Protein AF-A0AAD5LS55-F1 (afdb_monomer)

Radius of gyration: 39.29 Å; Cα contacts (8 Å, |Δi|>4): 816; chains: 1; bounding box: 118×66×121 Å

Foldseek 3Di:
DPADDDDPVLVVVLLVLLVVVLVLLVVLLVLLVCCVPQAVVQQVVVVVVDDPDDDGLCVDPLVVLVNVLSVQLSVLSVVLSVQQVVQSDPVHHRLPSNLVSLLVSLVSNLVSLLVLVLSLVVQLCSLQCLCPDPPDPVSSNCSSVVSCVVVVHGSNVSSVVVNVSLVVSLVSSCVSNVDPVSVVSSVVSVVSSVVSNLVSVQVVVLVVQLVQEPPPQPVDDDDCPPKGFQFKAQFKFKFKLDLVPQDFGFFDPVSRVPGDTWIWTFIPQQKIWTWDQDPPNHTYTPDIDRLQAFLWDKAWDACVQPVFTWMWIFGAQMIMIIGGDDPRSVSVSVSNVVRNVNHPDDNLVVLVPADPVQEPDPVVVVVVDDPDPPWDKDQDDDPPRRQLQWWFKDFPPGTTFIWGWIDTNLQKIFTWGRRHSRHTYTFWIDGLLDPQWDWDKDFDDDPDDDPQGKIWIWIFQIQGPPPSDGTIMITIGSDVVSVVVVVVSSVVSNVVSVVVVVVVVVVVVVVVVVVVVVVVVVVVVVVVVVVVVVVVPD

Secondary structure (DSSP, 8-state):
-PPP---HHHHHHHHHHHHHHHHHHHHHHHHHHHIIIIIIHHHHHHHHHS-TTS--GGGSHHHHHHHHHHHHHHHHHHHHHHHHGGGG-TTS--HHHHHHHHHHHHHHHHHHHHHHHHTHHHHHHHHHHHHH--SS-HHHHHHHHHHHHHHT--HHHHHHHHHHHHHHHHHHHHHHH--HHHHHHHHHHHHHHHHHHHHHHHHHHHHHHHHHEETTTTS-PPP-TT--EEEEEEEEEEEE--TTS-PPPEE-HHHHHHSPEEEEEEETTSEEEEEEE-GGG-EEEEEEEETTSS--EEEEEPTTT-SS-EEEEE-SS-EEEEEE-STTHHHHHHHHHHHHHT-SS-HHHHHHT--GGGS---HHHHHHS-S-SSP-EEE--BTTBTTTTEEEEEETTSPEEEEEEEEETTTEEEEEEESSSS-EEEEEEEETT-SS-EEEEEE---SS-SS---EEEEEEEEEETTTS-EEEEEEEES-HHHHHHHHHHHHHHHHHHHHHHHHHHHHHHHHHHHHHHHHHHHHHHHHHHHHHHHHTT-

Mean predicted aligned error: 10.41 Å

Solvent-accessible surface area (backbone atoms only — not comparable to full-atom values): 29075 Å² total; per-residue (Å²): 132,84,83,86,84,76,58,75,81,55,48,62,58,36,52,55,49,50,53,52,49,54,54,49,50,53,54,51,43,55,50,36,48,42,46,46,64,65,40,52,45,50,51,51,54,47,54,72,67,51,71,94,82,71,90,46,68,79,74,38,65,47,55,47,51,49,54,50,43,44,51,51,50,40,50,50,54,50,56,32,47,68,61,36,57,75,36,62,39,90,90,67,63,40,69,68,62,36,51,50,45,49,51,52,38,49,68,69,43,36,62,52,52,25,52,49,60,66,40,39,66,58,35,15,47,53,43,39,53,41,36,66,46,84,75,87,54,58,65,61,15,47,49,48,34,49,47,30,58,76,72,70,41,55,32,54,55,55,52,44,56,59,56,50,49,52,54,54,47,47,54,49,50,40,69,61,64,70,41,70,72,53,45,50,51,45,49,53,40,51,53,51,29,54,51,47,38,54,48,53,52,40,48,50,52,39,52,51,46,63,72,26,44,46,53,80,75,62,83,59,76,80,80,56,78,95,58,46,73,64,26,60,43,76,47,26,33,60,49,65,14,50,79,90,68,84,45,51,42,65,47,44,71,67,56,65,70,70,41,60,69,25,33,40,39,35,35,74,79,16,39,37,41,35,26,34,88,41,80,95,75,27,29,38,56,78,47,73,48,44,35,23,83,42,72,53,47,78,45,79,48,48,62,94,64,33,95,48,62,28,36,36,42,30,26,57,61,33,24,36,37,47,30,33,76,51,94,40,39,65,54,38,51,50,45,52,51,52,25,44,71,65,27,78,61,61,58,67,62,57,59,72,66,61,61,79,85,57,51,66,69,58,68,72,57,62,70,72,47,77,94,58,85,77,77,54,72,45,77,43,63,48,101,92,31,81,60,42,26,57,29,38,34,29,52,80,87,50,63,38,30,46,24,36,40,33,39,37,73,71,42,33,40,36,34,23,28,40,25,12,79,62,35,44,41,70,48,35,39,34,50,32,67,49,88,66,51,46,79,49,78,45,83,42,85,59,95,77,73,93,79,66,57,36,35,30,42,36,36,35,48,26,35,31,73,90,73,69,44,75,37,55,37,38,35,35,33,64,52,62,68,41,48,56,50,51,51,51,54,52,50,50,27,34,51,51,38,50,52,50,49,54,51,50,53,53,50,50,54,50,49,50,53,49,52,50,52,50,53,53,49,52,50,53,51,53,51,55,52,51,55,55,56,62,64,76,73,114

Organism: Pythium insidiosum (NCBI:txid114742)

Sequence (538 aa):
MPPLRMKDSDALGAAARVQSLLLSERKFLSFLDAIEDSLARRLRFHAAASPSGERSVLTDVAFVCFFQHARVLAYLHRVALAKVEPLSTADHPDPSAMATAICELLVATRFTYAQLQCQRDSIALALDERGRSDDGNVVEAVIVRGFLRDQKMNGRELVARLLDHLQELLETVELIFGAPDVADVCKATREFIASVEATAANEQMLMDLQCRFDWKATGTRIDLCGKRLLAHSDQVVTLSSDSSNSKSVVVSQEAMETAHRHLVHCLDDGHIIISTPAPEGKLRIESMVNLRQSVVFFESVPLAVSECLAVVLISEGSSVIVAIKDDSRDAMTAAIAQNVEQSVINREEALQGRSTSEFEIPPELIKSLPVSPPPSVAFASLHDDLLAGLFWLRDGVNPWTLVELVSVDDCYVLALAVTGWQKHRLVCCIDTTSEAVEISEQPRPETHGDDGGAWSLVVRGATTTSEGAIATIELLSSRRTRIDYWYDQVSKSLEAARVARQKRRRQEEQAARRAERERAKNKAAEDTQKEARTLDGS

Structure (mmCIF, N/CA/C/O backbone):
data_AF-A0AAD5LS55-F1
#
_entry.id   AF-A0AAD5LS55-F1
#
loop_
_atom_site.group_PDB
_atom_site.id
_atom_site.type_symbol
_atom_site.label_atom_id
_atom_site.label_alt_id
_atom_site.label_comp_id
_atom_site.label_asym_id
_atom_site.label_entity_id
_atom_site.label_seq_id
_atom_site.pdbx_PDB_ins_code
_atom_site.Cartn_x
_atom_site.Cartn_y
_atom_site.Cartn_z
_atom_site.occupancy
_atom_site.B_iso_or_equiv
_atom_site.auth_seq_id
_atom_site.auth_comp_id
_atom_site.auth_asym_id
_atom_site.auth_atom_id
_atom_site.pdbx_PDB_model_num
ATOM 1 N N . MET A 1 1 ? -4.769 22.701 -31.324 1.00 36.97 1 MET A N 1
ATOM 2 C CA . MET A 1 1 ? -3.979 23.530 -30.393 1.00 36.97 1 MET A CA 1
ATOM 3 C C . MET A 1 1 ? -3.578 24.814 -31.105 1.00 36.97 1 MET A C 1
ATOM 5 O O . MET A 1 1 ? -3.280 24.727 -32.294 1.00 36.97 1 MET A O 1
ATOM 9 N N . PRO A 1 2 ? -3.627 25.989 -30.461 1.00 31.91 2 PRO A N 1
ATOM 10 C CA . PRO A 1 2 ? -3.064 27.206 -31.041 1.00 31.91 2 PRO A CA 1
ATOM 11 C C . PRO A 1 2 ? -1.524 27.104 -31.107 1.00 31.91 2 PRO A C 1
ATOM 13 O O . PRO A 1 2 ? -0.932 26.467 -30.237 1.00 31.91 2 PRO A O 1
ATOM 16 N N . PRO A 1 3 ? -0.868 27.693 -32.124 1.00 42.00 3 PRO A N 1
ATOM 17 C CA . PRO A 1 3 ? 0.579 27.590 -32.303 1.00 42.00 3 PRO A CA 1
ATOM 18 C C . PRO A 1 3 ? 1.339 28.312 -31.181 1.00 42.00 3 PRO A C 1
ATOM 20 O O . PRO A 1 3 ? 1.051 29.469 -30.859 1.00 42.00 3 PRO A O 1
ATOM 23 N N . LEU A 1 4 ? 2.321 27.618 -30.603 1.00 49.16 4 LEU A N 1
ATOM 24 C CA . LEU A 1 4 ? 3.221 28.122 -29.565 1.00 49.16 4 LEU A CA 1
ATOM 25 C C . LEU A 1 4 ? 4.079 29.271 -30.131 1.00 49.16 4 LEU A C 1
ATOM 27 O O . LEU A 1 4 ? 4.831 29.080 -31.084 1.00 49.16 4 LEU A O 1
ATOM 31 N N . ARG A 1 5 ? 3.972 30.482 -29.564 1.00 44.59 5 ARG A N 1
ATOM 32 C CA . ARG A 1 5 ? 4.798 31.641 -29.953 1.00 44.59 5 ARG A CA 1
ATOM 33 C C . ARG A 1 5 ? 6.036 31.743 -29.057 1.00 44.59 5 ARG A C 1
ATOM 35 O O . ARG A 1 5 ? 5.937 32.239 -27.937 1.00 44.59 5 ARG A O 1
ATOM 42 N N . MET A 1 6 ? 7.195 31.318 -29.559 1.00 50.78 6 MET A N 1
ATOM 43 C CA . MET A 1 6 ? 8.508 31.645 -28.977 1.00 50.78 6 MET A CA 1
ATOM 44 C C . MET A 1 6 ? 9.001 33.014 -29.476 1.00 50.78 6 MET A C 1
ATOM 46 O O . MET A 1 6 ? 8.649 33.434 -30.576 1.00 50.78 6 MET A O 1
ATOM 50 N N . LYS A 1 7 ? 9.805 33.725 -28.672 1.00 52.62 7 LYS A N 1
ATOM 51 C CA . LYS A 1 7 ? 10.474 34.975 -29.080 1.00 52.62 7 LYS A CA 1
ATOM 52 C C . LYS A 1 7 ? 11.663 34.664 -30.002 1.00 52.62 7 LYS A C 1
ATOM 54 O O . LYS A 1 7 ? 12.425 33.742 -29.730 1.00 52.62 7 LYS A O 1
ATOM 59 N N . ASP A 1 8 ? 11.876 35.477 -31.036 1.00 49.28 8 ASP A N 1
ATOM 60 C CA . ASP A 1 8 ? 12.874 35.223 -32.093 1.00 49.28 8 ASP A CA 1
ATOM 61 C C . ASP A 1 8 ? 14.339 35.122 -31.602 1.00 49.28 8 ASP A C 1
ATOM 63 O O . ASP A 1 8 ? 15.142 34.425 -32.222 1.00 49.28 8 ASP A O 1
ATOM 67 N N . SER A 1 9 ? 14.713 35.739 -30.466 1.00 48.72 9 SER A N 1
ATOM 68 C CA . SER A 1 9 ? 16.067 35.580 -29.891 1.00 48.72 9 SER A CA 1
ATOM 69 C C . SER A 1 9 ? 16.296 34.217 -29.229 1.00 48.72 9 SER A C 1
ATOM 71 O O . SER A 1 9 ? 17.438 33.773 -29.130 1.00 48.72 9 SER A O 1
ATOM 73 N N . ASP A 1 10 ? 15.228 33.534 -28.810 1.00 62.16 10 ASP A N 1
ATOM 74 C CA . ASP A 1 10 ? 15.291 32.186 -28.234 1.00 62.16 10 ASP A CA 1
ATOM 75 C C . ASP A 1 10 ? 15.312 31.106 -29.328 1.00 62.16 10 ASP A C 1
ATOM 77 O O . ASP A 1 10 ? 15.770 29.988 -29.087 1.00 62.16 10 ASP A O 1
ATOM 81 N N . ALA A 1 11 ? 14.883 31.444 -30.552 1.00 61.03 11 ALA A N 1
ATOM 82 C CA . ALA A 1 11 ? 14.775 30.521 -31.681 1.00 61.03 11 ALA A CA 1
ATOM 83 C C . ALA A 1 11 ? 16.142 30.069 -32.230 1.00 61.03 11 ALA A C 1
ATOM 85 O O . ALA A 1 11 ? 16.335 28.884 -32.496 1.00 61.03 11 ALA A O 1
ATOM 86 N N . LEU A 1 12 ? 17.123 30.976 -32.336 1.00 63.59 12 LEU A N 1
ATOM 87 C CA . LEU A 1 12 ? 18.498 30.637 -32.749 1.00 63.59 12 LEU A CA 1
ATOM 88 C C . LEU A 1 12 ? 19.210 29.750 -31.713 1.00 63.59 12 LEU A C 1
ATOM 90 O O . LEU A 1 12 ? 19.896 28.793 -32.076 1.00 63.59 12 LEU A O 1
ATOM 94 N N . GLY A 1 13 ? 19.005 30.028 -30.421 1.00 74.75 13 GLY A N 1
ATOM 95 C CA . GLY A 1 13 ? 19.500 29.180 -29.335 1.00 74.75 13 GLY A CA 1
ATOM 96 C C . GLY A 1 13 ? 18.826 27.806 -29.318 1.00 74.75 13 GLY A C 1
ATOM 97 O O . GLY A 1 13 ? 19.497 26.793 -29.127 1.00 74.75 13 GLY A O 1
ATOM 98 N N . ALA A 1 14 ? 17.518 27.750 -29.575 1.00 72.06 14 ALA A N 1
ATOM 99 C CA . ALA A 1 14 ? 16.774 26.500 -29.688 1.00 72.06 14 ALA A CA 1
ATOM 100 C C . ALA A 1 14 ? 17.231 25.665 -30.892 1.00 72.06 14 ALA A C 1
ATOM 102 O O . ALA A 1 14 ? 17.483 24.476 -30.727 1.00 72.06 14 ALA A O 1
ATOM 103 N N . ALA A 1 15 ? 17.438 26.273 -32.063 1.00 73.94 15 ALA A N 1
ATOM 104 C CA . ALA A 1 15 ? 17.917 25.576 -33.257 1.00 73.94 15 ALA A CA 1
ATOM 105 C C . ALA A 1 15 ? 19.296 24.925 -33.039 1.00 73.94 15 ALA A C 1
ATOM 107 O O . ALA A 1 15 ? 19.491 23.761 -33.384 1.00 73.94 15 ALA A O 1
ATOM 108 N N . ALA A 1 16 ? 20.236 25.632 -32.400 1.00 82.25 16 ALA A N 1
ATOM 109 C CA . ALA A 1 16 ? 21.543 25.070 -32.056 1.00 82.25 16 ALA A CA 1
ATOM 110 C C . ALA A 1 16 ? 21.433 23.889 -31.073 1.00 82.25 16 ALA A C 1
ATOM 112 O O . ALA A 1 16 ? 22.101 22.868 -31.249 1.00 82.25 16 ALA A O 1
ATOM 113 N N . ARG A 1 17 ? 20.557 23.994 -30.063 1.00 86.94 17 ARG A N 1
ATOM 114 C CA . ARG A 1 17 ? 20.313 22.898 -29.115 1.00 86.94 17 ARG A CA 1
ATOM 115 C C . ARG A 1 17 ? 19.637 21.694 -29.777 1.00 86.94 17 ARG A C 1
ATOM 117 O O . ARG A 1 17 ? 20.036 20.566 -29.507 1.00 86.94 17 ARG A O 1
ATOM 124 N N . VAL A 1 18 ? 18.693 21.914 -30.693 1.00 86.00 18 VAL A N 1
ATOM 125 C CA . VAL A 1 18 ? 18.068 20.848 -31.495 1.00 86.00 18 VAL A CA 1
ATOM 126 C C . VAL A 1 18 ? 19.108 20.141 -32.361 1.00 86.00 18 VAL A C 1
ATOM 128 O O . VAL A 1 18 ? 19.138 18.916 -32.389 1.00 86.00 18 VAL A O 1
ATOM 131 N N . GLN A 1 19 ? 20.010 20.873 -33.020 1.00 87.88 19 GLN A N 1
ATOM 132 C CA . GLN A 1 19 ? 21.090 20.244 -33.789 1.00 87.88 19 GLN A CA 1
ATOM 133 C C . GLN A 1 19 ? 22.021 19.410 -32.895 1.00 87.88 19 GLN A C 1
ATOM 135 O O . GLN A 1 19 ? 22.422 18.311 -33.277 1.00 87.88 19 GLN A O 1
ATOM 140 N N . SER A 1 20 ? 22.316 19.880 -31.679 1.00 90.75 20 SER A N 1
ATOM 141 C CA . SER A 1 20 ? 23.061 19.093 -30.689 1.00 90.75 20 SER A CA 1
ATOM 142 C C . SER A 1 20 ? 22.319 17.812 -30.287 1.00 90.75 20 SER A C 1
ATOM 144 O O . SER A 1 20 ? 22.939 16.750 -30.229 1.00 90.75 20 SER A O 1
ATOM 146 N N . LEU A 1 21 ? 21.002 17.891 -30.065 1.00 92.06 21 LEU A N 1
ATOM 147 C CA . LEU A 1 21 ? 20.155 16.731 -29.781 1.00 92.06 21 LEU A CA 1
ATOM 148 C C . LEU A 1 21 ? 20.203 15.718 -30.935 1.00 92.06 21 LEU A C 1
ATOM 150 O O . LEU A 1 21 ? 20.506 14.553 -30.708 1.00 92.06 21 LEU A O 1
ATOM 154 N N . LEU A 1 22 ? 20.011 16.161 -32.182 1.00 93.06 22 LEU A N 1
ATOM 155 C CA . LEU A 1 22 ? 20.066 15.295 -33.369 1.00 93.06 22 LEU A CA 1
ATOM 156 C C . LEU A 1 22 ? 21.427 14.606 -33.533 1.00 93.06 22 LEU A C 1
ATOM 158 O O . LEU A 1 22 ? 21.502 13.432 -33.899 1.00 93.06 22 LEU A O 1
ATOM 162 N N . LEU A 1 23 ? 22.523 15.314 -33.247 1.00 94.62 23 LEU A N 1
ATOM 163 C CA . LEU A 1 23 ? 23.861 14.723 -33.251 1.00 94.62 23 LEU A CA 1
ATOM 164 C C . LEU A 1 23 ? 24.034 13.676 -32.145 1.00 94.62 23 LEU A C 1
ATOM 166 O O . LEU A 1 23 ? 24.690 12.660 -32.389 1.00 94.62 23 LEU A O 1
ATOM 170 N N . SER A 1 24 ? 23.467 13.908 -30.958 1.00 95.44 24 SER A N 1
ATOM 171 C CA . SER A 1 24 ? 23.455 12.921 -29.873 1.00 95.44 24 SER A CA 1
ATOM 172 C C . SER A 1 24 ? 22.679 11.666 -30.280 1.00 95.44 24 SER A C 1
ATOM 174 O O . SER A 1 24 ? 23.216 10.560 -30.229 1.00 95.44 24 SER A O 1
ATOM 176 N N . GLU A 1 25 ? 21.477 11.840 -30.833 1.00 96.00 25 GLU A N 1
ATOM 177 C CA . GLU A 1 25 ? 20.619 10.748 -31.308 1.00 96.00 25 GLU A CA 1
ATOM 178 C C . GLU A 1 25 ? 21.291 9.897 -32.394 1.00 96.00 25 GLU A C 1
ATOM 180 O O . GLU A 1 25 ? 21.246 8.668 -32.346 1.00 96.00 25 GLU A O 1
ATOM 185 N N . ARG A 1 26 ? 22.001 10.512 -33.349 1.00 97.31 26 ARG A N 1
ATOM 186 C CA . ARG A 1 26 ? 22.769 9.766 -34.366 1.00 97.31 26 ARG A CA 1
ATOM 187 C C . ARG A 1 26 ? 23.893 8.930 -33.754 1.00 97.31 26 ARG A C 1
ATOM 189 O O . ARG A 1 26 ? 24.130 7.805 -34.196 1.00 97.31 26 ARG A O 1
ATOM 196 N N . LYS A 1 27 ? 24.596 9.461 -32.748 1.00 97.44 27 LYS A N 1
ATOM 197 C CA . LYS A 1 27 ? 25.638 8.710 -32.028 1.00 97.44 27 LYS A CA 1
ATOM 198 C C . LYS A 1 27 ? 25.033 7.539 -31.259 1.00 97.44 27 LYS A C 1
ATOM 200 O O . LYS A 1 27 ? 25.606 6.451 -31.282 1.00 97.44 27 LYS A O 1
ATOM 205 N N . PHE A 1 28 ? 23.885 7.749 -30.620 1.00 97.75 28 PHE A N 1
ATOM 206 C CA . PHE A 1 28 ? 23.162 6.695 -29.919 1.00 97.75 28 PHE A CA 1
ATOM 207 C C . PHE A 1 28 ? 22.683 5.596 -30.876 1.00 97.75 28 PHE A C 1
ATOM 209 O O . PHE A 1 28 ? 22.943 4.420 -30.632 1.00 97.75 28 PHE A O 1
ATOM 216 N N . LEU A 1 29 ? 22.104 5.960 -32.024 1.00 97.88 29 LEU A N 1
ATOM 217 C CA . LEU A 1 29 ? 21.722 5.005 -33.069 1.00 97.88 29 LEU A CA 1
ATOM 218 C C . LEU A 1 29 ? 22.915 4.201 -33.589 1.00 97.88 29 LEU A C 1
ATOM 220 O O . LEU A 1 29 ? 22.823 2.983 -33.687 1.00 97.88 29 LEU A O 1
ATOM 224 N N . SER A 1 30 ? 24.054 4.850 -33.853 1.00 97.75 30 SER A N 1
ATOM 225 C CA . SER A 1 30 ? 25.276 4.144 -34.257 1.00 97.75 30 SER A CA 1
ATOM 226 C C . SER A 1 30 ? 25.742 3.138 -33.203 1.00 97.75 30 SER A C 1
ATOM 228 O O . SER A 1 30 ? 26.316 2.107 -33.550 1.00 97.75 30 SER A O 1
ATOM 230 N N . PHE A 1 31 ? 25.531 3.440 -31.924 1.00 97.94 31 PHE A N 1
ATOM 231 C CA . PHE A 1 31 ? 25.853 2.536 -30.830 1.00 97.94 31 PHE A CA 1
ATOM 232 C C . PHE A 1 31 ? 24.869 1.355 -30.758 1.00 97.94 31 PHE A C 1
ATOM 234 O O . PHE A 1 31 ? 25.313 0.213 -30.642 1.00 97.94 31 PHE A O 1
ATOM 241 N N . LEU A 1 32 ? 23.563 1.588 -30.917 1.00 98.06 32 LEU A N 1
ATOM 242 C CA . LEU A 1 32 ? 22.570 0.510 -31.000 1.00 98.06 32 LEU A CA 1
ATOM 243 C C . LEU A 1 32 ? 22.790 -0.395 -32.223 1.00 98.06 32 LEU A C 1
ATOM 245 O O . LEU A 1 32 ? 22.712 -1.619 -32.109 1.00 98.06 32 LEU A O 1
ATOM 249 N N . ASP A 1 33 ? 23.136 0.186 -33.373 1.00 96.69 33 ASP A N 1
ATOM 250 C CA . ASP A 1 33 ? 23.479 -0.565 -34.581 1.00 96.69 33 ASP A CA 1
ATOM 251 C C . ASP A 1 33 ? 24.740 -1.414 -34.353 1.00 96.69 33 ASP A C 1
ATOM 253 O O . ASP A 1 33 ? 24.798 -2.558 -34.797 1.00 96.69 33 ASP A O 1
ATOM 257 N N . ALA A 1 34 ? 25.725 -0.927 -33.587 1.00 97.44 34 ALA A N 1
ATOM 258 C CA . ALA A 1 34 ? 26.884 -1.734 -33.208 1.00 97.44 34 ALA A CA 1
ATOM 259 C C . ALA A 1 34 ? 26.496 -2.945 -32.338 1.00 97.44 34 ALA A C 1
ATOM 261 O O . ALA A 1 34 ? 27.049 -4.027 -32.545 1.00 97.44 34 ALA A O 1
ATOM 262 N N . ILE A 1 35 ? 25.539 -2.802 -31.412 1.00 97.19 35 ILE A N 1
ATOM 263 C CA . ILE A 1 35 ? 25.015 -3.930 -30.620 1.00 97.19 35 ILE A CA 1
ATOM 264 C C . ILE A 1 35 ? 24.380 -4.981 -31.543 1.00 97.19 35 ILE A C 1
ATOM 266 O O . ILE A 1 35 ? 24.687 -6.169 -31.433 1.00 97.19 35 ILE A O 1
ATOM 270 N N . GLU A 1 36 ? 23.533 -4.571 -32.486 1.00 95.31 36 GLU A N 1
ATOM 271 C CA . GLU A 1 36 ? 22.861 -5.510 -33.393 1.00 95.31 36 GLU A CA 1
ATOM 272 C C . GLU A 1 36 ? 23.847 -6.172 -34.373 1.00 95.31 36 GLU A C 1
ATOM 274 O O . GLU A 1 36 ? 23.871 -7.400 -34.526 1.00 95.31 36 GLU A O 1
ATOM 279 N N . ASP A 1 37 ? 24.701 -5.377 -35.013 1.00 94.38 37 ASP A N 1
ATOM 280 C CA . ASP A 1 37 ? 25.561 -5.822 -36.108 1.00 94.38 37 ASP A CA 1
ATOM 281 C C . ASP A 1 37 ? 26.821 -6.537 -35.626 1.00 94.38 37 ASP A C 1
ATOM 283 O O . ASP A 1 37 ? 27.230 -7.543 -36.215 1.00 94.38 37 ASP A O 1
ATOM 287 N N . SER A 1 38 ? 27.444 -6.021 -34.566 1.00 94.31 38 SER A N 1
ATOM 288 C CA . SER A 1 38 ? 28.742 -6.507 -34.087 1.00 94.31 38 SER A CA 1
ATOM 289 C C . SER A 1 38 ? 28.625 -7.507 -32.947 1.00 94.31 38 SER A C 1
ATOM 291 O O . SER A 1 38 ? 29.566 -8.269 -32.745 1.00 94.31 38 SER A O 1
ATOM 293 N N . LEU A 1 39 ? 27.503 -7.549 -32.223 1.00 94.88 39 LEU A N 1
ATOM 294 C CA . LEU A 1 39 ? 27.296 -8.500 -31.131 1.00 94.88 39 LEU A CA 1
ATOM 295 C C . LEU A 1 39 ? 26.183 -9.505 -31.459 1.00 94.88 39 LEU A C 1
ATOM 297 O O . LEU A 1 39 ? 26.468 -10.691 -31.653 1.00 94.88 39 LEU A O 1
ATOM 301 N N . ALA A 1 40 ? 24.935 -9.052 -31.597 1.00 94.38 40 ALA A N 1
ATOM 302 C CA . ALA A 1 40 ? 23.770 -9.932 -31.735 1.00 94.38 40 ALA A CA 1
ATOM 303 C C . ALA A 1 40 ? 23.819 -10.805 -33.001 1.00 94.38 40 ALA A C 1
ATOM 305 O O . ALA A 1 40 ? 23.512 -12.000 -32.969 1.00 94.38 40 ALA A O 1
ATOM 306 N N . ARG A 1 41 ? 24.212 -10.231 -34.146 1.00 94.44 41 ARG A N 1
ATOM 307 C CA . ARG A 1 41 ? 24.359 -10.962 -35.416 1.00 94.44 41 ARG A CA 1
ATOM 308 C C . ARG A 1 41 ? 25.431 -12.049 -35.331 1.00 94.44 41 ARG A C 1
ATOM 310 O O . ARG A 1 41 ? 25.195 -13.160 -35.800 1.00 94.44 41 ARG A O 1
ATOM 317 N N . ARG A 1 42 ? 26.582 -11.758 -34.715 1.00 94.62 42 ARG A N 1
ATOM 318 C CA . ARG A 1 42 ? 27.684 -12.728 -34.568 1.00 94.62 42 ARG A CA 1
ATOM 319 C C . ARG A 1 42 ? 27.297 -13.887 -33.658 1.00 94.62 42 ARG A C 1
ATOM 321 O O . ARG A 1 42 ? 27.567 -15.031 -34.011 1.00 94.62 42 ARG A O 1
ATOM 328 N N . LEU A 1 43 ? 26.623 -13.601 -32.542 1.00 91.50 43 LEU A N 1
ATOM 329 C CA . LEU A 1 43 ? 26.109 -14.636 -31.642 1.00 91.50 43 LEU A CA 1
ATOM 330 C C . LEU A 1 43 ? 25.073 -15.530 -32.338 1.00 91.50 43 LEU A C 1
ATOM 332 O O . LEU A 1 43 ? 25.184 -16.747 -32.261 1.00 91.50 43 LEU A O 1
ATOM 336 N N . ARG A 1 44 ? 24.127 -14.955 -33.096 1.00 91.62 44 ARG A N 1
ATOM 337 C CA . ARG A 1 44 ? 23.149 -15.732 -33.888 1.00 91.62 44 ARG A CA 1
ATOM 338 C C . ARG A 1 44 ? 23.798 -16.608 -34.948 1.00 91.62 44 ARG A C 1
ATOM 340 O O . ARG A 1 44 ? 23.407 -17.760 -35.102 1.00 91.62 44 ARG A O 1
ATOM 347 N N . PHE A 1 45 ? 24.780 -16.074 -35.669 1.00 90.56 45 PHE A N 1
ATOM 348 C CA . PHE A 1 45 ? 25.491 -16.841 -36.686 1.00 90.56 45 PHE A CA 1
ATOM 349 C C . PHE A 1 45 ? 26.260 -18.013 -36.066 1.00 90.56 45 PHE A C 1
ATOM 351 O O . PHE A 1 45 ? 26.188 -19.125 -36.578 1.00 90.56 45 PHE A O 1
ATOM 358 N N . HIS A 1 46 ? 26.938 -17.783 -34.937 1.00 88.44 46 HIS A N 1
ATOM 359 C CA . HIS A 1 46 ? 27.617 -18.846 -34.201 1.00 88.44 46 HIS A CA 1
ATOM 360 C C . HIS A 1 46 ? 26.634 -19.908 -33.693 1.00 88.44 46 HIS A C 1
ATOM 362 O O . HIS A 1 46 ? 26.833 -21.091 -33.943 1.00 88.44 46 HIS A O 1
ATOM 368 N N . ALA A 1 47 ? 25.536 -19.492 -33.057 1.00 86.56 47 ALA A N 1
ATOM 369 C CA . ALA A 1 47 ? 24.514 -20.401 -32.543 1.00 86.56 47 ALA A CA 1
ATOM 370 C C . ALA A 1 47 ? 23.905 -21.292 -33.639 1.00 86.56 47 ALA A C 1
ATOM 372 O O . ALA A 1 47 ? 23.654 -22.468 -33.403 1.00 86.56 47 ALA A O 1
ATOM 373 N N . ALA A 1 48 ? 23.698 -20.750 -34.845 1.00 85.81 48 ALA A N 1
ATOM 374 C CA . ALA A 1 48 ? 23.205 -21.510 -35.993 1.00 85.81 48 ALA A CA 1
ATOM 375 C C . ALA A 1 48 ? 24.252 -22.475 -36.583 1.00 85.81 48 ALA A C 1
ATOM 377 O O . ALA A 1 48 ? 23.881 -23.448 -37.237 1.00 85.81 48 ALA A O 1
ATOM 378 N N . ALA A 1 49 ? 25.543 -22.195 -36.384 1.00 85.50 49 ALA A N 1
ATOM 379 C CA . ALA A 1 49 ? 26.651 -23.003 -36.882 1.00 85.50 49 ALA A CA 1
ATOM 380 C C . ALA A 1 49 ? 27.129 -24.075 -35.882 1.00 85.50 49 ALA A C 1
ATOM 382 O O . ALA A 1 49 ? 27.778 -25.033 -36.305 1.00 85.50 49 ALA A O 1
ATOM 383 N N . SER A 1 50 ? 26.826 -23.936 -34.584 1.00 81.12 50 SER A N 1
ATOM 384 C CA . SER A 1 50 ? 27.207 -24.926 -33.569 1.00 81.12 50 SER A CA 1
ATOM 385 C C . SER A 1 50 ? 26.423 -26.236 -33.744 1.00 81.12 50 SER A C 1
ATOM 387 O O . SER A 1 50 ? 25.205 -26.212 -33.952 1.00 81.12 50 SER A O 1
ATOM 389 N N . PRO A 1 51 ? 27.085 -27.402 -33.633 1.00 74.56 51 PRO A N 1
ATOM 390 C CA . PRO A 1 51 ? 26.411 -28.693 -33.658 1.00 74.56 51 PRO A CA 1
ATOM 391 C C . PRO A 1 51 ? 25.409 -28.810 -32.497 1.00 74.56 51 PRO A C 1
ATOM 393 O O . PRO A 1 51 ? 25.655 -28.356 -31.380 1.00 74.56 51 PRO A O 1
ATOM 396 N N . SER A 1 52 ? 24.257 -29.425 -32.774 1.00 61.03 52 SER A N 1
ATOM 397 C CA . SER A 1 52 ? 23.128 -29.549 -31.847 1.00 61.03 52 SER A CA 1
ATOM 398 C C . SER A 1 52 ? 23.538 -30.249 -30.542 1.00 61.03 52 SER A C 1
ATOM 400 O O . SER A 1 52 ? 23.666 -31.473 -30.510 1.00 61.03 52 SER A O 1
ATOM 402 N N . GLY A 1 53 ? 23.747 -29.485 -29.470 1.00 64.94 53 GLY A N 1
ATOM 403 C CA . GLY A 1 53 ? 24.110 -30.021 -28.153 1.00 64.94 53 GLY A CA 1
ATOM 404 C C . GLY A 1 53 ? 24.700 -28.992 -27.186 1.00 64.94 53 GLY A C 1
ATOM 405 O O . GLY A 1 53 ? 24.559 -29.148 -25.975 1.00 64.94 53 GLY A O 1
ATOM 406 N N . GLU A 1 54 ? 25.304 -27.915 -27.692 1.00 68.12 54 GLU A N 1
ATOM 407 C CA . GLU A 1 54 ? 25.857 -26.844 -26.856 1.00 68.12 54 GLU A CA 1
ATOM 408 C C . GLU A 1 54 ? 24.780 -25.818 -26.469 1.00 68.12 54 GLU A C 1
ATOM 410 O O . GLU A 1 54 ? 24.040 -25.312 -27.315 1.00 68.12 54 GLU A O 1
ATOM 415 N N . ARG A 1 55 ? 24.688 -25.482 -25.173 1.00 70.31 55 ARG A N 1
ATOM 416 C CA . ARG A 1 55 ? 23.830 -24.386 -24.696 1.00 70.31 55 ARG A CA 1
ATOM 417 C C . ARG A 1 55 ? 24.395 -23.053 -25.196 1.00 70.31 55 ARG A C 1
ATOM 419 O O . ARG A 1 55 ? 25.382 -22.548 -24.654 1.00 70.31 55 ARG A O 1
ATOM 426 N N . SER A 1 56 ? 23.772 -22.507 -26.238 1.00 79.12 56 SER A N 1
ATOM 427 C CA . SER A 1 56 ? 24.067 -21.166 -26.750 1.00 79.12 56 SER A CA 1
ATOM 428 C C . SER A 1 56 ? 23.587 -20.091 -25.777 1.00 79.12 56 SER A C 1
ATOM 430 O O . SER A 1 56 ? 22.546 -20.242 -25.137 1.00 79.12 56 SER A O 1
ATOM 432 N N . VAL A 1 57 ? 24.294 -18.962 -25.730 1.00 74.25 57 VAL A N 1
ATOM 433 C CA . VAL A 1 57 ? 23.873 -17.725 -25.042 1.00 74.25 57 VAL A CA 1
ATOM 434 C C . VAL A 1 57 ? 22.472 -17.269 -25.433 1.00 74.25 57 VAL A C 1
ATOM 436 O O . VAL A 1 57 ? 21.771 -16.679 -24.625 1.00 74.25 57 VAL A O 1
ATOM 439 N N . LEU A 1 58 ? 22.017 -17.582 -26.646 1.00 79.50 58 LEU A N 1
ATOM 440 C CA . LEU A 1 58 ? 20.666 -17.235 -27.090 1.00 79.50 58 LEU A CA 1
ATOM 441 C C . LEU A 1 58 ? 19.562 -18.089 -26.444 1.00 79.50 58 LEU A C 1
ATOM 443 O O . LEU A 1 58 ? 18.388 -17.870 -26.725 1.00 79.50 58 LEU A O 1
ATOM 447 N N . THR A 1 59 ? 19.923 -19.057 -25.597 1.00 80.88 59 THR A N 1
ATOM 448 C CA . THR A 1 59 ? 18.975 -19.750 -24.708 1.00 80.88 59 THR A CA 1
ATOM 449 C C . THR A 1 59 ? 18.766 -19.015 -23.384 1.00 80.88 59 THR A C 1
ATOM 451 O O . THR A 1 59 ? 17.793 -19.296 -22.688 1.00 80.88 59 THR A O 1
ATOM 454 N N . ASP A 1 60 ? 19.640 -18.060 -23.050 1.00 85.69 60 ASP A N 1
ATOM 455 C CA . ASP A 1 60 ? 19.467 -17.185 -21.900 1.00 85.69 60 ASP A CA 1
ATOM 456 C C . ASP A 1 60 ? 18.452 -16.084 -22.235 1.00 85.69 60 ASP A C 1
ATOM 458 O O . ASP A 1 60 ? 18.630 -15.283 -23.161 1.00 85.69 60 ASP A O 1
ATOM 462 N N . VAL A 1 61 ? 17.371 -16.052 -21.458 1.00 88.44 61 VAL A N 1
ATOM 463 C CA . VAL A 1 61 ? 16.277 -15.089 -21.604 1.00 88.44 61 VAL A CA 1
ATOM 464 C C . VAL A 1 61 ? 16.786 -13.652 -21.471 1.00 88.44 61 VAL A C 1
ATOM 466 O O . VAL A 1 61 ? 16.331 -12.787 -22.218 1.00 88.44 61 VAL A O 1
ATOM 469 N N . ALA A 1 62 ? 17.764 -13.388 -20.597 1.00 89.00 62 ALA A N 1
ATOM 470 C CA . ALA A 1 62 ? 18.293 -12.042 -20.387 1.00 89.00 62 ALA A CA 1
ATOM 471 C C . ALA A 1 62 ? 18.959 -11.489 -21.659 1.00 89.00 62 ALA A C 1
ATOM 473 O O . ALA A 1 62 ? 18.709 -10.349 -22.056 1.00 89.00 62 ALA A O 1
ATOM 474 N N . PHE A 1 63 ? 19.740 -12.315 -22.363 1.00 86.56 63 PHE A N 1
ATOM 475 C CA . PHE A 1 63 ? 20.383 -11.929 -23.623 1.00 86.56 63 PHE A CA 1
ATOM 476 C C . PHE A 1 63 ? 19.378 -11.680 -24.746 1.00 86.56 63 PHE A C 1
ATOM 478 O O . PHE A 1 63 ? 19.493 -10.695 -25.480 1.00 86.56 63 PHE A O 1
ATOM 485 N N . VAL A 1 64 ? 18.387 -12.563 -24.889 1.00 90.00 64 VAL A N 1
ATOM 486 C CA . VAL A 1 64 ? 17.346 -12.417 -25.915 1.00 90.00 64 VAL A CA 1
ATOM 487 C C . VAL A 1 64 ? 16.559 -11.126 -25.694 1.00 90.00 64 VAL A C 1
ATOM 489 O O . VAL A 1 64 ? 16.388 -10.350 -26.637 1.00 90.00 64 VAL A O 1
ATOM 492 N N . CYS A 1 65 ? 16.152 -10.860 -24.450 1.00 91.94 65 CYS A N 1
ATOM 493 C CA . CYS A 1 65 ? 15.472 -9.625 -24.073 1.00 91.94 65 CYS A CA 1
ATOM 494 C C . CYS A 1 65 ? 16.337 -8.393 -24.361 1.00 91.94 65 CYS A C 1
ATOM 496 O O . CYS A 1 65 ? 15.859 -7.457 -24.998 1.00 91.94 65 CYS A O 1
ATOM 498 N N . PHE A 1 66 ? 17.622 -8.404 -23.989 1.00 95.38 66 PHE A N 1
ATOM 499 C CA . PHE A 1 66 ? 18.532 -7.284 -24.249 1.00 95.38 66 PHE A CA 1
ATOM 500 C C . PHE A 1 66 ? 18.614 -6.917 -25.738 1.00 95.38 66 PHE A C 1
ATOM 502 O O . PHE A 1 66 ? 18.434 -5.752 -26.099 1.00 95.38 66 PHE A O 1
ATOM 509 N N . PHE A 1 67 ? 18.826 -7.899 -26.622 1.00 94.94 67 PHE A N 1
ATOM 510 C CA . PHE A 1 67 ? 18.885 -7.640 -28.065 1.00 94.94 67 PHE A CA 1
ATOM 511 C C . PHE A 1 67 ? 17.538 -7.198 -28.635 1.00 94.94 67 PHE A C 1
ATOM 513 O O . PHE A 1 67 ? 17.488 -6.334 -29.513 1.00 94.94 67 PHE A O 1
ATOM 520 N N . GLN A 1 68 ? 16.435 -7.753 -28.128 1.00 95.56 68 GLN A N 1
ATOM 521 C CA . GLN A 1 68 ? 15.100 -7.314 -28.511 1.00 95.56 68 GLN A CA 1
ATOM 522 C C . GLN A 1 68 ? 14.874 -5.842 -28.148 1.00 95.56 68 GLN A C 1
ATOM 524 O O . GLN A 1 68 ? 14.435 -5.081 -29.013 1.00 95.56 68 GLN A O 1
ATOM 529 N N . HIS A 1 69 ? 15.225 -5.433 -26.927 1.00 96.38 69 HIS A N 1
ATOM 530 C CA . HIS A 1 69 ? 15.110 -4.047 -26.469 1.00 96.38 69 HIS A CA 1
ATOM 531 C C . HIS A 1 69 ? 15.983 -3.111 -27.304 1.00 96.38 69 HIS A C 1
ATOM 533 O O . HIS A 1 69 ? 15.472 -2.137 -27.851 1.00 96.38 69 HIS A O 1
ATOM 539 N N . ALA A 1 70 ? 17.267 -3.439 -27.497 1.00 97.19 70 ALA A N 1
ATOM 540 C CA . ALA A 1 70 ? 18.192 -2.629 -28.295 1.00 97.19 70 ALA A CA 1
ATOM 541 C C . ALA A 1 70 ? 17.688 -2.418 -29.734 1.00 97.19 70 ALA A C 1
ATOM 543 O O . ALA A 1 70 ? 17.712 -1.301 -30.253 1.00 97.19 70 ALA A O 1
ATOM 544 N N . ARG A 1 71 ? 17.156 -3.472 -30.367 1.00 97.00 71 ARG A N 1
ATOM 545 C CA . ARG A 1 71 ? 16.594 -3.403 -31.721 1.00 97.00 71 ARG A CA 1
ATOM 546 C C . ARG A 1 71 ? 15.322 -2.556 -31.791 1.00 97.00 71 ARG A C 1
ATOM 548 O O . ARG A 1 71 ? 15.160 -1.786 -32.738 1.00 97.00 71 ARG A O 1
ATOM 555 N N . VAL A 1 72 ? 14.413 -2.701 -30.823 1.00 97.62 72 VAL A N 1
ATOM 556 C CA . VAL A 1 72 ? 13.180 -1.897 -30.758 1.00 97.62 72 VAL A CA 1
ATOM 557 C C . VAL A 1 72 ? 13.519 -0.423 -30.549 1.00 97.62 72 VAL A C 1
ATOM 559 O O . VAL A 1 72 ? 12.993 0.421 -31.274 1.00 97.62 72 VAL A O 1
ATOM 562 N N . LEU A 1 73 ? 14.450 -0.113 -29.643 1.00 98.06 73 LEU A N 1
ATOM 563 C CA . LEU A 1 73 ? 14.946 1.250 -29.448 1.00 98.06 73 LEU A CA 1
ATOM 564 C C . LEU A 1 73 ? 15.561 1.802 -30.741 1.00 98.06 73 LEU A C 1
ATOM 566 O O . LEU A 1 73 ? 15.182 2.886 -31.175 1.00 98.06 73 LEU A O 1
ATOM 570 N N . ALA A 1 74 ? 16.415 1.038 -31.430 1.00 97.75 74 ALA A N 1
ATOM 571 C CA . ALA A 1 74 ? 17.036 1.485 -32.680 1.00 97.75 74 ALA A CA 1
ATOM 572 C C . ALA A 1 74 ? 15.991 1.829 -33.749 1.00 97.75 74 ALA A C 1
ATOM 574 O O . ALA A 1 74 ? 16.115 2.822 -34.466 1.00 97.75 74 ALA A O 1
ATOM 575 N N . TYR A 1 75 ? 14.938 1.016 -33.855 1.00 97.81 75 TYR A N 1
ATOM 576 C CA . TYR A 1 75 ? 13.828 1.276 -34.763 1.00 97.81 75 TYR A CA 1
ATOM 577 C C . TYR A 1 75 ? 13.068 2.557 -34.391 1.00 97.81 75 TYR A C 1
ATOM 579 O O . TYR A 1 75 ? 12.912 3.433 -35.242 1.00 97.81 75 TYR A O 1
ATOM 587 N N . LEU A 1 76 ? 12.634 2.691 -33.134 1.00 97.44 76 LEU A N 1
ATOM 588 C CA . LEU A 1 76 ? 11.826 3.827 -32.682 1.00 97.44 76 LEU A CA 1
ATOM 589 C C . LEU A 1 76 ? 12.591 5.152 -32.777 1.00 97.44 76 LEU A C 1
ATOM 591 O O . LEU A 1 76 ? 12.062 6.120 -33.324 1.00 97.44 76 LEU A O 1
ATOM 595 N N . HIS A 1 77 ? 13.853 5.180 -32.341 1.00 97.06 77 HIS A N 1
ATOM 596 C CA . HIS A 1 77 ? 14.706 6.365 -32.451 1.00 97.06 77 HIS A CA 1
ATOM 597 C C . HIS A 1 77 ? 14.953 6.752 -33.914 1.00 97.06 77 HIS A C 1
ATOM 599 O O . HIS A 1 77 ? 14.908 7.931 -34.253 1.00 97.06 77 HIS A O 1
ATOM 605 N N . ARG A 1 78 ? 15.129 5.782 -34.822 1.00 97.19 78 ARG A N 1
ATOM 606 C CA . ARG A 1 78 ? 15.293 6.058 -36.259 1.00 97.19 78 ARG A CA 1
ATOM 607 C C . ARG A 1 78 ? 14.026 6.647 -36.882 1.00 97.19 78 ARG A C 1
ATOM 609 O O . ARG A 1 78 ? 14.120 7.585 -37.671 1.00 97.19 78 ARG A O 1
ATOM 616 N N . VAL A 1 79 ? 12.852 6.125 -36.522 1.00 96.25 79 VAL A N 1
ATOM 617 C CA . VAL A 1 79 ? 11.559 6.667 -36.976 1.00 96.25 79 VAL A CA 1
ATOM 618 C C . VAL A 1 79 ? 11.370 8.100 -36.483 1.00 96.25 79 VAL A C 1
ATOM 620 O O . VAL A 1 79 ? 10.973 8.964 -37.262 1.00 96.25 79 VAL A O 1
ATOM 623 N N . ALA A 1 80 ? 11.680 8.372 -35.215 1.00 93.38 80 ALA A N 1
ATOM 624 C CA . ALA A 1 80 ? 11.594 9.717 -34.662 1.00 93.38 80 ALA A CA 1
ATOM 625 C C . ALA A 1 80 ? 12.595 10.673 -35.319 1.00 93.38 80 ALA A C 1
ATOM 627 O O . ALA A 1 80 ? 12.213 11.762 -35.738 1.00 93.38 80 ALA A O 1
ATOM 628 N N . LEU A 1 81 ? 13.848 10.250 -35.503 1.00 94.19 81 LEU A N 1
ATOM 629 C CA . LEU A 1 81 ? 14.872 11.058 -36.159 1.00 94.19 81 LEU A CA 1
ATOM 630 C C . LEU A 1 81 ? 14.458 11.441 -37.588 1.00 94.19 81 LEU A C 1
ATOM 632 O O . LEU A 1 81 ? 14.548 12.608 -37.957 1.00 94.19 81 LEU A O 1
ATOM 636 N N . ALA A 1 82 ? 13.902 10.496 -38.354 1.00 94.81 82 ALA A N 1
ATOM 637 C CA . ALA A 1 82 ? 13.388 10.754 -39.701 1.00 94.81 82 ALA A CA 1
ATOM 638 C C . ALA A 1 82 ? 12.219 11.761 -39.733 1.00 94.81 82 ALA A C 1
ATOM 640 O O . ALA A 1 82 ? 12.017 12.424 -40.749 1.00 94.81 82 ALA A O 1
ATOM 641 N N . LYS A 1 83 ? 11.457 11.894 -38.636 1.00 93.38 83 LYS A N 1
ATOM 642 C CA . LYS A 1 83 ? 10.415 12.922 -38.480 1.00 93.38 83 LYS A CA 1
ATOM 643 C C . LYS A 1 83 ? 10.988 14.279 -38.064 1.00 93.38 83 LYS A C 1
ATOM 645 O O . LYS A 1 83 ? 10.517 15.299 -38.552 1.00 93.38 83 LYS A O 1
ATOM 650 N N . VAL A 1 84 ? 11.972 14.304 -37.163 1.00 91.12 84 VAL A N 1
ATOM 651 C CA . VAL A 1 84 ? 12.507 15.547 -36.575 1.00 91.12 84 VAL A CA 1
ATOM 652 C C . VAL A 1 84 ? 13.512 16.235 -37.505 1.00 91.12 84 VAL A C 1
ATOM 654 O O . VAL A 1 84 ? 13.508 17.461 -37.602 1.00 91.12 84 VAL A O 1
ATOM 657 N N . GLU A 1 85 ? 14.351 15.482 -38.223 1.00 91.25 85 GLU A N 1
ATOM 658 C CA . GLU A 1 85 ? 15.395 16.048 -39.090 1.00 91.25 85 GLU A CA 1
ATOM 659 C C . GLU A 1 85 ? 14.853 17.037 -40.139 1.00 91.25 85 GLU A C 1
ATOM 661 O O . GLU A 1 85 ? 15.375 18.157 -40.188 1.00 91.25 85 GLU A O 1
ATOM 666 N N . PRO A 1 86 ? 13.794 16.721 -40.917 1.00 90.31 86 PRO A N 1
ATOM 667 C CA . PRO A 1 86 ? 13.237 17.655 -41.898 1.00 90.31 86 PRO A CA 1
ATOM 668 C C . PRO A 1 86 ? 12.671 18.931 -41.271 1.00 90.31 86 PRO A C 1
ATOM 670 O O . PRO A 1 86 ? 12.661 19.974 -41.914 1.00 90.31 86 PRO A O 1
ATOM 673 N N . LEU A 1 87 ? 12.218 18.865 -40.016 1.00 88.44 87 LEU A N 1
ATOM 674 C CA . LEU A 1 87 ? 11.673 20.017 -39.298 1.00 88.44 87 LEU A CA 1
ATOM 675 C C . LEU A 1 87 ? 12.779 20.961 -38.813 1.00 88.44 87 LEU A C 1
ATOM 677 O O . LEU A 1 87 ? 12.502 22.118 -38.512 1.00 88.44 87 LEU A O 1
ATOM 681 N N . SER A 1 88 ? 14.024 20.475 -38.713 1.00 85.06 88 SER A N 1
ATOM 682 C CA . SER A 1 88 ? 15.182 21.182 -38.136 1.00 85.06 88 SER A CA 1
ATOM 683 C C . SER A 1 88 ? 15.990 22.023 -39.122 1.00 85.06 88 SER A C 1
ATOM 685 O O . SER A 1 88 ? 17.046 22.554 -38.761 1.00 85.06 88 SER A O 1
ATOM 687 N N . THR A 1 89 ? 15.520 22.141 -40.365 1.00 82.50 89 THR A N 1
ATOM 688 C CA . THR A 1 89 ? 16.215 22.887 -41.419 1.00 82.50 89 THR A CA 1
ATOM 689 C C . THR A 1 89 ? 16.361 24.364 -41.064 1.00 82.50 89 THR A C 1
ATOM 691 O O . THR A 1 89 ? 15.421 24.980 -40.563 1.00 82.50 89 THR A O 1
ATOM 694 N N . ALA A 1 90 ? 17.532 24.933 -41.366 1.00 66.00 90 ALA A N 1
ATOM 695 C CA . ALA A 1 90 ? 17.910 26.296 -40.988 1.00 66.00 90 ALA A CA 1
ATOM 696 C C . ALA A 1 90 ? 16.977 27.383 -41.548 1.00 66.00 90 ALA A C 1
ATOM 698 O O . ALA A 1 90 ? 16.862 28.446 -40.943 1.00 66.00 90 ALA A O 1
ATOM 699 N N . ASP A 1 91 ? 16.308 27.109 -42.671 1.00 74.88 91 ASP A N 1
ATOM 700 C CA . ASP A 1 91 ? 15.477 28.096 -43.360 1.00 74.88 91 ASP A CA 1
ATOM 701 C C . ASP A 1 91 ? 14.154 28.352 -42.621 1.00 74.88 91 ASP A C 1
ATOM 703 O O . ASP A 1 91 ? 13.729 29.501 -42.516 1.00 74.88 91 ASP A O 1
ATOM 707 N N . HIS A 1 92 ? 13.531 27.310 -42.051 1.00 75.94 92 HIS A N 1
ATOM 708 C CA . HIS A 1 92 ? 12.243 27.396 -41.350 1.00 75.94 92 HIS A CA 1
ATOM 709 C C . HIS A 1 92 ? 12.102 26.302 -40.270 1.00 75.94 92 HIS A C 1
ATOM 711 O O . HIS A 1 92 ? 11.420 25.302 -40.505 1.00 75.94 92 HIS A O 1
ATOM 717 N N . PRO A 1 93 ? 12.728 26.449 -39.087 1.00 82.94 93 PRO A N 1
ATOM 718 C CA . PRO A 1 93 ? 12.531 25.496 -38.001 1.00 82.94 93 PRO A CA 1
ATOM 719 C C . PRO A 1 93 ? 11.084 25.541 -37.484 1.00 82.94 93 PRO A C 1
ATOM 721 O O . PRO A 1 93 ? 10.542 26.625 -37.264 1.00 82.94 93 PRO A O 1
ATOM 724 N N . ASP A 1 94 ? 10.488 24.373 -37.221 1.00 86.88 94 ASP A N 1
ATOM 725 C CA . ASP A 1 94 ? 9.199 24.241 -36.516 1.00 86.88 94 ASP A CA 1
ATOM 726 C C . ASP A 1 94 ? 9.387 23.553 -35.148 1.00 86.88 94 ASP A C 1
ATOM 728 O O . ASP A 1 94 ? 9.249 22.329 -35.032 1.00 86.88 94 ASP A O 1
ATOM 732 N N . PRO A 1 95 ? 9.707 24.319 -34.085 1.00 84.81 95 PRO A N 1
ATOM 733 C CA . PRO A 1 95 ? 9.917 23.771 -32.748 1.00 84.81 95 PRO A CA 1
ATOM 734 C C . PRO A 1 95 ? 8.692 23.039 -32.190 1.00 84.81 95 PRO A C 1
ATOM 736 O O . PRO A 1 95 ? 8.848 22.103 -31.410 1.00 84.81 95 PRO A O 1
ATOM 739 N N . SER A 1 96 ? 7.478 23.432 -32.588 1.00 86.25 96 SER A N 1
ATOM 740 C CA . SER A 1 96 ? 6.244 22.817 -32.092 1.00 86.25 96 SER A CA 1
ATOM 741 C C . SER A 1 96 ? 6.061 21.412 -32.665 1.00 86.25 96 SER A C 1
ATOM 743 O O . SER A 1 96 ? 5.741 20.472 -31.930 1.00 86.25 96 SER A O 1
ATOM 745 N N . ALA A 1 97 ? 6.280 21.251 -33.972 1.00 89.38 97 ALA A N 1
ATOM 746 C CA . ALA A 1 97 ? 6.218 19.947 -34.622 1.00 89.38 97 ALA A CA 1
ATOM 747 C C . ALA A 1 97 ? 7.354 19.021 -34.150 1.00 89.38 97 ALA 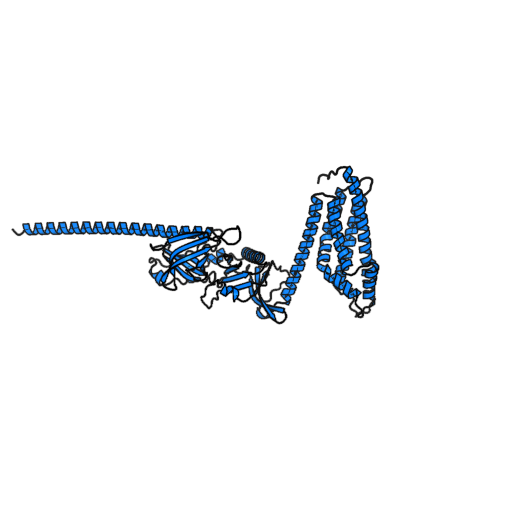A C 1
ATOM 749 O O . ALA A 1 97 ? 7.120 17.832 -33.927 1.00 89.38 97 ALA A O 1
ATOM 750 N N . MET A 1 98 ? 8.559 19.561 -33.915 1.00 90.12 98 MET A N 1
ATOM 751 C CA . MET A 1 98 ? 9.665 18.795 -33.321 1.00 90.12 98 MET A CA 1
ATOM 752 C C . MET A 1 98 ? 9.331 18.297 -31.917 1.00 90.12 98 MET A C 1
ATOM 754 O O . MET A 1 98 ? 9.520 17.115 -31.637 1.00 90.12 98 MET A O 1
ATOM 758 N N . ALA A 1 99 ? 8.823 19.184 -31.052 1.00 90.25 99 ALA A N 1
ATOM 759 C CA . ALA A 1 99 ? 8.430 18.836 -29.691 1.00 90.25 99 ALA A CA 1
ATOM 760 C C . ALA A 1 99 ? 7.420 17.685 -29.702 1.00 90.25 99 ALA A C 1
ATOM 762 O O . ALA A 1 99 ? 7.588 16.706 -28.983 1.00 90.25 99 ALA A O 1
ATOM 763 N N . THR A 1 100 ? 6.429 17.754 -30.595 1.00 92.75 100 THR A N 1
ATOM 764 C CA . THR A 1 100 ? 5.419 16.700 -30.753 1.00 92.75 100 THR A CA 1
ATOM 765 C C . THR A 1 100 ? 6.053 15.374 -31.177 1.00 92.75 100 THR A C 1
ATOM 767 O O . THR A 1 100 ? 5.814 14.355 -30.535 1.00 92.75 100 THR A O 1
ATOM 770 N N . ALA A 1 101 ? 6.907 15.371 -32.206 1.00 93.06 101 ALA A N 1
ATOM 771 C CA . ALA A 1 101 ? 7.570 14.154 -32.682 1.00 93.06 101 ALA A CA 1
ATOM 772 C C . ALA A 1 101 ? 8.481 13.508 -31.618 1.00 93.06 101 ALA A C 1
ATOM 774 O O . ALA A 1 101 ? 8.585 12.283 -31.544 1.00 93.06 101 ALA A O 1
ATOM 775 N N . ILE A 1 102 ? 9.121 14.317 -30.774 1.00 93.25 102 ILE A N 1
ATOM 776 C CA . ILE A 1 102 ? 9.952 13.839 -29.665 1.00 93.25 102 ILE A CA 1
ATOM 777 C C . ILE A 1 102 ? 9.091 13.317 -28.510 1.00 93.25 102 ILE A C 1
ATOM 779 O O . ILE A 1 102 ? 9.389 12.260 -27.959 1.00 93.25 102 ILE A O 1
ATOM 783 N N . CYS A 1 103 ? 7.996 13.991 -28.160 1.00 95.31 103 CYS A N 1
ATOM 784 C CA . CYS A 1 103 ? 7.043 13.471 -27.181 1.00 95.31 103 CYS A CA 1
ATOM 785 C C . CYS A 1 103 ? 6.454 12.124 -27.634 1.00 95.31 103 CYS A C 1
ATOM 787 O O . CYS A 1 103 ? 6.345 11.206 -26.823 1.00 95.31 103 CYS A O 1
ATOM 789 N N . GLU A 1 104 ? 6.143 11.963 -28.926 1.00 96.19 104 GLU A N 1
ATOM 790 C CA . GLU A 1 104 ? 5.734 10.673 -29.500 1.00 96.19 104 GLU A CA 1
ATOM 791 C C . GLU A 1 104 ? 6.810 9.593 -29.312 1.00 96.19 104 GLU A C 1
ATOM 793 O O . GLU A 1 104 ? 6.476 8.461 -28.957 1.00 96.19 104 GLU A O 1
ATOM 798 N N . LEU A 1 105 ? 8.092 9.930 -29.509 1.00 96.00 105 LEU A N 1
ATOM 799 C CA . LEU A 1 105 ? 9.209 9.017 -29.246 1.00 96.00 105 LEU A CA 1
ATOM 800 C C . LEU A 1 105 ? 9.239 8.588 -27.777 1.00 96.00 105 LEU A C 1
ATOM 802 O O . LEU A 1 105 ? 9.275 7.389 -27.517 1.00 96.00 105 LEU A O 1
ATOM 806 N N . LEU A 1 106 ? 9.194 9.537 -26.836 1.00 97.31 106 LEU A N 1
ATOM 807 C CA . LEU A 1 106 ? 9.230 9.251 -25.395 1.00 97.31 106 LEU A CA 1
ATOM 808 C C . LEU A 1 106 ? 8.086 8.318 -24.982 1.00 97.31 106 LEU A C 1
ATOM 810 O O . LEU A 1 106 ? 8.297 7.321 -24.291 1.00 97.31 106 LEU A O 1
ATOM 814 N N . VAL A 1 107 ? 6.874 8.586 -25.472 1.00 97.25 107 VAL A N 1
ATOM 815 C CA . VAL A 1 107 ? 5.707 7.731 -25.218 1.00 97.25 107 VAL A CA 1
ATOM 816 C C . VAL A 1 107 ? 5.885 6.339 -25.830 1.00 97.25 107 VAL A C 1
ATOM 818 O O . VAL A 1 107 ? 5.498 5.350 -25.205 1.00 97.25 107 VAL A O 1
ATOM 821 N N . ALA A 1 108 ? 6.478 6.236 -27.022 1.00 97.19 108 ALA A N 1
ATOM 822 C CA . ALA A 1 108 ? 6.707 4.961 -27.695 1.00 97.19 108 ALA A CA 1
ATOM 823 C C . ALA A 1 108 ? 7.835 4.131 -27.054 1.00 97.19 108 ALA A C 1
ATOM 825 O O . ALA A 1 108 ? 7.765 2.900 -27.053 1.00 97.19 108 ALA A O 1
ATOM 826 N N . THR A 1 109 ? 8.872 4.768 -26.501 1.00 97.50 109 THR A N 1
ATOM 827 C CA . THR A 1 109 ? 10.049 4.075 -25.951 1.00 97.50 109 THR A CA 1
ATOM 828 C C . THR A 1 109 ? 9.941 3.770 -24.461 1.00 97.50 109 THR A C 1
ATOM 830 O O . THR A 1 109 ? 10.581 2.816 -24.016 1.00 97.50 109 THR A O 1
ATOM 833 N N . ARG A 1 110 ? 9.110 4.492 -23.689 1.00 97.50 110 ARG A N 1
ATOM 834 C CA . ARG A 1 110 ? 9.033 4.355 -22.217 1.00 97.50 110 ARG A CA 1
ATOM 835 C C . ARG A 1 110 ? 8.828 2.926 -21.720 1.00 97.50 110 ARG A C 1
ATOM 837 O O . ARG A 1 110 ? 9.429 2.549 -20.724 1.00 97.50 110 ARG A O 1
ATOM 844 N N . PHE A 1 111 ? 8.029 2.111 -22.416 1.00 97.19 111 PHE A N 1
ATOM 845 C CA . PHE A 1 111 ? 7.831 0.708 -22.035 1.00 97.19 111 PHE A CA 1
ATOM 846 C C . PHE A 1 111 ? 9.104 -0.120 -22.211 1.00 97.19 111 PHE A C 1
ATOM 848 O O . PHE A 1 111 ? 9.468 -0.883 -21.324 1.00 97.19 111 PHE A O 1
ATOM 855 N N . THR A 1 112 ? 9.812 0.065 -23.325 1.00 97.69 112 THR A N 1
ATOM 856 C CA . THR A 1 112 ? 11.064 -0.653 -23.599 1.00 97.69 112 THR A CA 1
ATOM 857 C C . THR A 1 112 ? 12.146 -0.256 -22.597 1.00 97.69 112 THR A C 1
ATOM 859 O O . THR A 1 112 ? 12.838 -1.120 -22.064 1.00 97.69 112 THR A O 1
ATOM 862 N N . TYR A 1 113 ? 12.248 1.036 -22.277 1.00 98.38 113 TYR A N 1
ATOM 863 C CA . TYR A 1 113 ? 13.161 1.514 -21.242 1.00 98.38 113 TYR A CA 1
ATOM 864 C C . TYR A 1 113 ? 12.788 1.018 -19.845 1.00 98.38 113 TYR A C 1
ATOM 866 O O . TYR A 1 113 ? 13.676 0.600 -19.112 1.00 98.38 113 TYR A O 1
ATOM 874 N N . ALA A 1 114 ? 11.499 0.979 -19.500 1.00 97.75 114 ALA A N 1
ATOM 875 C CA . ALA A 1 114 ? 11.039 0.411 -18.236 1.00 97.75 114 ALA A CA 1
ATOM 876 C C . ALA A 1 114 ? 11.425 -1.072 -18.099 1.00 97.75 114 ALA A C 1
ATOM 878 O O . ALA A 1 114 ? 11.965 -1.481 -17.077 1.00 97.75 114 ALA A O 1
ATOM 879 N N . GLN A 1 115 ? 11.221 -1.873 -19.151 1.00 96.38 115 GLN A N 1
ATOM 880 C CA . GLN A 1 115 ? 11.621 -3.285 -19.164 1.00 96.38 115 GLN A CA 1
ATOM 881 C C . GLN A 1 115 ? 13.138 -3.457 -19.034 1.00 96.38 115 GLN A C 1
ATOM 883 O O . GLN A 1 115 ? 13.601 -4.283 -18.248 1.00 96.38 115 GLN A O 1
ATOM 888 N N . LEU A 1 116 ? 13.916 -2.656 -19.769 1.00 96.69 116 LEU A N 1
ATOM 889 C CA . LEU A 1 116 ? 15.375 -2.674 -19.683 1.00 96.69 116 LEU A CA 1
ATOM 890 C C . LEU A 1 116 ? 15.864 -2.307 -18.277 1.00 96.69 116 LEU A C 1
ATOM 892 O O . LEU A 1 116 ? 16.784 -2.938 -17.765 1.00 96.69 116 LEU A O 1
ATOM 896 N N . GLN A 1 117 ? 15.228 -1.318 -17.652 1.00 96.62 117 GLN A N 1
ATOM 897 C CA . GLN A 1 117 ? 15.523 -0.873 -16.299 1.00 96.62 117 GLN A CA 1
ATOM 898 C C . GLN A 1 117 ? 15.260 -1.992 -15.275 1.00 96.62 117 GLN A C 1
ATOM 900 O O . GLN A 1 117 ? 16.149 -2.313 -14.488 1.00 96.62 117 GLN A O 1
ATOM 905 N N . CYS A 1 118 ? 14.101 -2.659 -15.337 1.00 95.81 118 CYS A N 1
ATOM 906 C CA . CYS A 1 118 ? 13.782 -3.794 -14.460 1.00 95.81 118 CYS A CA 1
ATOM 907 C C . CYS A 1 118 ? 14.745 -4.978 -14.634 1.00 95.81 118 CYS A C 1
ATOM 909 O O . CYS A 1 118 ? 15.035 -5.695 -13.681 1.00 95.81 118 CYS A O 1
ATOM 911 N N . GLN A 1 119 ? 15.246 -5.193 -15.851 1.00 95.31 119 GLN A N 1
ATOM 912 C CA . GLN A 1 119 ? 16.127 -6.314 -16.188 1.00 95.31 119 GLN A CA 1
ATOM 913 C C . GLN A 1 119 ? 17.618 -5.958 -16.104 1.00 95.31 119 GLN A C 1
ATOM 915 O O . GLN A 1 119 ? 18.461 -6.808 -16.401 1.00 95.31 119 GLN A O 1
ATOM 920 N N . ARG A 1 120 ? 17.961 -4.725 -15.704 1.00 95.50 120 ARG A N 1
ATOM 921 C CA . ARG A 1 120 ? 19.316 -4.167 -15.808 1.00 95.50 120 ARG A CA 1
ATOM 922 C C . ARG A 1 120 ? 20.375 -5.081 -15.211 1.00 95.50 120 ARG A C 1
ATOM 924 O O . ARG A 1 120 ? 21.363 -5.389 -15.875 1.00 95.50 120 ARG A O 1
ATOM 931 N N . ASP A 1 121 ? 20.164 -5.512 -13.972 1.00 94.44 121 ASP A N 1
ATOM 932 C CA . ASP A 1 121 ? 21.171 -6.260 -13.222 1.00 94.44 121 ASP A CA 1
ATOM 933 C C . ASP A 1 121 ? 21.293 -7.705 -13.733 1.00 94.44 121 ASP A C 1
ATOM 935 O O . ASP A 1 121 ? 22.404 -8.216 -13.851 1.00 94.44 121 ASP A O 1
ATOM 939 N N . SER A 1 122 ? 20.180 -8.331 -14.138 1.00 93.50 122 SER A N 1
ATOM 940 C CA . SER A 1 122 ? 20.181 -9.665 -14.758 1.00 93.50 122 SER A CA 1
ATOM 941 C C . SER A 1 122 ? 20.911 -9.665 -16.105 1.00 93.50 122 SER A C 1
ATOM 943 O O . SER A 1 122 ? 21.767 -10.516 -16.339 1.00 93.50 122 SER A O 1
ATOM 945 N N . ILE A 1 123 ? 20.640 -8.676 -16.963 1.00 95.44 123 ILE A N 1
ATOM 946 C CA . ILE A 1 123 ? 21.315 -8.523 -18.259 1.00 95.44 123 ILE A CA 1
ATOM 947 C C . ILE A 1 123 ? 22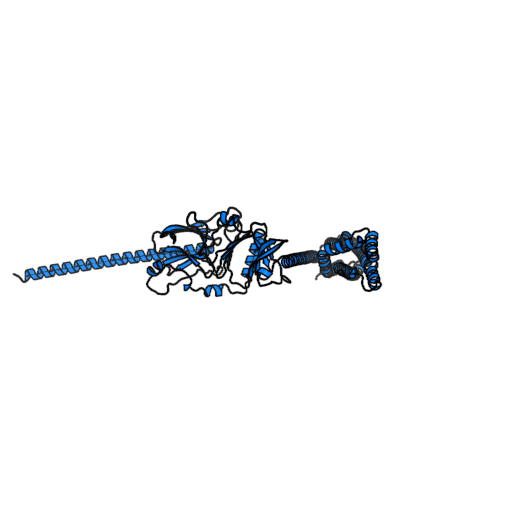.805 -8.229 -18.060 1.00 95.44 123 ILE A C 1
ATOM 949 O O . ILE A 1 123 ? 23.649 -8.846 -18.710 1.00 95.44 123 ILE A O 1
ATOM 953 N N . ALA A 1 124 ? 23.140 -7.298 -17.162 1.00 95.06 124 ALA A N 1
ATOM 954 C CA . ALA A 1 124 ? 24.522 -6.932 -16.876 1.00 95.06 124 ALA A CA 1
ATOM 955 C C . ALA A 1 124 ? 25.329 -8.127 -16.350 1.00 95.06 124 ALA A C 1
ATOM 957 O O . ALA A 1 124 ? 26.442 -8.360 -16.822 1.00 95.06 124 ALA A O 1
ATOM 958 N N . LEU A 1 125 ? 24.756 -8.896 -15.417 1.00 93.06 125 LEU A N 1
ATOM 959 C CA . LEU A 1 125 ? 25.374 -10.102 -14.877 1.00 93.06 125 LEU A CA 1
ATOM 960 C C . LEU A 1 125 ? 25.592 -11.146 -15.975 1.00 93.06 125 LEU A C 1
ATOM 962 O O . LEU A 1 125 ? 26.707 -11.639 -16.114 1.00 93.06 125 LEU A O 1
ATOM 966 N N . ALA A 1 126 ? 24.580 -11.416 -16.803 1.00 91.75 126 ALA A N 1
ATOM 967 C CA . ALA A 1 126 ? 24.683 -12.381 -17.895 1.00 91.75 126 ALA A CA 1
ATOM 968 C C . ALA A 1 126 ? 25.783 -11.996 -18.909 1.00 91.75 126 ALA A C 1
ATOM 970 O O . ALA A 1 126 ? 26.581 -12.840 -19.331 1.00 91.75 126 ALA A O 1
ATOM 971 N N . LEU A 1 127 ? 25.882 -10.709 -19.265 1.00 92.00 127 LEU A N 1
ATOM 972 C CA . LEU A 1 127 ? 26.944 -10.178 -20.129 1.00 92.00 127 LEU A CA 1
ATOM 973 C C . LEU A 1 127 ? 28.338 -10.350 -19.510 1.00 92.00 127 LEU A C 1
ATOM 975 O O . LEU A 1 127 ? 29.267 -10.784 -20.196 1.00 92.00 127 LEU A O 1
ATOM 979 N N . ASP A 1 128 ? 28.484 -10.025 -18.226 1.00 91.19 128 ASP A N 1
ATOM 980 C CA . ASP A 1 128 ? 29.751 -10.109 -17.502 1.00 91.19 128 ASP A CA 1
ATOM 981 C C . ASP A 1 128 ? 30.203 -11.558 -17.288 1.00 91.19 128 ASP A C 1
ATOM 983 O O . ASP A 1 128 ? 31.355 -11.893 -17.577 1.00 91.19 128 ASP A O 1
ATOM 987 N N . GLU A 1 129 ? 29.313 -12.427 -16.806 1.00 89.56 129 GLU A N 1
ATOM 988 C CA . GLU A 1 129 ? 29.585 -13.851 -16.608 1.00 89.56 129 GLU A CA 1
ATOM 989 C C . GLU A 1 129 ? 29.997 -14.498 -17.923 1.00 89.56 129 GLU A C 1
ATOM 991 O O . GLU A 1 129 ? 31.008 -15.203 -17.979 1.00 89.56 129 GLU A O 1
ATOM 996 N N . ARG A 1 130 ? 29.296 -14.191 -19.021 1.00 87.25 130 ARG A N 1
ATOM 997 C CA . ARG A 1 130 ? 29.659 -14.750 -20.321 1.00 87.25 130 ARG A CA 1
ATOM 998 C C . ARG A 1 130 ? 30.956 -14.178 -20.871 1.00 87.25 130 ARG A C 1
ATOM 1000 O O . ARG A 1 130 ? 31.734 -14.918 -21.464 1.00 87.25 130 ARG A O 1
ATOM 1007 N N . GLY A 1 131 ? 31.216 -12.890 -20.659 1.00 85.44 131 GLY A N 1
ATOM 1008 C CA . GLY A 1 131 ? 32.482 -12.262 -21.031 1.00 85.44 131 GLY A CA 1
ATOM 1009 C C . GLY A 1 131 ? 33.679 -12.840 -20.267 1.00 85.44 131 GLY A C 1
ATOM 1010 O O . GLY A 1 131 ? 34.783 -12.889 -20.817 1.00 85.44 131 GLY A O 1
ATOM 1011 N N . ARG A 1 132 ? 33.476 -13.305 -19.026 1.00 85.25 132 ARG A N 1
ATOM 1012 C CA . ARG A 1 132 ? 34.513 -13.896 -18.159 1.00 85.25 132 ARG A CA 1
ATOM 1013 C C . ARG A 1 132 ? 34.620 -15.417 -18.251 1.00 85.25 132 ARG A C 1
ATOM 1015 O O . ARG A 1 132 ? 35.653 -15.941 -17.861 1.00 85.25 132 ARG A O 1
ATOM 1022 N N . SER A 1 133 ? 33.594 -16.104 -18.746 1.00 78.00 133 SER A N 1
ATOM 1023 C CA . SER A 1 133 ? 33.547 -17.566 -18.777 1.00 78.00 133 SER A CA 1
ATOM 1024 C C . SER A 1 133 ? 34.698 -18.158 -19.595 1.00 78.00 133 SER A C 1
ATOM 1026 O O . SER A 1 133 ? 34.877 -17.823 -20.769 1.00 78.00 133 SER A O 1
ATOM 1028 N N . ASP A 1 134 ? 35.441 -19.065 -18.961 1.00 68.88 134 ASP A N 1
ATOM 1029 C CA . ASP A 1 134 ? 36.417 -19.952 -19.604 1.00 68.88 134 ASP A CA 1
ATOM 1030 C C . ASP A 1 134 ? 35.809 -21.355 -19.864 1.00 68.88 134 ASP A C 1
ATOM 1032 O O . ASP A 1 134 ? 36.475 -22.252 -20.386 1.00 68.88 134 ASP A O 1
ATOM 1036 N N . ASP A 1 135 ? 34.519 -21.540 -19.546 1.00 58.31 135 ASP A N 1
ATOM 1037 C CA . ASP A 1 135 ? 33.808 -22.819 -19.614 1.00 58.31 135 ASP A CA 1
ATOM 1038 C C . ASP A 1 135 ? 33.255 -23.085 -21.023 1.00 58.31 135 ASP A C 1
ATOM 1040 O O . ASP A 1 135 ? 32.157 -22.657 -21.387 1.00 58.31 135 ASP A O 1
ATOM 1044 N N . GLY A 1 136 ? 34.014 -23.841 -21.820 1.00 55.31 136 GLY A N 1
ATOM 1045 C CA . GLY A 1 136 ? 33.536 -24.675 -22.935 1.00 55.31 136 GLY A CA 1
ATOM 1046 C C . GLY A 1 136 ? 33.043 -23.976 -24.210 1.00 55.31 136 GLY A C 1
ATOM 1047 O O . GLY A 1 136 ? 33.354 -24.449 -25.297 1.00 55.31 136 GLY A O 1
ATOM 1048 N N . ASN A 1 137 ? 32.351 -22.837 -24.126 1.00 64.19 137 ASN A N 1
ATOM 1049 C CA . ASN A 1 137 ? 31.844 -22.081 -25.278 1.00 64.19 137 ASN A CA 1
ATOM 1050 C C . ASN A 1 137 ? 32.722 -20.852 -25.565 1.00 64.19 137 ASN A C 1
ATOM 1052 O O . ASN A 1 137 ? 32.273 -19.701 -25.584 1.00 64.19 137 ASN A O 1
ATOM 1056 N N . VAL A 1 138 ? 34.013 -21.128 -25.785 1.00 74.88 138 VAL A N 1
ATOM 1057 C CA . VAL A 1 138 ? 35.091 -20.137 -25.957 1.00 74.88 138 VAL A CA 1
ATOM 1058 C C . VAL A 1 138 ? 34.723 -19.067 -26.987 1.00 74.88 138 VAL A C 1
ATOM 1060 O O . VAL A 1 138 ? 35.040 -17.896 -26.803 1.00 74.88 138 VAL A O 1
ATOM 1063 N N . VAL A 1 139 ? 34.016 -19.427 -28.060 1.00 86.06 139 VAL A N 1
ATOM 1064 C CA . VAL A 1 139 ? 33.711 -18.494 -29.151 1.00 86.06 139 VAL A CA 1
ATOM 1065 C C . VAL A 1 139 ? 32.677 -17.441 -28.747 1.00 86.06 139 VAL A C 1
ATOM 1067 O O . VAL A 1 139 ? 32.890 -16.261 -29.018 1.00 86.06 139 VAL A O 1
ATOM 1070 N N . GLU A 1 140 ? 31.586 -17.817 -28.072 1.00 87.88 140 GLU A N 1
ATOM 1071 C CA . GLU A 1 140 ? 30.573 -16.850 -27.621 1.00 87.88 140 GLU A CA 1
ATOM 1072 C C . GLU A 1 140 ? 31.149 -15.906 -26.558 1.00 87.88 140 GLU A C 1
ATOM 1074 O O . GLU A 1 140 ? 30.950 -14.693 -26.643 1.00 87.88 140 GLU A O 1
ATOM 1079 N N . ALA A 1 141 ? 31.938 -16.439 -25.619 1.00 89.19 141 ALA A N 1
ATOM 1080 C CA . ALA A 1 141 ? 32.665 -15.637 -24.637 1.00 89.19 141 ALA A CA 1
ATOM 1081 C C . ALA A 1 141 ? 33.642 -14.657 -25.313 1.00 89.19 141 ALA A C 1
ATOM 1083 O O . ALA A 1 141 ? 33.685 -13.479 -24.959 1.00 89.19 141 ALA A O 1
ATOM 1084 N N . VAL A 1 142 ? 34.376 -15.099 -26.343 1.00 92.12 142 VAL A N 1
ATOM 1085 C CA . VAL A 1 142 ? 35.275 -14.244 -27.140 1.00 92.12 142 VAL A CA 1
ATOM 1086 C C . VAL A 1 142 ? 34.510 -13.171 -27.916 1.00 92.12 142 VAL A C 1
ATOM 1088 O O . VAL A 1 142 ? 34.994 -12.042 -28.003 1.00 92.12 142 VAL A O 1
ATOM 1091 N N . ILE A 1 143 ? 33.327 -13.476 -28.461 1.00 94.19 143 ILE A N 1
ATOM 1092 C CA . ILE A 1 143 ? 32.482 -12.486 -29.148 1.00 94.19 143 ILE A CA 1
ATOM 1093 C C . ILE A 1 143 ? 32.036 -11.400 -28.160 1.00 94.19 143 ILE A C 1
ATOM 1095 O O . ILE A 1 143 ? 32.249 -10.219 -28.437 1.00 94.19 143 ILE A O 1
ATOM 1099 N N . VAL A 1 144 ? 31.476 -11.788 -27.006 1.00 94.00 144 VAL A N 1
ATOM 1100 C CA . VAL A 1 144 ? 31.006 -10.847 -25.972 1.00 94.00 144 VAL A CA 1
ATOM 1101 C C . VAL A 1 144 ? 32.172 -10.020 -25.424 1.00 94.00 144 VAL A C 1
ATOM 1103 O O . VAL A 1 144 ? 32.128 -8.792 -25.462 1.00 94.00 144 VAL A O 1
ATOM 1106 N N . ARG A 1 145 ? 33.260 -10.671 -24.992 1.00 93.94 145 ARG A N 1
ATOM 1107 C CA . ARG A 1 145 ? 34.468 -10.013 -24.463 1.00 93.94 145 ARG A CA 1
ATOM 1108 C C . ARG A 1 145 ? 35.107 -9.082 -25.491 1.00 93.94 145 ARG A C 1
ATOM 1110 O O . ARG A 1 145 ? 35.545 -7.991 -25.138 1.00 93.94 145 ARG A O 1
ATOM 1117 N N . GLY A 1 146 ? 35.165 -9.509 -26.752 1.00 95.81 146 GLY A N 1
ATOM 1118 C CA . GLY A 1 146 ? 35.677 -8.709 -27.860 1.00 95.81 146 GLY A CA 1
ATOM 1119 C C . GLY A 1 146 ? 34.867 -7.432 -28.044 1.00 95.81 146 GLY A C 1
ATOM 1120 O O . GLY A 1 146 ? 35.444 -6.352 -28.023 1.00 95.81 146 GLY A O 1
ATOM 1121 N N . PHE A 1 147 ? 33.539 -7.550 -28.122 1.00 96.62 147 PHE A N 1
ATOM 1122 C CA . PHE A 1 147 ? 32.650 -6.396 -28.247 1.00 96.62 147 PHE A CA 1
ATOM 1123 C C . PHE A 1 147 ? 32.777 -5.430 -27.060 1.00 96.62 147 PHE A C 1
ATOM 1125 O O . PHE A 1 147 ? 32.987 -4.237 -27.266 1.00 96.62 147 PHE A O 1
ATOM 1132 N N . LEU A 1 148 ? 32.711 -5.939 -25.826 1.00 95.44 148 LEU A N 1
ATOM 1133 C CA . LEU A 1 148 ? 32.844 -5.138 -24.603 1.00 95.44 148 LEU A CA 1
ATOM 1134 C C . LEU A 1 148 ? 34.185 -4.386 -24.553 1.00 95.44 148 LEU A C 1
ATOM 1136 O O . LEU A 1 148 ? 34.231 -3.187 -24.279 1.00 95.44 148 LEU A O 1
ATOM 1140 N N . ARG A 1 149 ? 35.282 -5.061 -24.915 1.00 95.81 149 ARG A N 1
ATOM 1141 C CA . ARG A 1 149 ? 36.611 -4.447 -25.015 1.00 95.81 149 ARG A CA 1
ATOM 1142 C C . ARG A 1 149 ? 36.669 -3.362 -26.092 1.00 95.81 149 ARG A C 1
ATOM 1144 O O . ARG A 1 149 ? 37.235 -2.302 -25.834 1.00 95.81 149 ARG A O 1
ATOM 1151 N N . ASP A 1 150 ? 36.103 -3.610 -27.270 1.00 96.62 150 ASP A N 1
ATOM 1152 C CA . ASP A 1 150 ? 36.111 -2.656 -28.386 1.00 96.62 150 ASP A CA 1
ATOM 1153 C C . ASP A 1 150 ? 35.293 -1.398 -28.044 1.00 96.62 150 ASP A C 1
ATOM 1155 O O . ASP A 1 150 ? 35.688 -0.281 -28.377 1.00 96.62 150 ASP A O 1
ATOM 1159 N N . GLN A 1 151 ? 34.198 -1.573 -27.298 1.00 96.06 151 GLN A N 1
ATOM 1160 C CA . GLN A 1 151 ? 33.389 -0.483 -26.753 1.00 96.06 151 GLN A CA 1
ATOM 1161 C C . GLN A 1 151 ? 33.994 0.167 -25.493 1.00 96.06 151 GLN A C 1
ATOM 1163 O O . GLN A 1 151 ? 33.510 1.214 -25.068 1.00 96.06 151 GLN A O 1
ATOM 1168 N N . LYS A 1 152 ? 35.065 -0.405 -24.923 1.00 96.25 152 LYS A N 1
ATOM 1169 C CA . LYS A 1 152 ? 35.717 0.025 -23.671 1.00 96.25 152 LYS A CA 1
ATOM 1170 C C . LYS A 1 152 ? 34.753 0.093 -22.481 1.00 96.25 152 LYS A C 1
ATOM 1172 O O . LYS A 1 152 ? 34.788 1.055 -21.720 1.00 96.25 152 LYS A O 1
ATOM 1177 N N . MET A 1 153 ? 33.905 -0.921 -22.342 1.00 96.50 153 MET A N 1
ATOM 1178 C CA . MET A 1 153 ? 32.913 -1.003 -21.270 1.00 96.50 153 MET A CA 1
ATOM 1179 C C . MET A 1 153 ? 32.712 -2.440 -20.781 1.00 96.50 153 MET A C 1
ATOM 1181 O O . MET A 1 153 ? 32.991 -3.387 -21.513 1.00 96.50 153 MET A O 1
ATOM 1185 N N . ASN A 1 154 ? 32.222 -2.618 -19.558 1.00 95.81 154 ASN A N 1
ATOM 1186 C CA . ASN A 1 154 ? 31.719 -3.901 -19.048 1.00 95.81 154 ASN A CA 1
ATOM 1187 C C . ASN A 1 154 ? 30.206 -4.072 -19.309 1.00 95.81 154 ASN A C 1
ATOM 1189 O O . ASN A 1 154 ? 29.562 -3.186 -19.873 1.00 95.81 154 ASN A O 1
ATOM 1193 N N . GLY A 1 155 ? 29.625 -5.216 -18.928 1.00 94.88 155 GLY A N 1
ATOM 1194 C CA . GLY A 1 155 ? 28.202 -5.493 -19.136 1.00 94.88 155 GLY A CA 1
ATOM 1195 C C . GLY A 1 155 ? 27.287 -4.491 -18.427 1.00 94.88 155 GLY A C 1
ATOM 1196 O O . GLY A 1 155 ? 26.304 -4.035 -19.008 1.00 94.88 155 GLY A O 1
ATOM 1197 N N . ARG A 1 156 ? 27.642 -4.075 -17.206 1.00 96.38 156 ARG A N 1
ATOM 1198 C CA . ARG A 1 156 ? 26.888 -3.070 -16.441 1.00 96.38 156 ARG A CA 1
ATOM 1199 C C . ARG A 1 156 ? 26.913 -1.700 -17.111 1.00 96.38 156 ARG A C 1
ATOM 1201 O O . ARG A 1 156 ? 25.870 -1.069 -17.226 1.00 96.38 156 ARG A O 1
ATOM 1208 N N . GLU A 1 157 ? 28.078 -1.260 -17.571 1.00 97.62 157 GLU A N 1
ATOM 1209 C CA . GLU A 1 157 ? 28.258 0.003 -18.298 1.00 97.62 157 GLU A CA 1
ATOM 1210 C C . GLU A 1 157 ? 27.547 -0.012 -19.657 1.00 97.62 157 GLU A C 1
ATOM 1212 O O . GLU A 1 157 ? 26.977 1.002 -20.056 1.00 97.62 157 GLU A O 1
ATOM 1217 N N . LEU A 1 158 ? 27.522 -1.162 -20.346 1.00 97.25 158 LEU A N 1
ATOM 1218 C CA . LEU A 1 158 ? 26.784 -1.321 -21.598 1.00 97.25 158 LEU A CA 1
ATOM 1219 C C . LEU A 1 158 ? 25.289 -1.060 -21.392 1.00 97.25 158 LEU A C 1
ATOM 1221 O O . LEU A 1 158 ? 24.707 -0.284 -22.144 1.00 97.25 158 LEU A O 1
ATOM 1225 N N . VAL A 1 159 ? 24.676 -1.680 -20.379 1.00 97.19 159 VAL A N 1
ATOM 1226 C CA . VAL A 1 159 ? 23.248 -1.485 -20.083 1.00 97.19 159 VAL A CA 1
ATOM 1227 C C . VAL A 1 159 ? 22.982 -0.085 -19.530 1.00 97.19 159 VAL A C 1
ATOM 1229 O O . VAL A 1 159 ? 22.032 0.563 -19.967 1.00 97.19 159 VAL A O 1
ATOM 1232 N N . ALA A 1 160 ? 23.834 0.405 -18.620 1.00 97.06 160 ALA A N 1
ATOM 1233 C CA . ALA A 1 160 ? 23.722 1.749 -18.055 1.00 97.06 160 ALA A CA 1
ATOM 1234 C C . ALA A 1 160 ? 23.697 2.813 -19.154 1.00 97.06 160 ALA A C 1
ATOM 1236 O O . ALA A 1 160 ? 22.798 3.639 -19.165 1.00 97.06 160 ALA A O 1
ATOM 1237 N N . ARG A 1 161 ? 24.563 2.706 -20.169 1.00 97.75 161 ARG A N 1
ATOM 1238 C CA . ARG A 1 161 ? 24.601 3.656 -21.286 1.00 97.75 161 ARG A CA 1
ATOM 1239 C C . ARG A 1 161 ? 23.274 3.788 -22.044 1.00 97.75 161 ARG A C 1
ATOM 1241 O O . ARG A 1 161 ? 22.974 4.867 -22.546 1.00 97.75 161 ARG A O 1
ATOM 1248 N N . LEU A 1 162 ? 22.489 2.713 -22.169 1.00 97.38 162 LEU A N 1
ATOM 1249 C CA . LEU A 1 162 ? 21.163 2.796 -22.796 1.00 97.38 162 LEU A CA 1
ATOM 1250 C C . LEU A 1 162 ? 20.191 3.584 -21.909 1.00 97.38 162 LEU A C 1
ATOM 1252 O O . LEU A 1 162 ? 19.418 4.385 -22.424 1.00 97.38 162 LEU A O 1
ATOM 1256 N N . LEU A 1 163 ? 20.228 3.346 -20.599 1.00 97.75 163 LEU A N 1
ATOM 1257 C CA . LEU A 1 163 ? 19.350 3.984 -19.617 1.00 97.75 163 LEU A CA 1
ATOM 1258 C C . LEU A 1 163 ? 19.721 5.459 -19.403 1.00 97.75 163 LEU A C 1
ATOM 1260 O O . LEU A 1 163 ? 18.839 6.315 -19.394 1.00 97.75 163 LEU A O 1
ATOM 1264 N N . ASP A 1 164 ? 21.018 5.759 -19.335 1.00 97.50 164 ASP A N 1
ATOM 1265 C CA . ASP A 1 164 ? 21.560 7.114 -19.226 1.00 97.50 164 ASP A CA 1
ATOM 1266 C C . ASP A 1 164 ? 21.131 7.967 -20.429 1.00 97.50 164 ASP A C 1
ATOM 1268 O O . ASP A 1 164 ? 20.715 9.109 -20.250 1.00 97.50 164 ASP A O 1
ATOM 1272 N N . HIS A 1 165 ? 21.105 7.391 -21.641 1.00 97.81 165 HIS A N 1
ATOM 1273 C CA . HIS A 1 165 ? 20.606 8.084 -22.838 1.00 97.81 165 HIS A CA 1
ATOM 1274 C C . HIS A 1 165 ? 19.160 8.567 -22.682 1.00 97.81 165 HIS A C 1
ATOM 1276 O O . HIS A 1 165 ? 18.836 9.672 -23.109 1.00 97.81 165 HIS A O 1
ATOM 1282 N N . LEU A 1 166 ? 18.274 7.774 -22.064 1.00 97.50 166 LEU A N 1
ATOM 1283 C CA . LEU A 1 166 ? 16.899 8.220 -21.827 1.00 97.50 166 LEU A CA 1
ATOM 1284 C C . LEU A 1 166 ? 16.868 9.419 -20.876 1.00 97.50 166 LEU A C 1
ATOM 1286 O O . LEU A 1 166 ? 16.123 10.367 -21.121 1.00 97.50 166 LEU A O 1
ATOM 1290 N N . GLN A 1 167 ? 17.645 9.378 -19.794 1.00 97.38 167 GLN A N 1
ATOM 1291 C CA . GLN A 1 167 ? 17.671 10.470 -18.826 1.00 97.38 167 GLN A CA 1
ATOM 1292 C C . GLN A 1 167 ? 18.216 11.755 -19.463 1.00 97.38 167 GLN A C 1
ATOM 1294 O O . GLN A 1 167 ? 17.586 12.807 -19.348 1.00 97.38 167 GLN A O 1
ATOM 1299 N N . GLU A 1 168 ? 19.313 11.648 -20.218 1.00 96.19 168 GLU A N 1
ATOM 1300 C CA . GLU A 1 168 ? 19.873 12.754 -21.000 1.00 96.19 168 GLU A CA 1
ATOM 1301 C C . GLU A 1 168 ? 18.857 13.305 -22.009 1.00 96.19 168 GLU A C 1
ATOM 1303 O O . GLU A 1 168 ? 18.721 14.524 -22.155 1.00 96.19 168 GLU A O 1
ATOM 1308 N N . LEU A 1 169 ? 18.111 12.427 -22.688 1.00 96.00 169 LEU A N 1
ATOM 1309 C CA . LEU A 1 169 ? 17.067 12.815 -23.631 1.00 96.00 169 LEU A CA 1
ATOM 1310 C C . LEU A 1 169 ? 15.943 13.582 -22.924 1.00 96.00 169 LEU A C 1
ATOM 1312 O O . LEU A 1 169 ? 15.579 14.661 -23.382 1.00 96.00 169 LEU A O 1
ATOM 1316 N N . LEU A 1 170 ? 15.417 13.075 -21.805 1.00 96.81 170 LEU A N 1
ATOM 1317 C CA . LEU A 1 170 ? 14.349 13.733 -21.042 1.00 96.81 170 LEU A CA 1
ATOM 1318 C C . LEU A 1 170 ? 14.762 15.142 -20.586 1.00 96.81 170 LEU A C 1
ATOM 1320 O O . LEU A 1 170 ? 14.013 16.096 -20.801 1.00 96.81 170 LEU A O 1
ATOM 1324 N N . GLU A 1 171 ? 15.963 15.283 -20.019 1.00 94.81 171 GLU A N 1
ATOM 1325 C CA . GLU A 1 171 ? 16.507 16.569 -19.560 1.00 94.81 171 GLU A CA 1
ATOM 1326 C C . GLU A 1 171 ? 16.741 17.540 -20.723 1.00 94.81 171 GLU A C 1
ATOM 1328 O O . GLU A 1 171 ? 16.376 18.717 -20.658 1.00 94.81 171 GLU A O 1
ATOM 1333 N N . THR A 1 172 ? 17.309 17.044 -21.824 1.00 93.44 172 THR A N 1
ATOM 1334 C CA . THR A 1 172 ? 17.572 17.855 -23.017 1.00 93.44 172 THR A CA 1
ATOM 1335 C C . THR A 1 172 ? 16.272 18.347 -23.648 1.00 93.44 172 THR A C 1
ATOM 1337 O O . THR A 1 172 ? 16.183 19.497 -24.074 1.00 93.44 172 THR A O 1
ATOM 1340 N N . VAL A 1 173 ? 15.241 17.507 -23.692 1.00 93.38 173 VAL A N 1
ATOM 1341 C CA . VAL A 1 173 ? 13.936 17.835 -24.278 1.00 93.38 173 VAL A CA 1
ATOM 1342 C C . VAL A 1 173 ? 13.186 18.863 -23.434 1.00 93.38 173 VAL A C 1
ATOM 1344 O O . VAL A 1 173 ? 12.678 19.842 -23.987 1.00 93.38 173 VAL A O 1
ATOM 1347 N N . GLU A 1 174 ? 13.185 18.714 -22.108 1.00 93.06 174 GLU A N 1
ATOM 1348 C CA . GLU A 1 174 ? 12.638 19.725 -21.193 1.00 93.06 174 GLU A CA 1
ATOM 1349 C C . GLU A 1 174 ? 13.357 21.069 -21.355 1.00 93.06 174 GLU A C 1
ATOM 1351 O O . GLU A 1 174 ? 12.704 22.108 -21.468 1.00 93.06 174 GLU A O 1
ATOM 1356 N N . LEU A 1 175 ? 14.691 21.052 -21.449 1.00 90.88 175 LEU A N 1
ATOM 1357 C CA . LEU A 1 175 ? 15.506 22.256 -21.616 1.00 90.88 175 LEU A CA 1
ATOM 1358 C C . LEU A 1 175 ? 15.281 22.955 -22.966 1.00 90.88 175 LEU A C 1
ATOM 1360 O O . LEU A 1 175 ? 15.310 24.185 -23.042 1.00 90.88 175 LEU A O 1
ATOM 1364 N N . ILE A 1 176 ? 15.113 22.190 -24.047 1.00 89.06 176 ILE A N 1
ATOM 1365 C CA . ILE A 1 176 ? 14.961 22.740 -25.399 1.00 89.06 176 ILE A CA 1
ATOM 1366 C C . ILE A 1 176 ? 13.581 23.353 -25.594 1.00 89.06 176 ILE A C 1
ATOM 1368 O O . ILE A 1 176 ? 13.496 24.468 -26.115 1.00 89.06 176 ILE A O 1
ATOM 1372 N N . PHE A 1 177 ? 12.524 22.627 -25.222 1.00 88.94 177 PHE A N 1
ATOM 1373 C CA . PHE A 1 177 ? 11.161 23.013 -25.579 1.00 88.94 177 PHE A CA 1
ATOM 1374 C C . PHE A 1 177 ? 10.436 23.756 -24.461 1.00 88.94 177 PHE A C 1
ATOM 1376 O O . PHE A 1 177 ? 9.613 24.610 -24.778 1.00 88.94 177 PHE A O 1
ATOM 1383 N N . GLY A 1 178 ? 10.727 23.469 -23.184 1.00 81.56 178 GLY A N 1
ATOM 1384 C CA . GLY A 1 178 ? 10.232 24.212 -22.012 1.00 81.56 178 GLY A CA 1
ATOM 1385 C C . GLY A 1 178 ? 8.710 24.395 -21.902 1.00 81.56 178 GLY A C 1
ATOM 1386 O O . GLY A 1 178 ? 8.247 25.152 -21.051 1.00 81.56 178 GLY A O 1
ATOM 1387 N N . ALA A 1 179 ? 7.927 23.756 -22.774 1.00 87.00 179 ALA A N 1
ATOM 1388 C CA . ALA A 1 179 ? 6.482 23.887 -22.840 1.00 87.00 179 ALA A CA 1
ATOM 1389 C C . ALA A 1 179 ? 5.828 22.976 -21.787 1.00 87.00 179 ALA A C 1
ATOM 1391 O O . ALA A 1 179 ? 6.302 21.850 -21.610 1.00 87.00 179 ALA A O 1
ATOM 1392 N N . PRO A 1 180 ? 4.734 23.411 -21.128 1.00 90.19 180 PRO A N 1
ATOM 1393 C CA . PRO A 1 180 ? 4.047 22.609 -20.112 1.00 90.19 180 PRO A CA 1
ATOM 1394 C C . PRO A 1 180 ? 3.709 21.193 -20.592 1.00 90.19 180 PRO A C 1
ATOM 1396 O O . PRO A 1 180 ? 4.050 20.228 -19.918 1.00 90.19 180 PRO A O 1
ATOM 1399 N N . ASP A 1 181 ? 3.180 21.064 -21.812 1.00 91.69 181 ASP A N 1
ATOM 1400 C CA . ASP A 1 181 ? 2.808 19.768 -22.395 1.00 91.69 181 ASP A CA 1
ATOM 1401 C C . ASP A 1 181 ? 4.012 18.814 -22.546 1.00 91.69 181 ASP A C 1
ATOM 1403 O O . ASP A 1 181 ? 3.883 17.603 -22.379 1.00 91.69 181 ASP A O 1
ATOM 1407 N N . VAL A 1 182 ? 5.204 19.347 -22.842 1.00 93.44 182 VAL A N 1
ATOM 1408 C CA . VAL A 1 182 ? 6.436 18.549 -22.963 1.00 93.44 182 VAL A CA 1
ATOM 1409 C C . VAL A 1 182 ? 6.916 18.102 -21.585 1.00 93.44 182 VAL A C 1
ATOM 1411 O O . VAL A 1 182 ? 7.260 16.934 -21.407 1.00 93.44 182 VAL A O 1
ATOM 1414 N N . ALA A 1 183 ? 6.899 19.010 -20.605 1.00 94.06 183 ALA A N 1
ATOM 1415 C CA . ALA A 1 183 ? 7.255 18.695 -19.224 1.00 94.06 183 ALA A CA 1
ATOM 1416 C C . ALA A 1 183 ? 6.322 17.623 -18.634 1.00 94.06 183 ALA A C 1
ATOM 1418 O O . ALA A 1 183 ? 6.792 16.696 -17.974 1.00 94.06 183 ALA A O 1
ATOM 1419 N N . ASP A 1 184 ? 5.024 17.687 -18.940 1.00 95.94 184 ASP A N 1
ATOM 1420 C CA . ASP A 1 184 ? 4.044 16.681 -18.529 1.00 95.94 184 ASP A CA 1
ATOM 1421 C C . ASP A 1 184 ? 4.344 15.306 -19.142 1.00 95.94 184 ASP A C 1
ATOM 1423 O O . ASP A 1 184 ? 4.291 14.296 -18.439 1.00 95.94 184 ASP A O 1
ATOM 1427 N N . VAL A 1 185 ? 4.733 15.238 -20.423 1.00 97.38 185 VAL A N 1
ATOM 1428 C CA . VAL A 1 185 ? 5.137 13.973 -21.066 1.00 97.38 185 VAL A CA 1
ATOM 1429 C C . VAL A 1 185 ? 6.414 13.409 -20.443 1.00 97.38 185 VAL A C 1
ATOM 1431 O O . VAL A 1 185 ? 6.491 12.201 -20.190 1.00 97.38 185 VAL A O 1
ATOM 1434 N N . CYS A 1 186 ? 7.411 14.250 -20.166 1.00 97.38 186 CYS A N 1
ATOM 1435 C CA . CYS A 1 186 ? 8.650 13.824 -19.519 1.00 97.38 186 CYS A CA 1
ATOM 1436 C C . CYS A 1 186 ? 8.393 13.317 -18.093 1.00 97.38 186 CYS A C 1
ATOM 1438 O O . CYS A 1 186 ? 8.857 12.234 -17.728 1.00 97.38 186 CYS A O 1
ATOM 1440 N N . LYS A 1 187 ? 7.585 14.037 -17.308 1.00 97.00 187 LYS A N 1
ATOM 1441 C CA . LYS A 1 187 ? 7.132 13.610 -15.979 1.00 97.00 187 LYS A CA 1
ATOM 1442 C C . LYS A 1 187 ? 6.378 12.279 -16.041 1.00 97.00 187 LYS A C 1
ATOM 1444 O O . LYS A 1 187 ? 6.776 11.336 -15.362 1.00 97.00 187 LYS A O 1
ATOM 1449 N N . ALA A 1 188 ? 5.376 12.161 -16.911 1.00 97.75 188 ALA A N 1
ATOM 1450 C CA . ALA A 1 188 ? 4.595 10.936 -17.080 1.00 97.75 188 ALA A CA 1
ATOM 1451 C C . ALA A 1 188 ? 5.453 9.748 -17.549 1.00 97.75 188 ALA A C 1
ATOM 1453 O O . ALA A 1 188 ? 5.163 8.599 -17.223 1.00 97.75 188 ALA A O 1
ATOM 1454 N N . THR A 1 189 ? 6.518 10.002 -18.313 1.00 98.00 189 THR A N 1
ATOM 1455 C CA . THR A 1 189 ? 7.482 8.971 -18.725 1.00 98.00 189 THR A CA 1
ATOM 1456 C C . THR A 1 189 ? 8.291 8.458 -17.534 1.00 98.00 189 THR A C 1
ATOM 1458 O O . THR A 1 189 ? 8.394 7.243 -17.361 1.00 98.00 189 THR A O 1
ATOM 1461 N N . ARG A 1 190 ? 8.801 9.355 -16.677 1.00 97.94 190 ARG A N 1
ATOM 1462 C CA . ARG A 1 190 ? 9.516 8.977 -15.444 1.00 97.94 190 ARG A CA 1
ATOM 1463 C C . ARG A 1 190 ? 8.609 8.224 -14.470 1.00 97.94 190 ARG A C 1
ATOM 1465 O O . ARG A 1 190 ? 8.990 7.165 -13.984 1.00 97.94 190 ARG A O 1
ATOM 1472 N N . GLU A 1 191 ? 7.396 8.728 -14.239 1.00 97.69 191 GLU A N 1
ATOM 1473 C CA . GLU A 1 191 ? 6.397 8.085 -13.371 1.00 97.69 191 GLU A CA 1
ATOM 1474 C C . GLU A 1 191 ? 6.005 6.695 -13.883 1.00 97.69 191 GLU A C 1
ATOM 1476 O O . GLU A 1 191 ? 5.896 5.753 -13.099 1.00 97.69 191 GLU A O 1
ATOM 1481 N N . PHE A 1 192 ? 5.849 6.537 -15.202 1.00 97.94 192 PHE A N 1
ATOM 1482 C CA . PHE A 1 192 ? 5.568 5.239 -15.809 1.00 97.94 192 PHE A CA 1
ATOM 1483 C C . PHE A 1 192 ? 6.698 4.235 -15.555 1.00 97.94 192 PHE A C 1
ATOM 1485 O O . PHE A 1 192 ? 6.428 3.111 -15.137 1.00 97.94 192 PHE A O 1
ATOM 1492 N N . ILE A 1 193 ? 7.956 4.628 -15.781 1.00 97.12 193 ILE A N 1
ATOM 1493 C CA . ILE A 1 193 ? 9.115 3.752 -15.552 1.00 97.12 193 ILE A CA 1
ATOM 1494 C C . ILE A 1 193 ? 9.199 3.355 -14.077 1.00 97.12 193 ILE A C 1
ATOM 1496 O O . ILE A 1 193 ? 9.251 2.162 -13.785 1.00 97.12 193 ILE A O 1
ATOM 1500 N N . ALA A 1 194 ? 9.097 4.324 -13.163 1.00 96.50 194 ALA A N 1
ATOM 1501 C CA . ALA A 1 194 ? 9.104 4.067 -11.724 1.00 96.50 194 ALA A CA 1
ATOM 1502 C C . ALA A 1 194 ? 7.961 3.128 -11.291 1.00 96.50 194 ALA A C 1
ATOM 1504 O O . ALA A 1 194 ? 8.148 2.250 -10.450 1.00 96.50 194 ALA A O 1
ATOM 1505 N N . SER A 1 195 ? 6.773 3.260 -11.894 1.00 96.44 195 SER A N 1
ATOM 1506 C CA . SER A 1 195 ? 5.640 2.365 -11.628 1.00 96.44 195 SER A CA 1
ATOM 1507 C C . SER A 1 195 ? 5.907 0.928 -12.084 1.00 96.44 195 SER A C 1
ATOM 1509 O O . SER A 1 195 ? 5.505 -0.016 -11.397 1.00 96.44 195 SER A O 1
ATOM 1511 N N . VAL A 1 196 ? 6.550 0.735 -13.238 1.00 96.44 196 VAL A N 1
ATOM 1512 C CA . VAL A 1 196 ? 6.905 -0.604 -13.736 1.00 96.44 196 VAL A CA 1
ATOM 1513 C C . VAL A 1 196 ? 8.013 -1.215 -12.876 1.00 96.44 196 VAL A C 1
ATOM 1515 O O . VAL A 1 196 ? 7.901 -2.382 -12.511 1.00 96.44 196 VAL A O 1
ATOM 1518 N N . GLU A 1 197 ? 9.016 -0.432 -12.464 1.00 95.06 197 GLU A N 1
ATOM 1519 C CA . GLU A 1 197 ? 10.047 -0.871 -11.511 1.00 95.06 197 GLU A CA 1
ATOM 1520 C C . GLU A 1 197 ? 9.441 -1.330 -10.185 1.00 95.06 197 GLU A C 1
ATOM 1522 O O . GLU A 1 197 ? 9.751 -2.422 -9.709 1.00 95.06 197 GLU A O 1
ATOM 1527 N N . ALA A 1 198 ? 8.537 -0.533 -9.610 1.00 94.69 198 ALA A N 1
ATOM 1528 C CA . ALA A 1 198 ? 7.847 -0.885 -8.375 1.00 94.69 198 ALA A CA 1
ATOM 1529 C C . ALA A 1 198 ? 7.017 -2.171 -8.527 1.00 94.69 198 ALA A C 1
ATOM 1531 O O . ALA A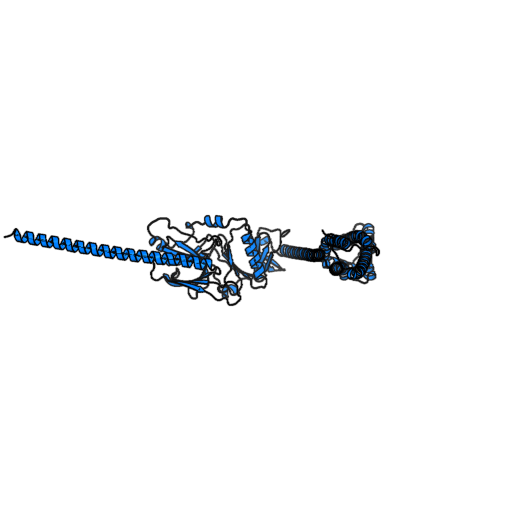 1 198 ? 6.973 -2.986 -7.606 1.00 94.69 198 ALA A O 1
ATOM 1532 N N . THR A 1 199 ? 6.393 -2.377 -9.692 1.00 94.69 199 THR A N 1
ATOM 1533 C CA . THR A 1 199 ? 5.626 -3.596 -9.995 1.00 94.69 199 THR A CA 1
ATOM 1534 C C . THR A 1 199 ? 6.544 -4.813 -10.087 1.00 94.69 199 THR A C 1
ATOM 1536 O O . THR A 1 199 ? 6.300 -5.803 -9.406 1.00 94.69 199 THR A O 1
ATOM 1539 N N . ALA A 1 200 ? 7.644 -4.723 -10.839 1.00 93.56 200 ALA A N 1
ATOM 1540 C CA . ALA A 1 200 ? 8.612 -5.811 -10.969 1.00 93.56 200 ALA A CA 1
ATOM 1541 C C . ALA A 1 200 ? 9.270 -6.169 -9.624 1.00 93.56 200 ALA A C 1
ATOM 1543 O O . ALA A 1 200 ? 9.433 -7.345 -9.300 1.00 93.56 200 ALA A O 1
ATOM 1544 N N . ALA A 1 201 ? 9.602 -5.167 -8.802 1.00 93.62 201 ALA A N 1
ATOM 1545 C CA . ALA A 1 201 ? 10.121 -5.389 -7.455 1.00 93.62 201 ALA A CA 1
ATOM 1546 C C . ALA A 1 201 ? 9.098 -6.113 -6.563 1.00 93.62 201 ALA A C 1
ATOM 1548 O O . ALA A 1 201 ? 9.456 -7.031 -5.824 1.00 93.62 201 ALA A O 1
ATOM 1549 N N . ASN A 1 202 ? 7.818 -5.739 -6.656 1.00 95.94 202 ASN A N 1
ATOM 1550 C CA . ASN A 1 202 ? 6.740 -6.402 -5.929 1.00 95.94 202 ASN A CA 1
ATOM 1551 C C . ASN A 1 202 ? 6.549 -7.860 -6.375 1.00 95.94 202 ASN A C 1
ATOM 1553 O O . ASN A 1 202 ? 6.445 -8.748 -5.531 1.00 95.94 202 ASN A O 1
ATOM 1557 N N . GLU A 1 203 ? 6.565 -8.116 -7.685 1.00 94.50 203 GLU A N 1
ATOM 1558 C CA . GLU A 1 203 ? 6.496 -9.467 -8.249 1.00 94.50 203 GLU A CA 1
ATOM 1559 C C . GLU A 1 203 ? 7.653 -10.338 -7.752 1.00 94.50 203 GLU A C 1
ATOM 1561 O O . GLU A 1 203 ? 7.420 -11.462 -7.310 1.00 94.50 203 GLU A O 1
ATOM 1566 N N . GLN A 1 204 ? 8.882 -9.811 -7.742 1.00 93.44 204 GLN A N 1
ATOM 1567 C CA . GLN A 1 204 ? 10.040 -10.533 -7.213 1.00 93.44 204 GLN A CA 1
ATOM 1568 C C . GLN A 1 204 ? 9.856 -10.885 -5.730 1.00 93.44 204 GLN A C 1
ATOM 1570 O O . GLN A 1 204 ? 10.074 -12.031 -5.339 1.00 93.44 204 GLN A O 1
ATOM 1575 N N . MET A 1 205 ? 9.382 -9.939 -4.910 1.00 94.75 205 MET A N 1
ATOM 1576 C CA . MET A 1 205 ? 9.074 -10.205 -3.500 1.00 94.75 205 MET A CA 1
ATOM 1577 C C . MET A 1 205 ? 8.021 -11.309 -3.342 1.00 94.75 205 MET A C 1
ATOM 1579 O O . MET A 1 205 ? 8.159 -12.177 -2.482 1.00 94.75 205 MET A O 1
ATOM 1583 N N . LEU A 1 206 ? 6.976 -11.312 -4.173 1.00 96.56 206 LEU A N 1
ATOM 1584 C CA . LEU A 1 206 ? 5.941 -12.347 -4.146 1.00 96.56 206 LEU A CA 1
ATOM 1585 C C . LEU A 1 206 ? 6.468 -13.714 -4.597 1.00 96.56 206 LEU A C 1
ATOM 1587 O O . LEU A 1 206 ? 6.105 -14.723 -3.991 1.00 96.56 206 LEU A O 1
ATOM 1591 N N . MET A 1 207 ? 7.345 -13.767 -5.604 1.00 95.12 207 MET A N 1
ATOM 1592 C CA . MET A 1 207 ? 8.017 -15.005 -6.019 1.00 95.12 207 MET A CA 1
ATOM 1593 C C . MET A 1 207 ? 8.885 -15.570 -4.890 1.00 95.12 207 MET A C 1
ATOM 1595 O O . MET A 1 207 ? 8.807 -16.767 -4.587 1.00 95.12 207 MET A O 1
ATOM 1599 N N . ASP A 1 208 ? 9.651 -14.709 -4.219 1.00 94.81 208 ASP A N 1
ATOM 1600 C CA . ASP A 1 208 ? 10.481 -15.089 -3.076 1.00 94.81 208 ASP A CA 1
ATOM 1601 C C . ASP A 1 208 ? 9.612 -15.612 -1.923 1.00 94.81 208 ASP A C 1
ATOM 1603 O O . ASP A 1 208 ? 9.893 -16.672 -1.356 1.00 94.81 208 ASP A O 1
ATOM 1607 N N . LEU A 1 209 ? 8.508 -14.927 -1.607 1.00 95.56 209 LEU A N 1
ATOM 1608 C CA . LEU A 1 209 ? 7.544 -15.369 -0.596 1.00 95.56 209 LEU A CA 1
ATOM 1609 C C . LEU A 1 209 ? 6.901 -16.712 -0.961 1.00 95.56 209 LEU A C 1
ATOM 1611 O O . LEU A 1 209 ? 6.884 -17.622 -0.130 1.00 95.56 209 LEU A O 1
ATOM 1615 N N . GLN A 1 210 ? 6.441 -16.887 -2.205 1.00 95.25 210 GLN A N 1
ATOM 1616 C CA . GLN A 1 210 ? 5.854 -18.142 -2.687 1.00 95.25 210 GLN A CA 1
ATOM 1617 C C . GLN A 1 210 ? 6.817 -19.321 -2.492 1.00 95.25 210 GLN A C 1
ATOM 1619 O O . GLN A 1 210 ? 6.374 -20.409 -2.112 1.00 95.25 210 GLN A O 1
ATOM 1624 N N . CYS A 1 211 ? 8.116 -19.101 -2.734 1.00 94.06 211 CYS A N 1
ATOM 1625 C CA . CYS A 1 211 ? 9.177 -20.092 -2.556 1.00 94.06 211 CYS A CA 1
ATOM 1626 C C . CYS A 1 211 ? 9.523 -20.352 -1.084 1.00 94.06 211 CYS A C 1
ATOM 1628 O O . CYS A 1 211 ? 9.953 -21.459 -0.737 1.00 94.06 211 CYS A O 1
ATOM 1630 N N . ARG A 1 212 ? 9.375 -19.350 -0.213 1.00 95.12 212 ARG A N 1
ATOM 1631 C CA . ARG A 1 212 ? 9.702 -19.450 1.216 1.00 95.12 212 ARG A CA 1
ATOM 1632 C C . ARG A 1 212 ? 8.579 -20.051 2.049 1.00 95.12 212 ARG A C 1
ATOM 1634 O O . ARG A 1 212 ? 8.886 -20.736 3.021 1.00 95.12 212 ARG A O 1
ATOM 1641 N N . PHE A 1 213 ? 7.317 -19.844 1.686 1.00 95.06 213 PHE A N 1
ATOM 1642 C CA . PHE A 1 213 ? 6.193 -20.402 2.432 1.00 95.06 213 PHE A CA 1
ATOM 1643 C C . PHE A 1 213 ? 6.179 -21.936 2.414 1.00 95.06 213 PHE A C 1
ATOM 1645 O O . PHE A 1 213 ? 6.270 -22.578 1.364 1.00 95.06 213 PHE A O 1
ATOM 1652 N N . ASP A 1 214 ? 6.023 -22.530 3.596 1.00 92.56 214 ASP A N 1
ATOM 1653 C CA . ASP A 1 214 ? 5.721 -23.948 3.757 1.00 92.56 214 ASP A CA 1
ATOM 1654 C C . ASP A 1 214 ? 4.210 -24.182 3.648 1.00 92.56 214 ASP A C 1
ATOM 1656 O O . ASP A 1 214 ? 3.473 -24.234 4.633 1.00 92.56 214 ASP A O 1
ATOM 1660 N N . TRP A 1 215 ? 3.750 -24.339 2.409 1.00 89.62 215 TRP A N 1
ATOM 1661 C CA . TRP A 1 215 ? 2.342 -24.572 2.080 1.00 89.62 215 TRP A CA 1
ATOM 1662 C C . TRP A 1 215 ? 1.795 -25.923 2.562 1.00 89.62 215 TRP A C 1
ATOM 1664 O O . TRP A 1 215 ? 0.597 -26.171 2.442 1.00 89.62 215 TRP A O 1
ATOM 1674 N N . LYS A 1 216 ? 2.638 -26.827 3.082 1.00 87.00 216 LYS A N 1
ATOM 1675 C CA . LYS A 1 216 ? 2.173 -28.140 3.557 1.00 87.00 216 LYS A CA 1
ATOM 1676 C C . LYS A 1 216 ? 1.346 -28.029 4.836 1.00 87.00 216 LYS A C 1
ATOM 1678 O O . LYS A 1 216 ? 0.476 -28.866 5.052 1.00 87.00 216 LYS A O 1
ATOM 1683 N N . ALA A 1 217 ? 1.607 -27.014 5.660 1.00 78.00 217 ALA A N 1
ATOM 1684 C CA . ALA A 1 217 ? 0.957 -26.843 6.957 1.00 78.00 217 ALA A CA 1
ATOM 1685 C C . ALA A 1 217 ? -0.506 -26.374 6.853 1.00 78.00 217 ALA A C 1
ATOM 1687 O O . ALA A 1 217 ? -1.315 -26.712 7.710 1.00 78.00 217 ALA A O 1
ATOM 1688 N N . THR A 1 218 ? -0.862 -25.623 5.807 1.00 76.81 218 THR A N 1
ATOM 1689 C CA . THR A 1 218 ? -2.160 -24.930 5.713 1.00 76.81 218 THR A CA 1
ATOM 1690 C C . THR A 1 218 ? -3.253 -25.728 5.014 1.00 76.81 218 THR A C 1
ATOM 1692 O O . THR A 1 218 ? -4.413 -25.336 5.068 1.00 76.81 218 THR A O 1
ATOM 1695 N N . GLY A 1 219 ? -2.918 -26.802 4.291 1.00 79.31 219 GLY A N 1
ATOM 1696 C CA . GLY A 1 219 ? -3.868 -27.563 3.462 1.00 79.31 219 GLY A CA 1
ATOM 1697 C C . GLY A 1 219 ? -4.384 -26.816 2.219 1.00 79.31 219 GLY A C 1
ATOM 1698 O O . GLY A 1 219 ? -4.761 -27.451 1.237 1.00 79.31 219 GLY A O 1
ATOM 1699 N N . THR A 1 220 ? -4.336 -25.482 2.213 1.00 84.38 220 THR A N 1
ATOM 1700 C CA . THR A 1 220 ? -4.661 -24.605 1.082 1.00 84.38 220 THR A CA 1
ATOM 1701 C C . THR A 1 220 ? -3.434 -23.827 0.626 1.00 84.38 220 THR A C 1
ATOM 1703 O O . THR A 1 220 ? -2.835 -23.077 1.403 1.00 84.38 220 THR A O 1
ATOM 1706 N N . ARG A 1 221 ? -3.084 -23.977 -0.656 1.00 89.19 221 ARG A N 1
ATOM 1707 C CA . ARG A 1 221 ? -2.058 -23.173 -1.324 1.00 89.19 221 ARG A CA 1
ATOM 1708 C C . ARG A 1 221 ? -2.717 -21.996 -2.025 1.00 89.19 221 ARG A C 1
ATOM 1710 O O . ARG A 1 221 ? -3.602 -22.193 -2.852 1.00 89.19 221 ARG A O 1
ATOM 1717 N N . ILE A 1 222 ? -2.231 -20.800 -1.729 1.00 89.62 222 ILE A N 1
ATOM 1718 C CA . ILE A 1 222 ? -2.548 -19.613 -2.509 1.00 89.62 222 ILE A CA 1
ATOM 1719 C C . ILE A 1 222 ? -1.490 -19.456 -3.598 1.00 89.62 222 ILE A C 1
ATOM 1721 O O . ILE A 1 222 ? -0.292 -19.594 -3.339 1.00 89.62 222 ILE A O 1
ATOM 1725 N N . ASP A 1 223 ? -1.951 -19.188 -4.815 1.00 93.00 223 ASP A N 1
ATOM 1726 C CA . ASP A 1 223 ? -1.090 -18.703 -5.883 1.00 93.00 223 ASP A CA 1
ATOM 1727 C C . ASP A 1 223 ? -0.907 -17.192 -5.721 1.00 93.00 223 ASP A C 1
ATOM 1729 O O . ASP A 1 223 ? -1.883 -16.444 -5.750 1.00 93.00 223 ASP A O 1
ATOM 1733 N N . LEU A 1 224 ? 0.326 -16.751 -5.475 1.00 95.19 224 LEU A N 1
ATOM 1734 C CA . LEU A 1 224 ? 0.675 -15.334 -5.390 1.00 95.19 224 LEU A CA 1
ATOM 1735 C C . LEU A 1 224 ? 0.877 -14.699 -6.777 1.00 95.19 224 LEU A C 1
ATOM 1737 O O . LEU A 1 224 ? 1.070 -13.487 -6.863 1.00 95.19 224 LEU A O 1
ATOM 1741 N N . CYS A 1 225 ? 0.818 -15.484 -7.861 1.00 93.38 225 CYS A N 1
ATOM 1742 C CA . CYS A 1 225 ? 0.888 -14.965 -9.222 1.00 93.38 225 CYS A CA 1
ATOM 1743 C C . CYS A 1 225 ? -0.291 -14.021 -9.512 1.00 93.38 225 CYS A C 1
ATOM 1745 O O . CYS A 1 225 ? -1.450 -14.359 -9.277 1.00 93.38 225 CYS A O 1
ATOM 1747 N N . GLY A 1 226 ? 0.009 -12.824 -10.020 1.00 91.38 226 GLY A N 1
ATOM 1748 C CA . GLY A 1 226 ? -0.997 -11.807 -10.343 1.00 91.38 226 GLY A CA 1
ATOM 1749 C C . GLY A 1 226 ? -1.566 -11.054 -9.137 1.00 91.38 226 GLY A C 1
ATOM 1750 O O . GLY A 1 226 ? -2.477 -10.251 -9.318 1.00 91.38 226 GLY A O 1
ATOM 1751 N N . LYS A 1 227 ? -1.042 -11.296 -7.930 1.00 95.62 227 LYS A N 1
ATOM 1752 C CA . LYS A 1 227 ? -1.347 -10.496 -6.738 1.00 95.62 227 LYS A CA 1
ATOM 1753 C C . LYS A 1 227 ? -0.339 -9.366 -6.579 1.00 95.62 227 LYS A C 1
ATOM 1755 O O . LYS A 1 227 ? 0.718 -9.374 -7.208 1.00 95.62 227 LYS A O 1
ATOM 1760 N N . ARG A 1 228 ? -0.641 -8.429 -5.685 1.00 96.25 228 ARG A N 1
ATOM 1761 C CA . ARG A 1 228 ? 0.278 -7.380 -5.243 1.00 96.25 228 ARG A CA 1
ATOM 1762 C C . ARG A 1 228 ? 0.407 -7.399 -3.725 1.00 96.25 228 ARG A C 1
ATOM 1764 O O . ARG A 1 228 ? -0.583 -7.424 -2.999 1.00 96.25 228 ARG A O 1
ATOM 1771 N N . LEU A 1 229 ? 1.639 -7.345 -3.231 1.00 96.75 229 LEU A N 1
ATOM 1772 C CA . LEU A 1 229 ? 1.915 -7.134 -1.811 1.00 96.75 229 LEU A CA 1
ATOM 1773 C C . LEU A 1 229 ? 1.703 -5.650 -1.485 1.00 96.75 229 LEU A C 1
ATOM 1775 O O . LEU A 1 229 ? 2.447 -4.808 -1.987 1.00 96.75 229 LEU A O 1
ATOM 1779 N N . LEU A 1 230 ? 0.687 -5.325 -0.683 1.00 96.12 230 LEU A N 1
ATOM 1780 C CA . LEU A 1 230 ? 0.389 -3.947 -0.276 1.00 96.12 230 LEU A CA 1
ATOM 1781 C C . LEU A 1 230 ? 1.288 -3.491 0.872 1.00 96.12 230 LEU A C 1
ATOM 1783 O O . LEU A 1 230 ? 1.790 -2.371 0.858 1.00 96.12 230 LEU A O 1
ATOM 1787 N N . ALA A 1 231 ? 1.492 -4.367 1.854 1.00 95.62 231 ALA A N 1
ATOM 1788 C CA . ALA A 1 231 ? 2.333 -4.106 3.012 1.00 95.62 231 ALA A CA 1
ATOM 1789 C C . ALA A 1 231 ? 2.890 -5.413 3.586 1.00 95.62 231 ALA A C 1
ATOM 1791 O O . ALA A 1 231 ? 2.260 -6.472 3.493 1.00 95.62 231 ALA A O 1
ATOM 1792 N N . HIS A 1 232 ? 4.060 -5.333 4.217 1.00 94.81 232 HIS A N 1
ATOM 1793 C CA . HIS A 1 232 ? 4.613 -6.414 5.023 1.00 94.81 232 HIS A CA 1
ATOM 1794 C C . HIS A 1 232 ? 5.277 -5.856 6.282 1.00 94.81 232 HIS A C 1
ATOM 1796 O O . HIS A 1 232 ? 5.823 -4.759 6.251 1.00 94.81 232 HIS A O 1
ATOM 1802 N N . SER A 1 233 ? 5.290 -6.643 7.352 1.00 94.00 233 SER A N 1
ATOM 1803 C CA . SER A 1 233 ? 6.004 -6.337 8.594 1.00 94.00 233 SER A CA 1
ATOM 1804 C C . SER A 1 233 ? 6.666 -7.604 9.122 1.00 94.00 233 SER A C 1
ATOM 1806 O O . SER A 1 233 ? 6.092 -8.692 9.018 1.00 94.00 233 SER A O 1
ATOM 1808 N N . ASP A 1 234 ? 7.870 -7.469 9.672 1.00 89.69 234 ASP A N 1
ATOM 1809 C CA . ASP A 1 234 ? 8.622 -8.551 10.315 1.00 89.69 234 ASP A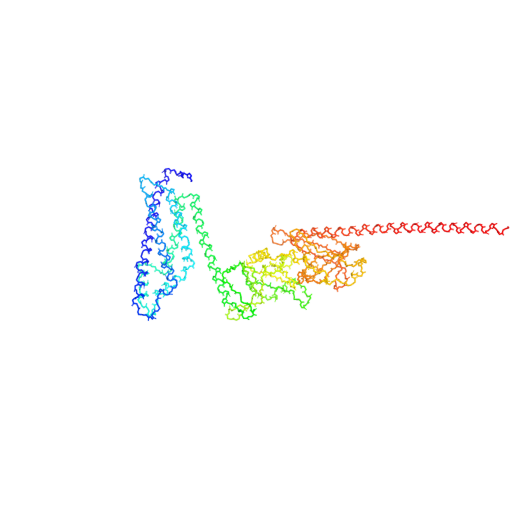 CA 1
ATOM 1810 C C . ASP A 1 234 ? 8.574 -8.486 11.853 1.00 89.69 234 ASP A C 1
ATOM 1812 O O . ASP A 1 234 ? 9.031 -9.411 12.531 1.00 89.69 234 ASP A O 1
ATOM 1816 N N . GLN A 1 235 ? 7.991 -7.419 12.409 1.00 86.38 235 GLN A N 1
ATOM 1817 C CA . GLN A 1 235 ? 7.862 -7.188 13.848 1.00 86.38 235 GLN A CA 1
ATOM 1818 C C . GLN A 1 235 ? 6.408 -7.018 14.271 1.00 86.38 235 GLN A C 1
ATOM 1820 O O . GLN A 1 235 ? 6.039 -6.045 14.940 1.00 86.38 235 GLN A O 1
ATOM 1825 N N . VAL A 1 236 ? 5.586 -8.004 13.916 1.00 86.44 236 VAL A N 1
ATOM 1826 C CA . VAL A 1 236 ? 4.197 -8.046 14.358 1.00 86.44 236 VAL A CA 1
ATOM 1827 C C . VAL A 1 236 ? 4.059 -8.888 15.608 1.00 86.44 236 VAL A C 1
ATOM 1829 O O . VAL A 1 236 ? 4.558 -10.009 15.691 1.00 86.44 236 VAL A O 1
ATOM 1832 N N . VAL A 1 237 ? 3.335 -8.349 16.577 1.00 85.38 237 VAL A N 1
ATOM 1833 C CA . VAL A 1 237 ? 2.896 -9.071 17.762 1.00 85.38 237 VAL A CA 1
ATOM 1834 C C . VAL A 1 237 ? 1.394 -9.273 17.664 1.00 85.38 237 VAL A C 1
ATOM 1836 O O . VAL A 1 237 ? 0.652 -8.317 17.440 1.00 85.38 237 VAL A O 1
ATOM 1839 N N . THR A 1 238 ? 0.946 -10.516 17.826 1.00 83.25 238 THR A N 1
ATOM 1840 C CA . THR A 1 238 ? -0.481 -10.845 17.806 1.00 83.25 238 THR A CA 1
ATOM 1841 C C . THR A 1 238 ? -0.952 -11.320 19.171 1.00 83.25 238 THR A C 1
ATOM 1843 O O . THR A 1 238 ? -0.376 -12.251 19.734 1.00 83.25 238 THR A O 1
ATOM 1846 N N . LEU A 1 239 ? -2.031 -10.724 19.675 1.00 81.25 239 LEU A N 1
ATOM 1847 C CA . LEU A 1 239 ? -2.751 -11.191 20.860 1.00 81.25 239 LEU A CA 1
ATOM 1848 C C . LEU A 1 239 ? -4.144 -11.644 20.423 1.00 81.25 239 LEU A C 1
ATOM 1850 O O . LEU A 1 239 ? -4.903 -10.850 19.876 1.00 81.25 239 LEU A O 1
ATOM 1854 N N . SER A 1 240 ? -4.485 -12.912 20.647 1.00 78.38 240 SER A N 1
ATOM 1855 C CA . SER A 1 240 ? -5.776 -13.484 20.247 1.00 78.38 240 SER A CA 1
ATOM 1856 C C . SER A 1 240 ? -6.630 -13.799 21.470 1.00 78.38 240 SER A C 1
ATOM 1858 O O . SER A 1 240 ? -6.124 -14.353 22.448 1.00 78.38 240 SER A O 1
ATOM 1860 N N . SER A 1 241 ? -7.932 -13.513 21.409 1.00 70.50 241 SER A N 1
ATOM 1861 C CA . SER A 1 241 ? -8.894 -14.107 22.341 1.00 70.50 241 SER A CA 1
ATOM 1862 C C . SER A 1 241 ? -9.218 -15.506 21.848 1.00 70.50 241 SER A C 1
ATOM 1864 O O . SER A 1 241 ? -9.800 -15.676 20.775 1.00 70.50 241 SER A O 1
ATOM 1866 N N . ASP A 1 242 ? -8.818 -16.513 22.612 1.00 58.84 242 ASP A N 1
ATOM 1867 C CA . ASP A 1 242 ? -9.072 -17.897 22.245 1.00 58.84 242 ASP A CA 1
ATOM 1868 C C . ASP A 1 242 ? -10.486 -18.300 22.677 1.00 58.84 242 ASP A C 1
ATOM 1870 O O . ASP A 1 242 ? -10.855 -18.165 23.849 1.00 58.84 242 ASP A O 1
ATOM 1874 N N . SER A 1 243 ? -11.284 -18.814 21.735 1.00 50.75 243 SER A N 1
ATOM 1875 C CA . SER A 1 243 ? -12.691 -19.187 21.975 1.00 50.75 243 SER A CA 1
ATOM 1876 C C . SER A 1 243 ? -12.868 -20.269 23.051 1.00 50.75 243 SER A C 1
ATOM 1878 O O . SER A 1 243 ? -13.952 -20.419 23.609 1.00 50.75 243 SER A O 1
ATOM 1880 N N . SER A 1 244 ? -11.796 -21.002 23.361 1.00 51.44 244 SER A N 1
ATOM 1881 C CA . SER A 1 244 ? -11.743 -22.080 24.348 1.00 51.44 244 SER A CA 1
ATOM 1882 C C . SER A 1 244 ? -11.560 -21.600 25.792 1.00 51.44 244 SER A C 1
ATOM 1884 O O . SER A 1 244 ? -11.866 -22.350 26.715 1.00 51.44 244 SER A O 1
ATOM 1886 N N . ASN A 1 245 ? -11.068 -20.373 26.007 1.00 51.53 245 ASN A N 1
ATOM 1887 C CA . ASN A 1 245 ? -10.610 -19.920 27.326 1.00 51.53 245 ASN A CA 1
ATOM 1888 C C . ASN A 1 245 ? -11.468 -18.821 27.969 1.00 51.53 245 ASN A C 1
ATOM 1890 O O . ASN A 1 245 ? -11.123 -18.368 29.058 1.00 51.53 245 ASN A O 1
ATOM 1894 N N . SER A 1 246 ? -12.555 -18.362 27.335 1.00 51.72 246 SER A N 1
ATOM 1895 C CA . SER A 1 246 ? -13.424 -17.259 27.815 1.00 51.72 246 SER A CA 1
ATOM 1896 C C . SER A 1 246 ? -12.688 -15.949 28.166 1.00 51.72 246 SER A C 1
ATOM 1898 O O . SER A 1 246 ? -13.279 -15.012 28.716 1.00 51.72 246 SER A O 1
ATOM 1900 N N . LYS A 1 247 ? -11.389 -15.868 27.858 1.00 58.34 247 LYS A N 1
ATOM 1901 C CA . LYS A 1 247 ? -10.528 -14.724 28.128 1.00 58.34 247 LYS A CA 1
ATOM 1902 C C . LYS A 1 247 ? -10.673 -13.751 26.970 1.00 58.34 247 LYS A C 1
ATOM 1904 O O . LYS A 1 247 ? -10.415 -14.089 25.817 1.00 58.34 247 LYS A O 1
ATOM 1909 N N . SER A 1 248 ? -11.122 -12.550 27.303 1.00 60.75 248 SER A N 1
ATOM 1910 C CA . SER A 1 248 ? -11.139 -11.409 26.399 1.00 60.75 248 SER A CA 1
ATOM 1911 C C . SER A 1 248 ? -9.721 -11.035 25.990 1.00 60.75 248 SER A C 1
ATOM 1913 O O . SER A 1 248 ? -8.762 -11.399 26.677 1.00 60.75 248 SER A O 1
ATOM 1915 N N . VAL A 1 249 ? -9.573 -10.298 24.886 1.00 65.25 249 VAL A N 1
ATOM 1916 C CA . VAL A 1 249 ? -8.250 -9.773 24.554 1.00 65.25 249 VAL A CA 1
ATOM 1917 C C . VAL A 1 249 ? -7.879 -8.721 25.589 1.00 65.25 249 VAL A C 1
ATOM 1919 O O . VAL A 1 249 ? -8.607 -7.749 25.797 1.00 65.25 249 VAL A O 1
ATOM 1922 N N . VAL A 1 250 ? -6.760 -8.963 26.259 1.00 68.25 250 VAL A N 1
ATOM 1923 C CA . VAL A 1 250 ? -6.208 -8.096 27.289 1.00 68.25 250 VAL A CA 1
ATOM 1924 C C . VAL A 1 250 ? -4.905 -7.528 26.757 1.00 68.25 250 VAL A C 1
ATOM 1926 O O . VAL A 1 250 ? -4.009 -8.287 26.388 1.00 68.25 250 VAL A O 1
ATOM 1929 N N . VAL A 1 251 ? -4.795 -6.202 26.729 1.00 74.88 251 VAL A N 1
ATOM 1930 C CA . VAL A 1 251 ? -3.549 -5.529 26.347 1.00 74.88 251 VAL A CA 1
ATOM 1931 C C . VAL A 1 251 ? -2.802 -5.134 27.611 1.00 74.88 251 VAL A C 1
ATOM 1933 O O . VAL A 1 251 ? -3.284 -4.331 28.410 1.00 74.88 251 VAL A O 1
ATOM 1936 N N . SER A 1 252 ? -1.614 -5.707 27.788 1.00 71.31 252 SER A N 1
ATOM 1937 C CA . SER A 1 252 ? -0.621 -5.239 28.751 1.00 71.31 252 SER A CA 1
ATOM 1938 C C . SER A 1 252 ? 0.750 -5.173 28.085 1.00 71.31 252 SER A C 1
ATOM 1940 O O . SER A 1 252 ? 1.025 -5.902 27.129 1.00 71.31 252 SER A O 1
ATOM 1942 N N . GLN A 1 253 ? 1.622 -4.306 28.598 1.00 69.50 253 GLN A N 1
ATOM 1943 C CA . GLN A 1 253 ? 3.001 -4.191 28.119 1.00 69.50 253 GLN A CA 1
ATOM 1944 C C . GLN A 1 253 ? 3.742 -5.532 28.219 1.00 69.50 253 GLN A C 1
ATOM 1946 O O . GLN A 1 253 ? 4.359 -5.979 27.258 1.00 69.50 253 GLN A O 1
ATOM 1951 N N . GLU A 1 254 ? 3.584 -6.232 29.342 1.00 73.12 254 GLU A N 1
ATOM 1952 C CA . GLU A 1 254 ? 4.176 -7.553 29.560 1.00 73.12 254 GLU A CA 1
ATOM 1953 C C . GLU A 1 254 ? 3.662 -8.594 28.549 1.00 73.12 254 GLU A C 1
ATOM 1955 O O . GLU A 1 254 ? 4.448 -9.365 27.996 1.00 73.12 254 GLU A O 1
ATOM 1960 N N . ALA A 1 255 ? 2.362 -8.585 28.224 1.00 71.56 255 ALA A N 1
ATOM 1961 C CA . ALA A 1 255 ? 1.804 -9.469 27.197 1.00 71.56 255 ALA A CA 1
ATOM 1962 C C . ALA A 1 255 ? 2.399 -9.169 25.812 1.00 71.56 255 ALA A C 1
ATOM 1964 O O . ALA A 1 255 ? 2.699 -10.078 25.044 1.00 71.56 255 ALA A O 1
ATOM 1965 N N . MET A 1 256 ? 2.629 -7.894 25.509 1.00 71.69 256 MET A N 1
ATOM 1966 C CA . MET A 1 256 ? 3.199 -7.436 24.242 1.00 71.69 256 MET A CA 1
ATOM 1967 C C . MET A 1 256 ? 4.703 -7.696 24.099 1.00 71.69 256 MET A C 1
ATOM 1969 O O . MET A 1 256 ? 5.217 -7.762 22.976 1.00 71.69 256 MET A O 1
ATOM 1973 N N . GLU A 1 257 ? 5.428 -7.797 25.209 1.00 73.62 257 GLU A N 1
ATOM 1974 C CA . GLU A 1 257 ? 6.851 -8.151 25.244 1.00 73.62 257 GLU A CA 1
ATOM 1975 C C . GLU A 1 257 ? 7.076 -9.666 25.190 1.00 73.62 257 GLU A C 1
ATOM 1977 O O . GLU A 1 257 ? 8.055 -10.120 24.598 1.00 73.62 257 GLU A O 1
ATOM 1982 N N . THR A 1 258 ? 6.157 -10.445 25.764 1.00 75.56 258 THR A N 1
ATOM 1983 C CA . THR A 1 258 ? 6.236 -11.915 25.824 1.00 75.56 258 THR A CA 1
ATOM 1984 C C . THR A 1 258 ? 5.611 -12.616 24.619 1.00 75.56 258 THR A C 1
ATOM 1986 O O . THR A 1 258 ? 5.912 -13.785 24.369 1.00 75.56 258 THR A O 1
ATOM 1989 N N . ALA A 1 259 ? 4.757 -11.927 23.862 1.00 74.81 259 ALA A N 1
ATOM 1990 C CA . ALA A 1 259 ? 4.074 -12.507 22.718 1.00 74.81 259 ALA A CA 1
ATOM 1991 C C . ALA A 1 259 ? 5.015 -12.817 21.542 1.00 74.81 259 ALA A C 1
ATOM 1993 O O . ALA A 1 259 ? 6.052 -12.181 21.319 1.00 74.81 259 ALA A O 1
ATOM 1994 N N . HIS A 1 260 ? 4.634 -13.841 20.779 1.00 76.81 260 HIS A N 1
ATOM 1995 C CA . HIS A 1 260 ? 5.412 -14.325 19.649 1.00 76.81 260 HIS A CA 1
ATOM 1996 C C . HIS A 1 260 ? 5.501 -13.271 18.542 1.00 76.81 260 HIS A C 1
ATOM 1998 O O . HIS A 1 260 ? 4.536 -12.571 18.232 1.00 76.81 260 HIS A O 1
ATOM 2004 N N . ARG A 1 261 ? 6.692 -13.171 17.942 1.00 84.69 261 ARG A N 1
ATOM 2005 C CA . ARG A 1 261 ? 6.920 -12.333 16.767 1.00 84.69 261 ARG A CA 1
ATOM 2006 C C . ARG A 1 261 ? 6.473 -13.081 15.523 1.00 84.69 261 ARG A C 1
ATOM 2008 O O . ARG A 1 261 ? 6.937 -14.192 15.260 1.00 84.69 261 ARG A O 1
ATOM 2015 N N . HIS A 1 262 ? 5.611 -12.435 14.762 1.00 91.69 262 HIS A N 1
ATOM 2016 C CA . HIS A 1 262 ? 5.085 -12.913 13.502 1.00 91.69 262 HIS A CA 1
ATOM 2017 C C . HIS A 1 262 ? 5.524 -11.996 12.365 1.00 91.69 262 HIS A C 1
ATOM 2019 O O . HIS A 1 262 ? 5.769 -10.803 12.554 1.00 91.69 262 HIS A O 1
ATOM 2025 N N . LEU A 1 263 ? 5.579 -12.576 11.172 1.00 93.69 263 LEU A N 1
ATOM 2026 C CA . LEU A 1 263 ? 5.629 -11.842 9.922 1.00 93.69 263 LEU A CA 1
ATOM 2027 C C . LEU A 1 263 ? 4.214 -11.769 9.373 1.00 93.69 263 LEU A C 1
ATOM 2029 O O . LEU A 1 263 ? 3.528 -12.793 9.293 1.00 93.69 263 LEU A O 1
ATOM 2033 N N . VAL A 1 264 ? 3.796 -10.573 8.978 1.00 94.56 264 VAL A N 1
ATOM 2034 C CA . VAL A 1 264 ? 2.487 -10.356 8.366 1.00 94.56 264 VAL A CA 1
ATOM 2035 C C . VAL A 1 264 ? 2.660 -9.806 6.968 1.00 94.56 264 VAL A C 1
ATOM 2037 O O . VAL A 1 264 ? 3.420 -8.865 6.748 1.00 94.56 264 VAL A O 1
ATOM 2040 N N . HIS A 1 265 ? 1.924 -10.393 6.033 1.00 95.88 265 HIS A N 1
ATOM 2041 C CA . HIS A 1 265 ? 1.867 -9.972 4.641 1.00 95.88 265 HIS A CA 1
ATOM 2042 C C . HIS A 1 265 ? 0.418 -9.659 4.282 1.00 95.88 265 HIS A C 1
ATOM 2044 O O . HIS A 1 265 ? -0.454 -10.510 4.462 1.00 95.88 265 HIS A O 1
ATOM 2050 N N . CYS A 1 266 ? 0.168 -8.452 3.781 1.00 96.31 266 CYS A N 1
ATOM 2051 C CA . CYS A 1 266 ? -1.151 -7.992 3.361 1.00 96.31 266 CYS A CA 1
ATOM 2052 C C . CYS A 1 266 ? -1.184 -7.870 1.834 1.00 96.31 266 CYS A C 1
ATOM 2054 O O . CYS A 1 266 ? -0.401 -7.116 1.250 1.00 96.31 266 CYS A O 1
ATOM 2056 N N . LEU A 1 267 ? -2.062 -8.636 1.190 1.00 97.12 267 LEU A N 1
ATOM 2057 C CA . LEU A 1 267 ? -2.208 -8.688 -0.263 1.00 97.12 267 LEU A CA 1
ATOM 2058 C C . LEU A 1 267 ? -3.364 -7.808 -0.743 1.00 97.12 267 LEU A C 1
ATOM 2060 O O . LEU A 1 267 ? -4.312 -7.522 -0.012 1.00 97.12 267 LEU A O 1
ATOM 2064 N N . ASP A 1 268 ? -3.296 -7.411 -2.004 1.00 95.44 268 ASP A N 1
ATOM 2065 C CA . ASP A 1 268 ? -4.278 -6.564 -2.680 1.00 95.44 268 ASP A CA 1
ATOM 2066 C C . ASP A 1 268 ? -5.616 -7.236 -2.982 1.00 95.44 268 ASP A C 1
ATOM 2068 O O . ASP A 1 268 ? -6.536 -6.570 -3.447 1.00 95.44 268 ASP A O 1
ATOM 2072 N N . ASP A 1 269 ? -5.752 -8.532 -2.733 1.00 94.81 269 ASP A N 1
ATOM 2073 C CA . ASP A 1 269 ? -6.999 -9.276 -2.877 1.00 94.81 269 ASP A CA 1
ATOM 2074 C C . ASP A 1 269 ? -7.702 -9.537 -1.533 1.00 94.81 269 ASP A C 1
ATOM 2076 O O . ASP A 1 269 ? -8.708 -10.247 -1.483 1.00 94.81 269 ASP A O 1
ATOM 2080 N N . GLY A 1 270 ? -7.189 -8.947 -0.450 1.00 94.62 270 GLY A N 1
ATOM 2081 C CA . GLY A 1 270 ? -7.745 -9.053 0.895 1.00 94.62 270 GLY A CA 1
ATOM 2082 C C . GLY A 1 270 ? -7.084 -10.099 1.786 1.00 94.62 270 GLY A C 1
ATOM 2083 O O . GLY A 1 270 ? -7.418 -10.152 2.970 1.00 94.62 270 GLY A O 1
ATOM 2084 N N . HIS A 1 271 ? -6.170 -10.931 1.277 1.00 94.62 271 HIS A N 1
ATOM 2085 C CA . HIS A 1 271 ? -5.507 -11.922 2.125 1.00 94.62 271 HIS A CA 1
ATOM 2086 C C . HIS A 1 271 ? -4.485 -11.279 3.064 1.00 94.62 271 HIS A C 1
ATOM 2088 O O . HIS A 1 271 ? -3.553 -10.603 2.630 1.00 94.62 271 HIS A O 1
ATOM 2094 N N . ILE A 1 272 ? -4.621 -11.583 4.351 1.00 93.88 272 ILE A N 1
ATOM 2095 C CA . ILE A 1 272 ? -3.592 -11.407 5.369 1.00 93.88 272 ILE A CA 1
ATOM 2096 C C . ILE A 1 272 ? -2.998 -12.777 5.670 1.00 93.88 272 ILE A C 1
ATOM 2098 O O . ILE A 1 272 ? -3.717 -13.702 6.053 1.00 93.88 272 ILE A O 1
ATOM 2102 N N . ILE A 1 273 ? -1.683 -12.895 5.517 1.00 93.69 273 ILE A N 1
ATOM 2103 C CA . ILE A 1 273 ? -0.921 -14.102 5.838 1.00 93.69 273 ILE A CA 1
ATOM 2104 C C . ILE A 1 273 ? -0.067 -13.806 7.066 1.00 93.69 273 ILE A C 1
ATOM 2106 O O . ILE A 1 273 ? 0.785 -12.918 7.023 1.00 93.69 273 ILE A O 1
ATOM 2110 N N . ILE A 1 274 ? -0.282 -14.566 8.138 1.00 92.38 274 ILE A N 1
ATOM 2111 C CA . ILE A 1 274 ? 0.502 -14.511 9.373 1.00 92.38 274 ILE A CA 1
ATOM 2112 C C . ILE A 1 274 ? 1.412 -15.734 9.397 1.00 92.38 274 ILE A C 1
ATOM 2114 O O . ILE A 1 274 ? 0.951 -16.874 9.298 1.00 92.38 274 ILE A O 1
ATOM 2118 N N . SER A 1 275 ? 2.714 -15.507 9.521 1.00 94.00 275 SER A N 1
ATOM 2119 C CA . SER A 1 275 ? 3.717 -16.566 9.464 1.00 94.00 275 SER A CA 1
ATOM 2120 C C . SER A 1 275 ? 4.811 -16.399 10.511 1.00 94.00 275 SER A C 1
ATOM 2122 O O . SER A 1 275 ? 4.981 -15.329 11.094 1.00 94.00 275 SER A O 1
ATOM 2124 N N . THR A 1 276 ? 5.549 -17.473 10.770 1.00 93.31 276 THR A N 1
ATOM 2125 C CA . THR A 1 276 ? 6.720 -17.489 11.648 1.00 93.31 276 THR A CA 1
ATOM 2126 C C . THR A 1 276 ? 7.950 -17.995 10.888 1.00 93.31 276 THR A C 1
ATOM 2128 O O . THR A 1 276 ? 7.822 -18.797 9.953 1.00 93.31 276 THR A O 1
ATOM 2131 N N . PRO A 1 277 ? 9.166 -17.546 11.252 1.00 92.81 277 PRO A N 1
ATOM 2132 C CA . PRO A 1 277 ? 10.387 -18.114 10.701 1.00 92.81 277 PRO A CA 1
ATOM 2133 C C . PRO A 1 277 ? 10.489 -19.604 11.036 1.00 92.81 277 PRO A C 1
ATOM 2135 O O . PRO A 1 277 ? 10.391 -20.006 12.196 1.00 92.81 277 PRO A O 1
ATOM 2138 N N . ALA A 1 278 ? 10.735 -20.419 10.018 1.00 90.50 278 ALA A N 1
ATOM 2139 C CA . ALA A 1 278 ? 11.058 -21.831 10.146 1.00 90.50 278 ALA A CA 1
ATOM 2140 C C . ALA A 1 278 ? 12.544 -22.066 9.788 1.00 90.50 278 ALA A C 1
ATOM 2142 O O . ALA A 1 278 ? 13.201 -21.172 9.242 1.00 90.50 278 ALA A O 1
ATOM 2143 N N . PRO A 1 279 ? 13.109 -23.252 10.092 1.00 87.94 279 PRO A N 1
ATOM 2144 C CA . PRO A 1 279 ? 14.458 -23.611 9.657 1.00 87.94 279 PRO A CA 1
ATOM 2145 C C . PRO A 1 279 ? 14.656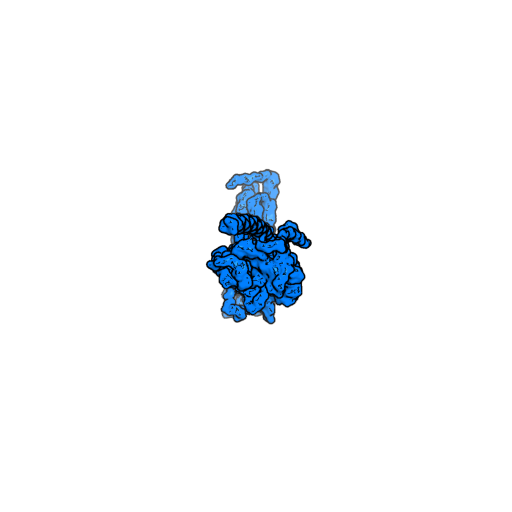 -23.438 8.142 1.00 87.94 279 PRO A C 1
ATOM 2147 O O . PRO A 1 279 ? 13.697 -23.428 7.371 1.00 87.94 279 PRO A O 1
ATOM 2150 N N . GLU A 1 280 ? 15.916 -23.309 7.714 1.00 88.50 280 GLU A N 1
ATOM 2151 C CA . GLU A 1 280 ? 16.298 -23.213 6.290 1.00 88.50 280 GLU A CA 1
ATOM 2152 C C . GLU A 1 280 ? 15.730 -21.982 5.551 1.00 88.50 280 GLU A C 1
ATOM 2154 O O . GLU A 1 280 ? 15.621 -21.968 4.327 1.00 88.50 280 GLU A O 1
ATOM 2159 N N . GLY A 1 281 ? 15.354 -20.928 6.284 1.00 89.56 281 GLY A N 1
ATOM 2160 C CA . GLY A 1 281 ? 14.831 -19.686 5.698 1.00 89.56 281 GLY A CA 1
ATOM 2161 C C . GLY A 1 281 ? 13.387 -19.783 5.192 1.00 89.56 281 GLY A C 1
ATOM 2162 O O . GLY A 1 281 ? 12.900 -18.850 4.538 1.00 89.56 281 GLY A O 1
ATOM 2163 N N . LYS A 1 282 ? 12.693 -20.886 5.500 1.00 94.00 282 LYS A N 1
ATOM 2164 C CA . LYS A 1 282 ? 11.269 -21.073 5.210 1.00 94.00 282 LYS A CA 1
ATOM 2165 C C . LYS A 1 282 ? 10.390 -20.260 6.160 1.00 94.00 282 LYS A C 1
ATOM 2167 O O . LYS A 1 282 ? 10.818 -19.845 7.235 1.00 94.00 282 LYS A O 1
ATOM 2172 N N . LEU A 1 283 ? 9.149 -20.037 5.749 1.00 94.69 283 LEU A N 1
ATOM 2173 C CA . LEU A 1 283 ? 8.114 -19.372 6.533 1.00 94.69 283 LEU A CA 1
ATOM 2174 C C . LEU A 1 283 ? 6.981 -20.362 6.782 1.00 94.69 283 LEU A C 1
ATOM 2176 O O . LEU A 1 283 ? 6.361 -20.845 5.834 1.00 94.69 283 LEU A O 1
ATOM 2180 N N . ARG A 1 284 ? 6.708 -20.672 8.048 1.00 94.06 284 ARG A N 1
ATOM 2181 C CA . ARG A 1 284 ? 5.543 -21.474 8.421 1.00 94.06 284 ARG A CA 1
ATOM 2182 C C . ARG A 1 284 ? 4.341 -20.551 8.507 1.00 94.06 284 ARG A C 1
ATOM 2184 O O . ARG A 1 284 ? 4.363 -19.593 9.270 1.00 94.06 284 ARG A O 1
ATOM 2191 N N . ILE A 1 285 ? 3.307 -20.828 7.724 1.00 93.12 285 ILE A N 1
ATOM 2192 C CA . ILE A 1 285 ? 2.057 -20.074 7.804 1.00 93.12 285 ILE A CA 1
ATOM 2193 C C . ILE A 1 285 ? 1.288 -20.577 9.029 1.00 93.12 285 ILE A C 1
ATOM 2195 O O . ILE A 1 285 ? 0.975 -21.763 9.111 1.00 93.12 285 ILE A O 1
ATOM 2199 N N . GLU A 1 286 ? 1.007 -19.676 9.966 1.00 90.00 286 GLU A N 1
ATOM 2200 C CA . GLU A 1 286 ? 0.225 -19.961 11.177 1.00 90.00 286 GLU A CA 1
ATOM 2201 C C . GLU A 1 286 ? -1.262 -19.700 10.936 1.00 90.00 286 GLU A C 1
ATOM 2203 O O . GLU A 1 286 ? -2.123 -20.450 11.386 1.00 90.00 286 GLU A O 1
ATOM 2208 N N . SER A 1 287 ? -1.572 -18.623 10.211 1.00 88.06 287 SER A N 1
ATOM 2209 C CA . SER A 1 287 ? -2.944 -18.222 9.927 1.00 88.06 287 SER A CA 1
ATOM 2210 C C . SER A 1 287 ? -3.038 -17.461 8.612 1.00 88.06 287 SER A C 1
ATOM 2212 O O . SER A 1 287 ? -2.086 -16.817 8.163 1.00 88.06 287 SER A O 1
ATOM 2214 N N . MET A 1 288 ? -4.207 -17.548 7.990 1.00 90.31 288 MET A N 1
ATOM 2215 C CA . MET A 1 288 ? -4.517 -16.893 6.732 1.00 90.31 288 MET A CA 1
ATOM 2216 C C . MET A 1 288 ? -5.988 -16.492 6.726 1.00 90.31 288 MET A C 1
ATOM 2218 O O . MET A 1 288 ? -6.862 -17.338 6.904 1.00 90.31 288 MET A O 1
ATOM 2222 N N . VAL A 1 289 ? -6.260 -15.205 6.519 1.00 90.12 289 VAL A N 1
ATOM 2223 C CA . VAL A 1 289 ? -7.619 -14.646 6.538 1.00 90.12 289 VAL A CA 1
ATOM 2224 C C . VAL A 1 289 ? -7.823 -13.799 5.295 1.00 90.12 289 VAL A C 1
ATOM 2226 O O . VAL A 1 289 ? -6.971 -12.982 4.967 1.00 90.12 289 VAL A O 1
ATOM 2229 N N . ASN A 1 290 ? -8.953 -13.967 4.611 1.00 92.69 290 ASN A N 1
ATOM 2230 C CA . ASN A 1 290 ? -9.353 -13.074 3.530 1.00 92.69 290 ASN A CA 1
ATOM 2231 C C . ASN A 1 290 ? -10.334 -12.026 4.065 1.00 92.69 290 ASN A C 1
ATOM 2233 O O . ASN A 1 290 ? -11.496 -12.329 4.316 1.00 92.69 290 ASN A O 1
ATOM 2237 N N . LEU A 1 291 ? -9.877 -10.787 4.223 1.00 92.81 291 LEU A N 1
ATOM 2238 C CA . LEU A 1 291 ? -10.688 -9.687 4.747 1.00 92.81 291 LEU A CA 1
ATOM 2239 C C . LEU A 1 291 ? -11.830 -9.265 3.820 1.00 92.81 291 LEU A C 1
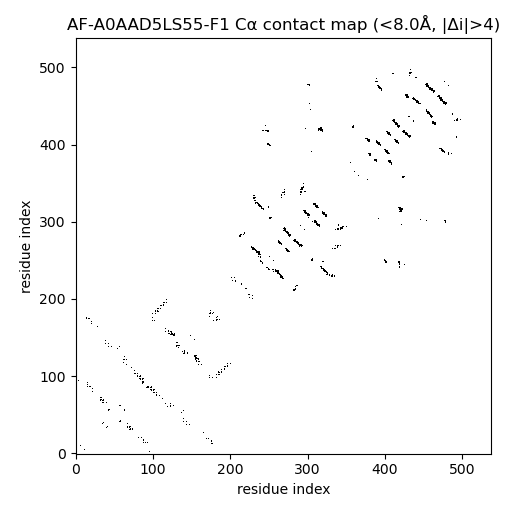ATOM 2241 O O . LEU A 1 291 ? -12.820 -8.707 4.287 1.00 92.81 291 LEU A O 1
ATOM 2245 N N . ARG A 1 292 ? -11.718 -9.541 2.516 1.00 92.00 292 ARG A N 1
ATOM 2246 C CA . ARG A 1 292 ? -12.775 -9.209 1.557 1.00 92.00 292 ARG A CA 1
ATOM 2247 C C . ARG A 1 292 ? -13.885 -10.249 1.498 1.00 92.00 292 ARG A C 1
ATOM 2249 O O . ARG A 1 292 ? -14.977 -9.934 1.039 1.00 92.00 292 ARG A O 1
ATOM 2256 N N . GLN A 1 293 ? -13.597 -11.472 1.935 1.00 90.75 293 GLN A N 1
ATOM 2257 C CA . GLN A 1 293 ? -14.515 -12.614 1.921 1.00 90.75 293 GLN A CA 1
ATOM 2258 C C . GLN A 1 293 ? -14.932 -13.066 3.325 1.00 90.75 293 GLN A C 1
ATOM 2260 O O . GLN A 1 293 ? -15.601 -14.087 3.459 1.00 90.75 293 GLN A O 1
ATOM 2265 N N . SER A 1 294 ? -14.571 -12.309 4.360 1.00 88.88 294 SER A N 1
ATOM 2266 C CA . SER A 1 294 ? -14.962 -12.574 5.743 1.00 88.88 294 SER A CA 1
ATOM 2267 C C . SER A 1 294 ? -15.598 -11.334 6.360 1.00 88.88 294 SER A C 1
ATOM 2269 O O . SER A 1 294 ? -15.186 -10.207 6.080 1.00 88.88 294 SER A O 1
ATOM 2271 N N . VAL A 1 295 ? -16.585 -11.532 7.237 1.00 89.38 295 VAL A N 1
ATOM 2272 C CA . VAL A 1 295 ? -17.121 -10.446 8.069 1.00 89.38 295 VAL A CA 1
ATOM 2273 C C . VAL A 1 295 ? -16.104 -10.153 9.164 1.00 89.38 295 VAL A C 1
ATOM 2275 O O . VAL A 1 295 ? -16.049 -10.851 10.179 1.00 89.38 295 VAL A O 1
ATOM 2278 N N . VAL A 1 296 ? -15.275 -9.141 8.924 1.00 91.50 296 VAL A N 1
ATOM 2279 C CA . VAL A 1 296 ? -14.270 -8.658 9.869 1.00 91.50 296 VAL A CA 1
ATOM 2280 C C . VAL A 1 296 ? -14.505 -7.177 10.119 1.00 91.50 296 VAL A C 1
ATOM 2282 O O . VAL A 1 296 ? -14.640 -6.393 9.179 1.00 91.50 296 VAL A O 1
ATOM 2285 N N . PHE A 1 297 ? -14.541 -6.794 11.391 1.00 90.88 297 PHE A N 1
ATOM 2286 C CA . PHE A 1 297 ? -14.530 -5.395 11.798 1.00 90.88 297 PHE A CA 1
ATOM 2287 C C . PHE A 1 297 ? -13.118 -4.979 12.181 1.00 90.88 297 PHE A C 1
ATOM 2289 O O . PHE A 1 297 ? -12.344 -5.771 12.718 1.00 90.88 297 PHE A O 1
ATOM 2296 N N . PHE A 1 298 ? -12.802 -3.728 11.877 1.00 91.50 298 PHE A N 1
ATOM 2297 C CA . PHE A 1 298 ? -11.495 -3.130 12.076 1.00 91.50 298 PHE A CA 1
ATOM 2298 C C . PHE A 1 298 ? -11.623 -1.958 13.041 1.00 91.50 298 PHE A C 1
ATOM 2300 O O . PHE A 1 298 ? -12.459 -1.079 12.827 1.00 91.50 298 PHE A O 1
ATOM 2307 N N . GLU A 1 299 ? -10.782 -1.938 14.071 1.00 90.94 299 GLU A N 1
ATOM 2308 C CA . GLU A 1 299 ? -10.717 -0.841 15.034 1.00 90.94 299 GLU A CA 1
ATOM 2309 C C . GLU A 1 299 ? -9.262 -0.500 15.372 1.00 90.94 299 GLU A C 1
ATOM 2311 O O . GLU A 1 299 ? -8.452 -1.385 15.645 1.00 90.94 299 GLU A O 1
ATOM 2316 N N . SER A 1 300 ? -8.926 0.788 15.403 1.00 89.38 300 SER A N 1
ATOM 2317 C CA . SER A 1 300 ? -7.632 1.268 15.898 1.00 89.38 300 SER A CA 1
ATOM 2318 C C . SER A 1 300 ? -7.533 1.132 17.419 1.00 89.38 300 SER A C 1
ATOM 2320 O O . SER A 1 300 ? -8.462 1.508 18.136 1.00 89.38 300 SER A O 1
ATOM 2322 N N . VAL A 1 301 ? -6.393 0.682 17.936 1.00 89.62 301 VAL A N 1
ATOM 2323 C CA . VAL A 1 301 ? -6.121 0.669 19.378 1.00 89.62 301 VAL A CA 1
ATOM 2324 C C . VAL A 1 301 ? -5.545 2.028 19.798 1.00 89.62 301 VAL A C 1
ATOM 2326 O O . VAL A 1 301 ? -4.493 2.405 19.282 1.00 89.62 301 VAL A O 1
ATOM 2329 N N . PRO A 1 302 ? -6.179 2.769 20.729 1.00 89.00 302 PRO A N 1
ATOM 2330 C CA . PRO A 1 302 ? -5.633 4.034 21.216 1.00 89.00 302 PRO A CA 1
ATOM 2331 C C . PRO A 1 302 ? -4.257 3.857 21.870 1.00 89.00 302 PRO A C 1
ATOM 2333 O O . PRO A 1 302 ? -4.017 2.859 22.554 1.00 89.00 302 PRO A O 1
ATOM 2336 N N . LEU A 1 303 ? -3.385 4.864 21.771 1.00 83.94 303 LEU A N 1
ATOM 2337 C CA . LEU A 1 303 ? -2.038 4.799 22.363 1.00 83.94 303 LEU A CA 1
ATOM 2338 C C . LEU A 1 303 ? -2.047 4.656 23.895 1.00 83.94 303 LEU A C 1
ATOM 2340 O O . LEU A 1 303 ? -1.142 4.075 24.486 1.00 83.94 303 LEU A O 1
ATOM 2344 N N . ALA A 1 304 ? -3.107 5.133 24.554 1.00 84.69 304 ALA A N 1
ATOM 2345 C CA . ALA A 1 304 ? -3.303 4.932 25.991 1.00 84.69 304 ALA A CA 1
ATOM 2346 C C . ALA A 1 304 ? -3.590 3.462 26.375 1.00 84.69 304 ALA A C 1
ATOM 2348 O O . ALA A 1 304 ? -3.524 3.109 27.556 1.00 84.69 304 ALA A O 1
ATOM 2349 N N . VAL A 1 305 ? -3.928 2.619 25.392 1.00 85.69 305 VAL A N 1
ATOM 2350 C CA . VAL A 1 305 ? -4.131 1.171 25.538 1.00 85.69 305 VAL A CA 1
ATOM 2351 C C . VAL A 1 305 ? -2.875 0.400 25.139 1.00 85.69 305 VAL A C 1
ATOM 2353 O O . VAL A 1 305 ? -2.509 -0.555 25.821 1.00 85.69 305 VAL A O 1
ATOM 2356 N N . SER A 1 306 ? -2.213 0.813 24.056 1.00 83.75 306 SER A N 1
ATOM 2357 C CA . SER A 1 306 ? -1.007 0.179 23.521 1.00 83.75 306 SER A CA 1
ATOM 2358 C C . SER A 1 306 ? 0.045 1.234 23.192 1.00 83.75 306 SER A C 1
ATOM 2360 O O . SER A 1 306 ? -0.195 2.103 22.365 1.00 83.75 306 SER A O 1
ATOM 2362 N N . GLU A 1 307 ? 1.249 1.116 23.755 1.00 78.19 307 GLU A N 1
ATOM 2363 C CA . GLU A 1 307 ? 2.368 2.042 23.489 1.00 78.19 307 GLU A CA 1
ATOM 2364 C C . GLU A 1 307 ? 2.864 2.019 22.028 1.00 78.19 307 GLU A C 1
ATOM 2366 O O . GLU A 1 307 ? 3.664 2.857 21.615 1.00 78.19 307 GLU A O 1
ATOM 2371 N N . CYS A 1 308 ? 2.395 1.055 21.235 1.00 78.62 308 CYS A N 1
ATOM 2372 C CA . CYS A 1 308 ? 2.646 0.959 19.802 1.00 78.62 308 CYS A CA 1
ATOM 2373 C C . CYS A 1 308 ? 1.334 0.977 19.020 1.00 78.62 308 CYS A C 1
ATOM 2375 O O . CYS A 1 308 ? 0.290 0.565 19.536 1.00 78.62 308 CYS A O 1
ATOM 2377 N N . LEU A 1 309 ? 1.405 1.411 17.758 1.00 83.00 309 LEU A N 1
ATOM 2378 C CA . LEU A 1 309 ? 0.251 1.367 16.871 1.00 83.00 309 LEU A CA 1
ATOM 2379 C C . LEU A 1 309 ? -0.194 -0.084 16.703 1.00 83.00 309 LEU A C 1
ATOM 2381 O O . LEU A 1 309 ? 0.569 -0.966 16.296 1.00 83.00 309 LEU A O 1
ATOM 2385 N N . ALA A 1 310 ? -1.446 -0.312 17.062 1.00 88.38 310 ALA A N 1
ATOM 2386 C CA . ALA A 1 310 ? -2.075 -1.606 16.985 1.00 88.38 310 ALA A CA 1
ATOM 2387 C C . ALA A 1 310 ? -3.490 -1.453 16.447 1.00 88.38 310 ALA A C 1
ATOM 2389 O O . ALA A 1 310 ? -4.126 -0.403 16.566 1.00 88.38 310 ALA A O 1
ATOM 2390 N N . VAL A 1 311 ? -3.980 -2.531 15.858 1.00 91.75 311 VAL A N 1
ATOM 2391 C CA . VAL A 1 311 ? -5.334 -2.630 15.323 1.00 91.75 311 VAL A CA 1
ATOM 2392 C C . VAL A 1 311 ? -5.987 -3.894 15.848 1.00 91.75 311 VAL A C 1
ATOM 2394 O O . VAL A 1 311 ? -5.308 -4.881 16.124 1.00 91.75 311 VAL A O 1
ATOM 2397 N N . VAL A 1 312 ? -7.306 -3.878 15.980 1.00 91.94 312 VAL A N 1
ATOM 2398 C CA . VAL A 1 312 ? -8.101 -5.061 16.297 1.00 91.94 312 VAL A CA 1
ATOM 2399 C C . VAL A 1 312 ? -8.856 -5.504 15.062 1.00 91.94 312 VAL A C 1
ATOM 2401 O O . VAL A 1 312 ? -9.535 -4.705 14.418 1.00 91.94 312 VAL A O 1
ATOM 2404 N N . LEU A 1 313 ? -8.757 -6.795 14.771 1.00 92.12 313 LEU A N 1
ATOM 2405 C CA . LEU A 1 313 ? -9.572 -7.496 13.794 1.00 92.12 313 LEU A CA 1
ATOM 2406 C C . LEU A 1 313 ? -10.581 -8.359 14.546 1.00 92.12 313 LEU A C 1
ATOM 2408 O O . LEU A 1 313 ? -10.197 -9.288 15.257 1.00 92.12 313 LEU A O 1
ATOM 2412 N N . ILE A 1 314 ? -11.864 -8.043 14.401 1.00 91.44 314 ILE A N 1
ATOM 2413 C CA . ILE A 1 314 ? -12.969 -8.725 15.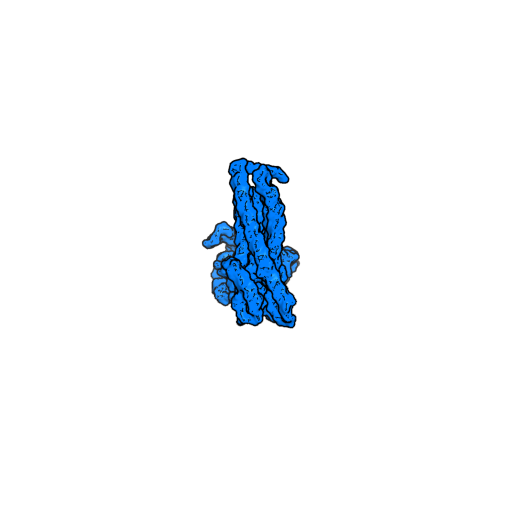080 1.00 91.44 314 ILE A CA 1
ATOM 2414 C C . ILE A 1 314 ? -13.700 -9.573 14.040 1.00 91.44 314 ILE A C 1
ATOM 2416 O O . ILE A 1 314 ? -14.441 -9.049 13.207 1.00 91.44 314 ILE A O 1
ATOM 2420 N N . SER A 1 315 ? -13.466 -10.880 14.069 1.00 90.19 315 SER A N 1
ATOM 2421 C CA . SER A 1 315 ? -14.162 -11.866 13.237 1.00 90.19 315 SER A CA 1
ATOM 2422 C C . SER A 1 315 ? -15.379 -12.442 13.972 1.00 90.19 315 SER A C 1
ATOM 2424 O O . SER A 1 315 ? -15.698 -12.016 15.081 1.00 90.19 315 SER A O 1
ATOM 2426 N N . GLU A 1 316 ? -16.080 -13.402 13.366 1.00 86.69 316 GLU A N 1
ATOM 2427 C CA . GLU A 1 316 ? -17.324 -13.978 13.904 1.00 86.69 316 GLU A CA 1
ATOM 2428 C C . GLU A 1 316 ? -17.169 -14.525 15.329 1.00 86.69 316 GLU A C 1
ATOM 2430 O O . GLU A 1 316 ? -17.936 -14.173 16.227 1.00 86.69 316 GLU A O 1
ATOM 2435 N N . GLY A 1 317 ? -16.127 -15.326 15.558 1.00 84.19 317 GLY A N 1
ATOM 2436 C CA . GLY A 1 317 ? -15.903 -16.012 16.832 1.00 84.19 317 GLY A CA 1
ATOM 2437 C C . GLY A 1 317 ? -14.570 -15.720 17.516 1.00 84.19 317 GLY A C 1
ATOM 2438 O O . GLY A 1 317 ? -14.303 -16.336 18.549 1.00 84.19 317 GLY A O 1
ATOM 2439 N N . SER A 1 318 ? -13.729 -14.858 16.940 1.00 85.94 318 SER A N 1
ATOM 2440 C CA . SER A 1 318 ? -12.429 -14.479 17.504 1.00 85.94 318 SER A CA 1
ATOM 2441 C C . SER A 1 318 ? -12.099 -13.004 17.245 1.00 85.94 318 SER A C 1
ATOM 2443 O O . SER A 1 318 ? -12.462 -12.446 16.206 1.00 85.94 318 SER A O 1
ATOM 2445 N N . SER A 1 319 ? -11.350 -12.402 18.165 1.00 88.06 319 SER A N 1
ATOM 2446 C CA . SER A 1 319 ? -10.768 -11.071 18.049 1.00 88.06 319 SER A CA 1
ATOM 2447 C C . SER A 1 319 ? -9.256 -11.194 18.165 1.00 88.06 319 SER A C 1
ATOM 2449 O O . SER A 1 319 ? -8.744 -11.859 19.071 1.00 88.06 319 SER A O 1
ATOM 2451 N N . VAL A 1 320 ? -8.534 -10.542 17.259 1.00 88.31 320 VAL A N 1
ATOM 2452 C CA . VAL A 1 320 ? -7.069 -10.530 17.244 1.00 88.31 320 VAL A CA 1
ATOM 2453 C C . VAL A 1 320 ? -6.585 -9.094 17.235 1.00 88.31 320 VAL A C 1
ATOM 2455 O O . VAL A 1 320 ? -6.975 -8.306 16.378 1.00 88.31 320 VAL A O 1
ATOM 2458 N N . ILE A 1 321 ? -5.709 -8.763 18.175 1.00 88.88 321 ILE A N 1
ATOM 2459 C CA . ILE A 1 321 ? -4.951 -7.518 18.157 1.00 88.88 321 ILE A CA 1
ATOM 2460 C C . ILE A 1 321 ? -3.664 -7.768 17.394 1.00 88.88 321 ILE A C 1
ATOM 2462 O O . ILE A 1 321 ? -2.927 -8.702 17.705 1.00 88.88 321 ILE A O 1
ATOM 2466 N N . VAL A 1 322 ? -3.404 -6.913 16.417 1.00 89.94 322 VAL A N 1
ATOM 2467 C CA . VAL A 1 322 ? -2.213 -6.909 15.581 1.00 89.94 322 VAL A CA 1
ATOM 2468 C C . VAL A 1 322 ? -1.461 -5.624 15.882 1.00 89.94 322 VAL A C 1
ATOM 2470 O O . VAL A 1 322 ? -1.922 -4.535 15.552 1.00 89.94 322 VAL A O 1
ATOM 2473 N N . ALA A 1 323 ? -0.313 -5.749 16.531 1.00 90.19 323 ALA A N 1
ATOM 2474 C CA . ALA A 1 323 ? 0.522 -4.623 16.904 1.00 90.19 323 ALA A CA 1
ATOM 2475 C C . ALA A 1 323 ? 1.821 -4.626 16.105 1.00 90.19 323 ALA A C 1
ATOM 2477 O O . ALA A 1 323 ? 2.511 -5.646 16.050 1.00 90.19 323 ALA A O 1
ATOM 2478 N N . ILE A 1 324 ? 2.149 -3.488 15.495 1.00 89.81 324 ILE A N 1
ATOM 2479 C CA . ILE A 1 324 ? 3.248 -3.375 14.534 1.00 89.81 324 ILE A CA 1
ATOM 2480 C C . ILE A 1 324 ? 4.318 -2.463 15.129 1.00 89.81 324 ILE A C 1
ATOM 2482 O O . ILE A 1 324 ? 4.058 -1.300 15.442 1.00 89.81 324 ILE A O 1
ATOM 2486 N N . LYS A 1 325 ? 5.520 -3.012 15.330 1.00 87.44 325 LYS A N 1
ATOM 2487 C CA . LYS A 1 325 ? 6.610 -2.329 16.048 1.00 87.44 325 LYS A CA 1
ATOM 2488 C C . LYS A 1 325 ? 7.658 -1.685 15.134 1.00 87.44 325 LYS A C 1
ATOM 2490 O O . LYS A 1 325 ? 8.574 -1.047 15.644 1.00 87.44 325 LYS A O 1
ATOM 2495 N N . ASP A 1 326 ? 7.534 -1.847 13.821 1.00 87.62 326 ASP A N 1
ATOM 2496 C CA . ASP A 1 326 ? 8.464 -1.309 12.826 1.00 87.62 326 ASP A CA 1
ATOM 2497 C C . ASP A 1 326 ? 7.884 -0.092 12.071 1.00 87.62 326 ASP A C 1
ATOM 2499 O O . ASP A 1 326 ? 6.744 0.334 12.289 1.00 87.62 326 ASP A O 1
ATOM 2503 N N . ASP A 1 327 ? 8.680 0.463 11.155 1.00 88.94 327 ASP A N 1
ATOM 2504 C CA . ASP A 1 327 ? 8.316 1.631 10.342 1.00 88.94 327 ASP A CA 1
ATOM 2505 C C . ASP A 1 327 ? 7.208 1.334 9.311 1.00 88.94 327 ASP A C 1
ATOM 2507 O O . ASP A 1 327 ? 6.673 2.251 8.689 1.00 88.94 327 ASP A O 1
ATOM 2511 N N . SER A 1 328 ? 6.820 0.065 9.126 1.00 90.62 328 SER A N 1
ATOM 2512 C CA . SER A 1 328 ? 5.753 -0.329 8.196 1.00 90.62 328 SER A CA 1
ATOM 2513 C C . SER A 1 328 ? 4.346 -0.173 8.784 1.00 90.62 328 SER A C 1
ATOM 2515 O O . SER A 1 328 ? 3.358 -0.358 8.072 1.00 90.62 328 SER A O 1
ATOM 2517 N N . ARG A 1 329 ? 4.238 0.184 10.071 1.00 89.12 329 ARG A N 1
ATOM 2518 C CA . ARG A 1 329 ? 2.980 0.275 10.832 1.00 89.12 329 ARG A CA 1
ATOM 2519 C C . ARG A 1 329 ? 1.858 1.048 10.137 1.00 89.12 329 ARG A C 1
ATOM 2521 O O . ARG A 1 329 ? 0.730 0.556 10.104 1.00 89.12 329 ARG A O 1
ATOM 2528 N N . ASP A 1 330 ? 2.157 2.200 9.538 1.00 90.62 330 ASP A N 1
ATOM 2529 C CA . ASP A 1 330 ? 1.143 3.053 8.907 1.00 90.62 330 ASP A CA 1
ATOM 2530 C C . ASP A 1 330 ? 0.673 2.439 7.584 1.00 90.62 330 ASP A C 1
ATOM 2532 O O . ASP A 1 330 ? -0.526 2.334 7.329 1.00 90.62 330 ASP A O 1
ATOM 2536 N N . ALA A 1 331 ? 1.614 1.932 6.780 1.00 92.44 331 ALA A N 1
ATOM 2537 C CA . ALA A 1 331 ? 1.318 1.249 5.523 1.00 92.44 331 ALA A CA 1
ATOM 2538 C C . ALA A 1 331 ? 0.515 -0.042 5.747 1.00 92.44 331 ALA A C 1
ATOM 2540 O O . ALA A 1 331 ? -0.442 -0.312 5.025 1.00 92.44 331 ALA A O 1
ATOM 2541 N N . MET A 1 332 ? 0.869 -0.824 6.769 1.00 93.56 332 MET A N 1
ATOM 2542 C CA . MET A 1 332 ? 0.157 -2.046 7.136 1.00 93.56 332 MET A CA 1
ATOM 2543 C C . MET A 1 332 ? -1.252 -1.738 7.651 1.00 93.56 332 MET A C 1
ATOM 2545 O O . MET A 1 332 ? -2.214 -2.348 7.191 1.00 93.56 332 MET A O 1
ATOM 2549 N N . THR A 1 333 ? -1.397 -0.758 8.545 1.00 91.94 333 THR A N 1
ATOM 2550 C CA . THR A 1 333 ? -2.702 -0.313 9.060 1.00 91.94 333 THR A CA 1
ATOM 2551 C C . THR A 1 333 ? -3.610 0.167 7.927 1.00 91.94 333 THR A C 1
ATOM 2553 O O . THR A 1 333 ? -4.758 -0.268 7.836 1.00 91.94 333 THR A O 1
ATOM 2556 N N . ALA A 1 334 ? -3.081 0.990 7.014 1.00 93.56 334 ALA A N 1
ATOM 2557 C CA . ALA A 1 334 ? -3.811 1.473 5.846 1.00 93.56 334 ALA A CA 1
ATOM 2558 C C . ALA A 1 334 ? -4.211 0.333 4.894 1.00 93.56 334 ALA A C 1
ATOM 2560 O O . ALA A 1 334 ? -5.354 0.285 4.447 1.00 93.56 334 ALA A O 1
ATOM 2561 N N . ALA A 1 335 ? -3.311 -0.619 4.623 1.00 94.81 335 ALA A N 1
ATOM 2562 C CA . ALA A 1 335 ? -3.598 -1.764 3.757 1.00 94.81 335 ALA A CA 1
ATOM 2563 C C . ALA A 1 335 ? -4.689 -2.679 4.341 1.00 94.81 335 ALA A C 1
ATOM 2565 O O . ALA A 1 335 ? -5.564 -3.156 3.617 1.00 94.81 335 ALA A O 1
ATOM 2566 N N . ILE A 1 336 ? -4.658 -2.918 5.656 1.00 93.94 336 ILE A N 1
ATOM 2567 C CA . ILE A 1 336 ? -5.685 -3.688 6.368 1.00 93.94 336 ILE A CA 1
ATOM 2568 C C . ILE A 1 336 ? -7.035 -2.965 6.291 1.00 93.94 336 ILE A C 1
ATOM 2570 O O . ILE A 1 336 ? -8.024 -3.577 5.887 1.00 93.94 336 ILE A O 1
ATOM 2574 N N . ALA A 1 337 ? -7.072 -1.672 6.631 1.00 92.31 337 ALA A N 1
ATOM 2575 C CA . ALA A 1 337 ? -8.290 -0.866 6.590 1.00 92.31 337 ALA A CA 1
ATOM 2576 C C . ALA A 1 337 ? -8.905 -0.845 5.181 1.00 92.31 337 ALA A C 1
ATOM 2578 O O . ALA A 1 337 ? -10.077 -1.184 5.016 1.00 92.31 337 ALA A O 1
ATOM 2579 N N . GLN A 1 338 ? -8.089 -0.576 4.156 1.00 93.88 338 GLN A N 1
ATOM 2580 C CA . GLN A 1 338 ? -8.507 -0.586 2.754 1.00 93.88 338 GLN A CA 1
ATOM 2581 C C . GLN A 1 338 ? -9.131 -1.931 2.349 1.00 93.88 338 GLN A C 1
ATOM 2583 O O . GLN A 1 338 ? -10.161 -1.970 1.675 1.00 93.88 338 GLN A O 1
ATOM 2588 N N . ASN A 1 339 ? -8.534 -3.049 2.766 1.00 94.19 339 ASN A N 1
ATOM 2589 C CA . ASN A 1 339 ? -9.048 -4.377 2.444 1.00 94.19 339 ASN A CA 1
ATOM 2590 C C . ASN A 1 339 ? -10.376 -4.702 3.145 1.00 94.19 339 ASN A C 1
ATOM 2592 O O . ASN A 1 339 ? -11.217 -5.372 2.545 1.00 94.19 339 ASN A O 1
ATOM 2596 N N . VAL A 1 340 ? -10.590 -4.218 4.373 1.00 91.44 340 VAL A N 1
ATOM 2597 C CA . VAL A 1 340 ? -11.882 -4.342 5.076 1.00 91.44 340 VAL A CA 1
ATOM 2598 C C . VAL A 1 340 ? -12.954 -3.464 4.422 1.00 91.44 340 VAL A C 1
ATOM 2600 O O . VAL A 1 340 ? -14.103 -3.888 4.271 1.00 91.44 340 VAL A O 1
ATOM 2603 N N . GLU A 1 341 ? -12.597 -2.254 3.990 1.00 89.81 341 GLU A N 1
ATOM 2604 C CA . GLU A 1 341 ? -13.506 -1.350 3.277 1.00 89.81 341 GLU A CA 1
ATOM 2605 C C . GLU A 1 341 ? -13.963 -1.925 1.935 1.00 89.81 341 GLU A C 1
ATOM 2607 O O . GLU A 1 341 ? -15.138 -1.824 1.590 1.00 89.81 341 GLU A O 1
ATOM 2612 N N . GLN A 1 342 ? -13.059 -2.592 1.216 1.00 89.75 342 GLN A N 1
ATOM 2613 C CA . GLN A 1 342 ? -13.323 -3.239 -0.072 1.00 89.75 342 GLN A CA 1
ATOM 2614 C C . GLN A 1 342 ? -13.957 -4.635 0.056 1.00 89.75 342 GLN A C 1
ATOM 2616 O O . GLN A 1 342 ? -13.981 -5.396 -0.917 1.00 89.75 342 GLN A O 1
ATOM 2621 N N . SER A 1 343 ? -14.444 -5.001 1.244 1.00 88.00 343 SER A N 1
ATOM 2622 C CA . SER A 1 343 ? -15.120 -6.277 1.455 1.00 88.00 343 SER A CA 1
ATOM 2623 C C . SER A 1 343 ? -16.392 -6.385 0.622 1.00 88.00 343 SER A C 1
ATOM 2625 O O . SER A 1 343 ? -17.186 -5.449 0.549 1.00 88.00 343 SER A O 1
ATOM 2627 N N . VAL A 1 344 ? -16.586 -7.545 -0.015 1.00 84.38 344 VAL A N 1
ATOM 2628 C CA . VAL A 1 344 ? -17.800 -7.822 -0.800 1.00 84.38 344 VAL A CA 1
ATOM 2629 C C . VAL A 1 344 ? -18.972 -8.233 0.087 1.00 84.38 344 VAL A C 1
ATOM 2631 O O . VAL A 1 344 ? -20.101 -8.320 -0.392 1.00 84.38 344 VAL A O 1
ATOM 2634 N N . ILE A 1 345 ? -18.716 -8.500 1.370 1.00 83.62 345 ILE A N 1
ATOM 2635 C CA . ILE A 1 345 ? -19.755 -8.874 2.321 1.00 83.62 345 ILE A CA 1
ATOM 2636 C C . ILE A 1 345 ? -20.364 -7.623 2.939 1.00 83.62 345 ILE A C 1
ATOM 2638 O O . ILE A 1 345 ? -19.664 -6.745 3.449 1.00 83.62 345 ILE A O 1
ATOM 2642 N N . ASN A 1 346 ? -21.694 -7.585 2.952 1.00 82.88 346 ASN A N 1
ATOM 2643 C CA . ASN A 1 346 ? -22.438 -6.548 3.635 1.00 82.88 346 ASN A CA 1
ATOM 2644 C C . ASN A 1 346 ? -22.320 -6.717 5.161 1.00 82.88 346 ASN A C 1
ATOM 2646 O O . ASN A 1 346 ? -22.985 -7.550 5.777 1.00 82.88 346 ASN A O 1
ATOM 2650 N N . ARG A 1 347 ? -21.450 -5.908 5.773 1.00 83.25 347 ARG A N 1
ATOM 2651 C CA . ARG A 1 347 ? -21.221 -5.896 7.224 1.00 83.25 347 ARG A CA 1
ATOM 2652 C C . ARG A 1 347 ? -22.469 -5.478 8.007 1.00 83.25 347 ARG A C 1
ATOM 2654 O O . ARG A 1 347 ? -22.679 -5.997 9.096 1.00 83.25 347 ARG A O 1
ATOM 2661 N N . GLU A 1 348 ? -23.305 -4.596 7.459 1.00 83.44 348 GLU A N 1
ATOM 2662 C CA . GLU A 1 348 ? -24.570 -4.199 8.094 1.00 83.44 348 GLU A CA 1
ATOM 2663 C C . GLU A 1 348 ? -25.541 -5.375 8.179 1.00 83.44 348 GLU A C 1
ATOM 2665 O O . GLU A 1 348 ? -26.115 -5.631 9.233 1.00 83.44 348 GLU A O 1
ATOM 2670 N N . GLU A 1 349 ? -25.680 -6.128 7.088 1.00 85.06 349 GLU A N 1
ATOM 2671 C CA . GLU A 1 349 ? -26.533 -7.319 7.042 1.00 85.06 349 GLU A CA 1
ATOM 2672 C C . GLU A 1 349 ? -26.044 -8.397 8.018 1.00 85.06 349 GLU A C 1
ATOM 2674 O O . GLU A 1 349 ? -26.842 -8.987 8.746 1.00 85.06 349 GLU A O 1
ATOM 2679 N N . ALA A 1 350 ? -24.725 -8.595 8.113 1.00 84.38 350 ALA A N 1
ATOM 2680 C CA . ALA A 1 350 ? -24.143 -9.514 9.087 1.00 84.38 350 ALA A CA 1
ATOM 2681 C C . ALA A 1 350 ? -24.471 -9.114 10.539 1.00 84.38 350 ALA A C 1
ATOM 2683 O O . ALA A 1 350 ? -24.794 -9.977 11.355 1.00 84.38 350 ALA A O 1
ATOM 2684 N N . LEU A 1 351 ? -24.446 -7.814 10.860 1.00 81.75 351 LEU A N 1
ATOM 2685 C CA . LEU A 1 351 ? -24.822 -7.317 12.188 1.00 81.75 351 LEU A CA 1
ATOM 2686 C C . LEU A 1 351 ? -26.317 -7.451 12.477 1.00 81.75 351 LEU A C 1
ATOM 2688 O O . LEU A 1 351 ? -26.685 -7.759 13.609 1.00 81.75 351 LEU A O 1
ATOM 2692 N N . GLN A 1 352 ? -27.176 -7.265 11.473 1.00 80.44 352 GLN A N 1
ATOM 2693 C CA . GLN A 1 352 ? -28.622 -7.472 11.616 1.00 80.44 352 GLN A CA 1
ATOM 2694 C C . GLN A 1 352 ? -28.973 -8.933 11.933 1.00 80.44 352 GLN A C 1
ATOM 2696 O O . GLN A 1 352 ? -29.996 -9.194 12.562 1.00 80.44 352 GLN A O 1
ATOM 2701 N N . GLY A 1 353 ? -28.116 -9.879 11.537 1.00 74.62 353 GLY A N 1
ATOM 2702 C CA . GLY A 1 353 ? -28.250 -11.300 11.856 1.00 74.62 353 GLY A CA 1
ATOM 2703 C C . GLY A 1 353 ? -27.851 -11.695 13.284 1.00 74.62 353 GLY A C 1
ATOM 2704 O O . GLY A 1 353 ? -27.993 -12.867 13.630 1.00 74.62 353 GLY A O 1
ATOM 2705 N N . ARG A 1 354 ? -27.353 -10.770 14.121 1.00 78.12 354 ARG A N 1
ATOM 2706 C CA . ARG A 1 354 ? -26.945 -11.073 15.506 1.00 78.12 354 ARG A CA 1
ATOM 2707 C C . ARG A 1 354 ? -28.140 -11.542 16.339 1.00 78.12 354 ARG A C 1
ATOM 2709 O O . ARG A 1 354 ? -29.122 -10.818 16.497 1.00 78.12 354 ARG A O 1
ATOM 2716 N N . SER A 1 355 ? -28.031 -12.728 16.939 1.00 69.88 355 SER A N 1
ATOM 2717 C CA . SER A 1 355 ? -29.048 -13.221 17.866 1.00 69.88 355 SER A CA 1
ATOM 2718 C C . SER A 1 355 ? -28.781 -12.745 19.290 1.00 69.88 355 SER A C 1
ATOM 2720 O O . SER A 1 355 ? -27.694 -12.930 19.831 1.00 69.88 355 SER A O 1
ATOM 2722 N N . THR A 1 356 ? -29.811 -12.216 19.953 1.00 68.69 356 THR A N 1
ATOM 2723 C CA . THR A 1 356 ? -29.750 -11.848 21.376 1.00 68.69 356 THR A CA 1
ATOM 2724 C C . THR A 1 356 ? -29.639 -13.049 22.312 1.00 68.69 356 THR A C 1
ATOM 2726 O O . THR A 1 356 ? -29.247 -12.894 23.467 1.00 68.69 356 THR A O 1
ATOM 2729 N N . SER A 1 357 ? -29.922 -14.257 21.812 1.00 64.50 357 SER A N 1
ATOM 2730 C CA . SER A 1 357 ? -29.789 -15.507 22.566 1.00 64.50 357 SER A CA 1
ATOM 2731 C C . SER A 1 357 ? -28.342 -15.936 22.812 1.00 64.50 357 SER A C 1
ATOM 2733 O O . SER A 1 357 ? -28.114 -16.845 23.602 1.00 64.50 357 SER A O 1
ATOM 2735 N N . GLU A 1 358 ? -27.379 -15.344 22.106 1.00 65.19 358 GLU A N 1
ATOM 2736 C CA . GLU A 1 358 ? -25.961 -15.713 22.190 1.00 65.19 358 GLU A CA 1
ATOM 2737 C C . GLU A 1 358 ? -25.210 -14.950 23.291 1.00 65.19 358 GLU A C 1
ATOM 2739 O O . GLU A 1 358 ? -24.049 -15.247 23.568 1.00 65.19 358 GLU A O 1
ATOM 2744 N N . PHE A 1 359 ? -25.874 -14.000 23.959 1.00 69.44 359 PHE A N 1
ATOM 2745 C CA . PHE A 1 359 ? -25.288 -13.216 25.041 1.00 69.44 359 PHE A CA 1
ATOM 2746 C C . PHE A 1 359 ? -25.631 -13.815 26.406 1.00 69.44 359 PHE A C 1
ATOM 2748 O O . PHE A 1 359 ? -26.796 -14.032 26.746 1.00 69.44 359 PHE A O 1
ATOM 2755 N N . GLU A 1 360 ? -24.610 -14.034 27.231 1.00 66.31 360 GLU A N 1
ATOM 2756 C CA . GLU A 1 360 ? -24.785 -14.431 28.627 1.00 66.31 360 GLU A CA 1
ATOM 2757 C C . GLU A 1 360 ? -25.283 -13.233 29.455 1.00 66.31 360 GLU A C 1
ATOM 2759 O O . GLU A 1 360 ? -24.492 -12.482 30.027 1.00 66.31 360 GLU A O 1
ATOM 2764 N N . ILE A 1 361 ? -26.604 -13.032 29.516 1.00 66.19 361 ILE A N 1
ATOM 2765 C CA . ILE A 1 361 ? -27.220 -12.110 30.480 1.00 66.19 361 ILE A CA 1
ATOM 2766 C C . ILE A 1 361 ? -27.394 -12.863 31.810 1.00 66.19 361 ILE A C 1
ATOM 2768 O O . ILE A 1 361 ? -28.095 -13.879 31.838 1.00 66.19 361 ILE A O 1
ATOM 2772 N N . PRO A 1 362 ? -26.801 -12.392 32.924 1.00 67.19 362 PRO A N 1
ATOM 2773 C CA . PRO A 1 362 ? -26.971 -13.010 34.229 1.00 67.19 362 PRO A CA 1
ATOM 2774 C C . PRO A 1 362 ? -28.451 -13.170 34.593 1.00 67.19 362 PRO A C 1
ATOM 2776 O O . PRO A 1 362 ? -29.225 -12.210 34.484 1.00 67.19 362 PRO A O 1
ATOM 2779 N N . PRO A 1 363 ? -28.870 -14.350 35.071 1.00 68.50 363 PRO A N 1
ATOM 2780 C CA . PRO A 1 363 ? -30.261 -14.608 35.424 1.00 68.50 363 PRO A CA 1
ATOM 2781 C C . PRO A 1 363 ? -30.765 -13.704 36.559 1.00 68.50 363 PRO A C 1
ATOM 2783 O O . PRO A 1 363 ? -31.970 -13.496 36.685 1.00 68.50 363 PRO A O 1
ATOM 2786 N N . GLU A 1 364 ? -29.875 -13.148 37.383 1.00 69.75 364 GLU A N 1
ATOM 2787 C CA . GLU A 1 364 ? -30.201 -12.154 38.408 1.00 69.75 364 GLU A CA 1
ATOM 2788 C C . GLU A 1 364 ? -30.719 -10.848 37.797 1.00 69.75 364 GLU A C 1
ATOM 2790 O O . GLU A 1 364 ? -31.692 -10.296 38.309 1.00 69.75 364 GLU A O 1
ATOM 2795 N N . LEU A 1 365 ? -30.130 -10.403 36.680 1.00 69.00 365 LEU A N 1
ATOM 2796 C CA . LEU A 1 365 ? -30.589 -9.225 35.937 1.00 69.00 365 LEU A CA 1
ATOM 2797 C C . LEU A 1 365 ? -31.912 -9.512 35.226 1.00 69.00 365 LEU A C 1
ATOM 2799 O O . LEU A 1 365 ? -32.820 -8.692 35.252 1.00 69.00 365 LEU A O 1
ATOM 2803 N N . ILE A 1 366 ? -32.088 -10.719 34.681 1.00 70.12 366 ILE A N 1
ATOM 2804 C CA . ILE A 1 366 ? -33.364 -11.120 34.066 1.00 70.12 366 ILE A CA 1
ATOM 2805 C C . ILE A 1 366 ? -34.516 -11.060 35.084 1.00 70.12 366 ILE A C 1
ATOM 2807 O O . ILE A 1 366 ? -35.632 -10.682 34.738 1.00 70.12 366 ILE A O 1
ATOM 2811 N N . LYS A 1 367 ? -34.256 -11.395 36.355 1.00 68.25 367 LYS A N 1
ATOM 2812 C CA . LYS A 1 367 ? -35.258 -11.324 37.433 1.00 68.25 367 LYS A CA 1
ATOM 2813 C C . LYS A 1 367 ? -35.612 -9.894 37.850 1.00 68.25 367 LYS A C 1
ATOM 2815 O O . LYS A 1 367 ? -36.696 -9.705 38.402 1.00 68.25 367 LYS A O 1
ATOM 2820 N N . SER A 1 368 ? -34.716 -8.924 37.657 1.00 66.12 368 SER A N 1
ATOM 2821 C CA . SER A 1 368 ? -34.964 -7.516 37.995 1.00 66.12 368 SER A CA 1
ATOM 2822 C C . SER A 1 368 ? -35.625 -6.730 36.862 1.00 66.12 368 SER A C 1
ATOM 2824 O O . SER A 1 368 ? -36.153 -5.646 37.113 1.00 66.12 368 SER A O 1
ATOM 2826 N N . LEU A 1 369 ? -35.644 -7.277 35.642 1.00 66.50 369 LEU A N 1
ATOM 2827 C CA . LEU A 1 369 ? -36.319 -6.667 34.502 1.00 66.50 369 LEU A CA 1
ATOM 2828 C C . LEU A 1 369 ? -37.852 -6.705 34.663 1.00 66.50 369 LEU A C 1
ATOM 2830 O O . LEU A 1 369 ? -38.415 -7.677 35.182 1.00 66.50 369 LEU A O 1
ATOM 2834 N N . PRO A 1 370 ? -38.564 -5.647 34.230 1.00 61.88 370 PRO A N 1
ATOM 2835 C CA . PRO A 1 370 ? -40.021 -5.651 34.189 1.00 61.88 370 PRO A CA 1
ATOM 2836 C C . PRO A 1 370 ? -40.531 -6.801 33.298 1.00 61.88 370 PRO A C 1
ATOM 2838 O O . PRO A 1 370 ? -39.922 -7.136 32.293 1.00 61.88 370 PRO A O 1
ATOM 2841 N N . VAL A 1 371 ? -41.655 -7.412 33.691 1.00 55.41 371 VAL A N 1
ATOM 2842 C CA . VAL A 1 371 ? -42.183 -8.756 33.330 1.00 55.41 371 VAL A CA 1
ATOM 2843 C C . VAL A 1 371 ? -42.551 -8.976 31.835 1.00 55.41 371 VAL A C 1
ATOM 2845 O O . VAL A 1 371 ? -43.463 -9.734 31.525 1.00 55.41 371 VAL A O 1
ATOM 2848 N N . SER A 1 372 ? -41.884 -8.343 30.871 1.00 53.53 372 SER A N 1
ATOM 2849 C CA . SER A 1 372 ? -42.127 -8.541 29.435 1.00 53.53 372 SER A CA 1
ATOM 2850 C C . SER A 1 372 ? -41.050 -9.432 28.803 1.00 53.53 372 SER A C 1
ATOM 2852 O O . SER A 1 372 ? -39.940 -8.957 28.582 1.00 53.53 372 SER A O 1
ATOM 2854 N N . PRO A 1 373 ? -41.336 -10.704 28.471 1.00 65.56 373 PRO A N 1
ATOM 2855 C CA . PRO A 1 373 ? -40.402 -11.530 27.718 1.00 65.56 373 PRO A CA 1
ATOM 2856 C C . PRO A 1 373 ? -40.629 -11.420 26.196 1.00 65.56 373 PRO A C 1
ATOM 2858 O O . PRO A 1 373 ? -41.782 -11.485 25.756 1.00 65.56 373 PRO A O 1
ATOM 2861 N N . PRO A 1 374 ? -39.556 -11.380 25.377 1.00 61.50 374 PRO A N 1
ATOM 2862 C CA . PRO A 1 374 ? -38.136 -11.267 25.749 1.00 61.50 374 PRO A CA 1
ATOM 2863 C C . PRO A 1 374 ? -37.678 -9.805 25.974 1.00 61.50 374 PRO A C 1
ATOM 2865 O O . PRO A 1 374 ? -38.278 -8.898 25.394 1.00 61.50 374 PRO A O 1
ATOM 2868 N N . PRO A 1 375 ? -36.616 -9.577 26.778 1.00 66.88 375 PRO A N 1
ATOM 2869 C CA . PRO A 1 375 ? -36.052 -8.246 26.997 1.00 66.88 375 PRO A CA 1
ATOM 2870 C C . PRO A 1 375 ? -35.532 -7.642 25.690 1.00 66.88 375 PRO A C 1
ATOM 2872 O O . PRO A 1 375 ? -34.946 -8.341 24.856 1.00 66.88 375 PRO A O 1
ATOM 2875 N N . SER A 1 376 ? -35.751 -6.343 25.509 1.00 76.75 376 SER A N 1
ATOM 2876 C CA . SER A 1 376 ? -35.288 -5.607 24.338 1.00 76.75 376 SER A CA 1
ATOM 2877 C C . SER A 1 376 ? -33.811 -5.257 24.504 1.00 76.75 376 SER A C 1
ATOM 2879 O O . SER A 1 376 ? -33.426 -4.435 25.332 1.00 76.75 376 SER A O 1
ATOM 2881 N N . VAL A 1 377 ? -32.969 -5.936 23.729 1.00 79.19 377 VAL A N 1
ATOM 2882 C CA . VAL A 1 377 ? -31.523 -5.711 23.687 1.00 79.19 377 VAL A CA 1
ATOM 2883 C C . VAL A 1 377 ? -31.218 -4.911 22.426 1.00 79.19 377 VAL A C 1
ATOM 2885 O O . VAL A 1 377 ? -31.523 -5.365 21.322 1.00 79.19 377 VAL A O 1
ATOM 2888 N N . ALA A 1 378 ? -30.636 -3.724 22.582 1.00 83.06 378 ALA A N 1
ATOM 2889 C CA . ALA A 1 378 ? -30.347 -2.820 21.476 1.00 83.06 378 ALA A CA 1
ATOM 2890 C C . ALA A 1 378 ? -28.841 -2.568 21.343 1.00 83.06 378 ALA A C 1
ATOM 2892 O O . ALA A 1 378 ? -28.209 -1.981 22.228 1.00 83.06 378 ALA A O 1
ATOM 2893 N N . PHE A 1 379 ? -28.287 -2.987 20.204 1.00 81.50 379 PHE A N 1
ATOM 2894 C CA . PHE A 1 379 ? -26.935 -2.634 19.782 1.00 81.50 379 PHE A CA 1
ATOM 2895 C C . PHE A 1 379 ? -26.922 -1.227 19.197 1.00 81.50 379 PHE A C 1
ATOM 2897 O O . PHE A 1 379 ? -27.767 -0.878 18.371 1.00 81.50 379 PHE A O 1
ATOM 2904 N N . ALA A 1 380 ? -25.954 -0.419 19.620 1.00 82.62 380 ALA A N 1
ATOM 2905 C CA . ALA A 1 380 ? -25.776 0.908 19.059 1.00 82.62 380 ALA A CA 1
ATOM 2906 C C . ALA A 1 380 ? -25.148 0.812 17.664 1.00 82.62 380 ALA A C 1
ATOM 2908 O O . ALA A 1 380 ? -24.080 0.228 17.492 1.00 82.62 380 ALA A O 1
ATOM 2909 N N . SER A 1 381 ? -25.787 1.450 16.689 1.00 80.00 381 SER A N 1
ATOM 2910 C CA . SER A 1 381 ? -25.261 1.642 15.341 1.00 80.00 381 SER A CA 1
ATOM 2911 C C . SER A 1 381 ? -25.505 3.091 14.922 1.00 80.00 381 SER A C 1
ATOM 2913 O O . SER A 1 381 ? -26.591 3.634 15.136 1.00 80.00 381 SER A O 1
ATOM 2915 N N . LEU A 1 382 ? -24.475 3.729 14.368 1.00 79.06 382 LEU A N 1
ATOM 2916 C CA . LEU A 1 382 ? -24.523 5.064 13.772 1.00 79.06 382 LEU A CA 1
ATOM 2917 C C . LEU A 1 382 ? -24.325 4.946 12.257 1.00 79.06 382 LEU A C 1
ATOM 2919 O O . LEU A 1 382 ? -23.835 3.933 11.765 1.00 79.06 382 LEU A O 1
ATOM 2923 N N . HIS A 1 383 ? -24.683 5.997 11.516 1.00 73.44 383 HIS A N 1
ATOM 2924 C CA . HIS A 1 383 ? -24.628 5.995 10.048 1.00 73.44 383 HIS A CA 1
ATOM 2925 C C . HIS A 1 383 ? -23.226 5.700 9.481 1.00 73.44 383 HIS A C 1
ATOM 2927 O O . HIS A 1 383 ? -23.108 5.119 8.409 1.00 73.44 383 HIS A O 1
ATOM 2933 N N . ASP A 1 384 ? -22.178 6.081 10.208 1.00 78.75 384 ASP A N 1
ATOM 2934 C CA . ASP A 1 384 ? -20.762 5.906 9.873 1.00 78.75 384 ASP A CA 1
ATOM 2935 C C . ASP A 1 384 ? -20.031 4.929 10.817 1.00 78.75 384 ASP A C 1
ATOM 2937 O O . ASP A 1 384 ? -18.826 4.695 10.681 1.00 78.75 384 ASP A O 1
ATOM 2941 N N . ASP A 1 385 ? -20.746 4.335 11.777 1.00 83.00 385 ASP A N 1
ATOM 2942 C CA . ASP A 1 385 ? -20.167 3.461 12.791 1.00 83.00 385 ASP A CA 1
ATOM 2943 C C . ASP A 1 385 ? -21.074 2.280 13.120 1.00 83.00 385 ASP A C 1
ATOM 2945 O O . ASP A 1 385 ? -21.996 2.344 13.938 1.00 83.00 385 ASP A O 1
ATOM 2949 N N . LEU A 1 386 ? -20.762 1.161 12.477 1.00 82.56 386 LEU A N 1
ATOM 2950 C CA . LEU A 1 386 ? -21.488 -0.089 12.644 1.00 82.56 386 LEU A CA 1
ATOM 2951 C C . LEU A 1 386 ? -21.329 -0.698 14.043 1.00 82.56 386 LEU A C 1
ATOM 2953 O O . LEU A 1 386 ? -22.187 -1.469 14.458 1.00 82.56 386 LEU A O 1
ATOM 2957 N N . LEU A 1 387 ? -20.266 -0.339 14.769 1.00 86.50 387 LEU A N 1
ATOM 2958 C CA . LEU A 1 387 ? -19.980 -0.807 16.124 1.00 86.50 387 LEU A CA 1
ATOM 2959 C C . LEU A 1 387 ? -19.881 0.386 17.081 1.00 86.50 387 LEU A C 1
ATOM 2961 O O . LEU A 1 387 ? -18.908 0.537 17.820 1.00 86.50 387 LEU A O 1
ATOM 2965 N N . ALA A 1 388 ? -20.905 1.243 17.093 1.00 90.19 388 ALA A N 1
ATOM 2966 C CA . ALA A 1 388 ? -20.935 2.428 17.952 1.00 90.19 388 ALA A CA 1
ATOM 2967 C C . ALA A 1 388 ? -20.907 2.093 19.459 1.00 90.19 388 ALA A C 1
ATOM 2969 O O . ALA A 1 388 ? -20.674 2.968 20.292 1.00 90.19 388 ALA A O 1
ATOM 2970 N N . GLY A 1 389 ? -21.138 0.827 19.821 1.00 91.81 389 GLY A N 1
ATOM 2971 C CA . GLY A 1 389 ? -20.962 0.287 21.168 1.00 91.81 389 GLY A CA 1
ATOM 2972 C C . GLY A 1 389 ? -19.519 -0.036 21.565 1.00 91.81 389 GLY A C 1
ATOM 2973 O O . GLY A 1 389 ? -19.311 -0.383 22.718 1.00 91.81 389 GLY A O 1
ATOM 2974 N N . LEU A 1 390 ? -18.530 0.029 20.672 1.00 94.00 390 LEU A N 1
ATOM 2975 C CA . LEU A 1 390 ? -17.191 -0.508 20.936 1.00 94.00 390 LEU A CA 1
ATOM 2976 C C . LEU A 1 390 ? -16.299 0.458 21.741 1.00 94.00 390 LEU A C 1
ATOM 2978 O O . LEU A 1 390 ? -16.053 1.590 21.316 1.00 94.00 390 LEU A O 1
ATOM 2982 N N . PHE A 1 391 ? -15.756 -0.023 22.866 1.00 95.00 391 PHE A N 1
ATOM 2983 C CA . PHE A 1 391 ? -14.853 0.720 23.754 1.00 95.00 391 PHE A CA 1
ATOM 2984 C C . PHE A 1 391 ? -13.741 -0.157 24.329 1.00 95.00 391 PHE A C 1
ATOM 2986 O O . PHE A 1 391 ? -13.884 -1.367 24.493 1.00 95.00 391 PHE A O 1
ATOM 2993 N N . TRP A 1 392 ? -12.654 0.484 24.746 1.00 94.25 392 TRP A N 1
ATOM 2994 C CA . TRP A 1 392 ? -11.679 -0.109 25.654 1.00 94.25 392 TRP A CA 1
ATOM 2995 C C . TRP A 1 392 ? -12.086 0.178 27.093 1.00 94.25 392 TRP A C 1
ATOM 2997 O O . TRP A 1 392 ? -12.123 1.332 27.505 1.00 94.25 392 TRP A O 1
ATOM 3007 N N . LEU A 1 393 ? -12.392 -0.862 27.863 1.00 94.00 393 LEU A N 1
ATOM 3008 C CA . LEU A 1 393 ? -12.770 -0.758 29.267 1.00 94.00 393 LEU A CA 1
ATOM 3009 C C . LEU A 1 393 ? -11.574 -1.016 30.178 1.00 94.00 393 LEU A C 1
ATOM 3011 O O . LEU A 1 393 ? -10.837 -1.987 29.995 1.00 94.00 393 LEU A O 1
ATOM 3015 N N . ARG A 1 394 ? -11.448 -0.192 31.216 1.00 90.81 394 ARG A N 1
ATOM 3016 C CA . ARG A 1 394 ? -10.594 -0.441 32.377 1.00 90.81 394 ARG A CA 1
ATOM 3017 C C . ARG A 1 394 ? -11.381 -0.250 33.669 1.00 90.81 394 ARG A C 1
ATOM 3019 O O . ARG A 1 394 ? -12.140 0.705 33.803 1.00 90.81 394 ARG A O 1
ATOM 3026 N N . ASP A 1 395 ? -11.145 -1.135 34.631 1.00 87.75 395 ASP A N 1
ATOM 3027 C CA . ASP A 1 395 ? -11.621 -1.008 36.010 1.00 87.75 395 ASP A CA 1
ATOM 3028 C C . ASP A 1 395 ? -10.414 -0.891 36.953 1.00 87.75 395 ASP A C 1
ATOM 3030 O O . ASP A 1 395 ? -9.669 -1.854 37.152 1.00 87.75 395 ASP A O 1
ATOM 3034 N N . GLY A 1 396 ? -10.171 0.309 37.482 1.00 81.75 396 GLY A N 1
ATOM 3035 C CA . GLY A 1 396 ? -9.031 0.582 38.358 1.00 81.75 396 GLY A CA 1
ATOM 3036 C C . GLY A 1 396 ? -7.673 0.282 37.708 1.00 81.75 396 GLY A C 1
ATOM 3037 O O . GLY A 1 396 ? -7.287 0.919 36.728 1.00 81.75 396 GLY A O 1
ATOM 3038 N N . VAL A 1 397 ? -6.929 -0.667 38.287 1.00 76.25 397 VAL A N 1
ATOM 3039 C CA . VAL A 1 397 ? -5.576 -1.073 37.844 1.00 76.25 397 VAL A CA 1
ATOM 3040 C C . VAL A 1 397 ? -5.620 -2.270 36.883 1.00 76.25 397 VAL A C 1
ATOM 3042 O O . VAL A 1 397 ? -4.581 -2.739 36.423 1.00 76.25 397 VAL A O 1
ATOM 3045 N N . ASN A 1 398 ? -6.814 -2.783 36.575 1.00 80.56 398 ASN A N 1
ATOM 3046 C CA . ASN A 1 398 ? -6.953 -3.906 35.660 1.00 80.56 398 ASN A CA 1
ATOM 3047 C C . ASN A 1 398 ? -6.509 -3.514 34.241 1.00 80.56 398 ASN A C 1
ATOM 3049 O O . ASN A 1 398 ? -6.609 -2.348 33.849 1.00 80.56 398 ASN A O 1
ATOM 3053 N N . PRO A 1 399 ? -6.010 -4.474 33.454 1.00 85.31 399 PRO A N 1
ATOM 3054 C CA . PRO A 1 399 ? -5.602 -4.202 32.088 1.00 85.31 399 PRO A CA 1
ATOM 3055 C C . PRO A 1 399 ? -6.813 -3.915 31.188 1.00 85.31 399 PRO A C 1
ATOM 3057 O O . PRO A 1 399 ? -7.946 -4.310 31.480 1.00 85.31 399 PRO A O 1
ATOM 3060 N N . TRP A 1 400 ? -6.562 -3.218 30.081 1.00 90.50 400 TRP A N 1
ATOM 3061 C CA . TRP A 1 400 ? -7.606 -2.825 29.141 1.00 90.50 400 TRP A CA 1
ATOM 3062 C C . TRP A 1 400 ? -8.244 -4.042 28.476 1.00 90.50 400 TRP A C 1
ATOM 3064 O O . TRP A 1 400 ? -7.552 -4.957 28.025 1.00 90.50 400 TRP A O 1
ATOM 3074 N N . THR A 1 401 ? -9.571 -4.019 28.388 1.00 90.88 401 THR A N 1
ATOM 3075 C CA . THR A 1 401 ? -10.383 -5.056 27.754 1.00 90.88 401 THR A CA 1
ATOM 3076 C C . THR A 1 401 ? -11.277 -4.433 26.693 1.00 90.88 401 THR A C 1
ATOM 3078 O O . THR A 1 401 ? -11.964 -3.454 26.969 1.00 90.88 401 THR A O 1
ATOM 3081 N N . LEU A 1 402 ? -11.306 -5.009 25.492 1.00 93.06 402 LEU A N 1
ATOM 3082 C CA . LEU A 1 402 ? -12.245 -4.582 24.456 1.00 93.06 402 LEU A CA 1
ATOM 3083 C C . LEU A 1 402 ? -13.669 -5.024 24.815 1.00 93.06 402 LEU A C 1
ATOM 3085 O O . LEU A 1 402 ? -13.909 -6.216 25.030 1.00 93.06 402 LEU A O 1
ATOM 3089 N N . VAL A 1 403 ? -14.603 -4.078 24.867 1.00 93.06 403 VAL A N 1
ATOM 3090 C CA . VAL A 1 403 ? -16.015 -4.311 25.185 1.00 93.06 403 VAL A CA 1
ATOM 3091 C C . VAL A 1 403 ? -16.939 -3.672 24.151 1.00 93.06 403 VAL A C 1
ATOM 3093 O O . VAL A 1 403 ? -16.584 -2.686 23.512 1.00 93.06 403 VAL A O 1
ATOM 3096 N N . GLU A 1 404 ? -18.144 -4.215 24.027 1.00 93.00 404 GLU A N 1
ATOM 3097 C CA . GLU A 1 404 ? -19.270 -3.613 23.325 1.00 93.00 404 GLU A CA 1
ATOM 3098 C C . GLU A 1 404 ? -20.369 -3.274 24.345 1.00 93.00 404 GLU A C 1
ATOM 3100 O O . GLU A 1 404 ? -20.742 -4.106 25.179 1.00 93.00 404 GLU A O 1
ATOM 3105 N N . LEU A 1 405 ? -20.845 -2.031 24.317 1.00 94.12 405 LEU A N 1
ATOM 3106 C CA . LEU A 1 405 ? -21.945 -1.544 25.137 1.00 94.12 405 LEU A CA 1
ATOM 3107 C C . LEU A 1 405 ? -23.283 -1.842 24.471 1.00 94.12 405 LEU A C 1
ATOM 3109 O O . LEU A 1 405 ? -23.462 -1.622 23.271 1.00 94.12 405 LEU A O 1
ATOM 3113 N N . VAL A 1 406 ? -24.239 -2.295 25.276 1.00 91.06 406 VAL A N 1
ATOM 3114 C CA . VAL A 1 406 ? -25.573 -2.682 24.815 1.00 91.06 406 VAL A CA 1
ATOM 3115 C C . VAL A 1 406 ? -26.620 -2.184 25.806 1.00 91.06 406 VAL A C 1
ATOM 3117 O O . VAL A 1 406 ? -26.450 -2.352 27.014 1.00 91.06 406 VAL A O 1
ATOM 3120 N N . SER A 1 407 ? -27.697 -1.569 25.308 1.00 89.19 407 SER A N 1
ATOM 3121 C CA . SER A 1 407 ? -28.831 -1.149 26.146 1.00 89.19 407 SER A CA 1
ATOM 3122 C C . SER A 1 407 ? -29.817 -2.303 26.319 1.00 89.19 407 SER A C 1
ATOM 3124 O O . SER A 1 407 ? -30.099 -3.021 25.356 1.00 89.19 407 SER A O 1
ATOM 3126 N N . VAL A 1 408 ? -30.346 -2.475 27.532 1.00 87.25 408 VAL A N 1
ATOM 3127 C CA . VAL A 1 408 ? -31.372 -3.471 27.864 1.00 87.25 408 VAL A CA 1
ATOM 3128 C C . VAL A 1 408 ? -32.544 -2.791 28.569 1.00 87.25 408 VAL A C 1
ATOM 3130 O O . VAL A 1 408 ? -32.401 -2.294 29.691 1.00 87.25 408 VAL A O 1
ATOM 3133 N N . ASP A 1 409 ? -33.701 -2.782 27.898 1.00 82.62 409 ASP A N 1
ATOM 3134 C CA . ASP A 1 409 ? -34.977 -2.209 28.369 1.00 82.62 409 ASP A CA 1
ATOM 3135 C C . ASP A 1 409 ? -34.864 -0.778 28.942 1.00 82.62 409 ASP A C 1
ATOM 3137 O O . ASP A 1 409 ? -35.584 -0.414 29.874 1.00 82.62 409 ASP A O 1
ATOM 3141 N N . ASP A 1 410 ? -33.919 0.022 28.433 1.00 81.31 410 ASP A N 1
ATOM 3142 C CA . ASP A 1 410 ? -33.584 1.391 28.874 1.00 81.31 410 ASP A CA 1
ATOM 3143 C C . ASP A 1 410 ? -33.216 1.540 30.370 1.00 81.31 410 ASP A C 1
ATOM 3145 O O . ASP A 1 410 ? -32.997 2.647 30.872 1.00 81.31 410 ASP A O 1
ATOM 3149 N N . CYS A 1 411 ? -33.123 0.427 31.100 1.00 84.75 411 CYS A N 1
ATOM 3150 C CA . CYS A 1 411 ? -32.845 0.380 32.538 1.00 84.75 411 CYS A CA 1
ATOM 3151 C C . CYS A 1 411 ? -31.411 -0.063 32.840 1.00 84.75 411 CYS A C 1
ATOM 3153 O O . CYS A 1 411 ? -30.892 0.192 33.927 1.00 84.75 411 CYS A O 1
ATOM 3155 N N . TYR A 1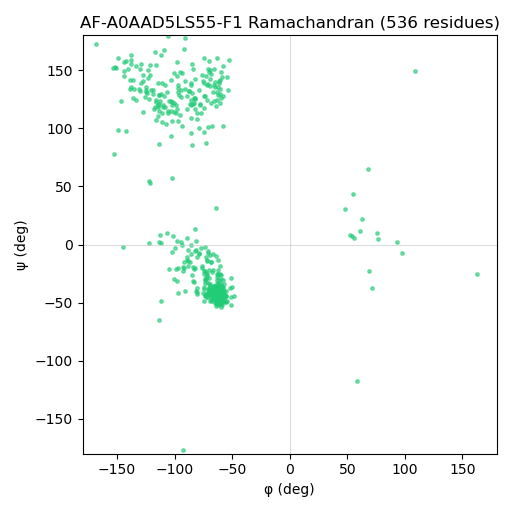 412 ? -30.772 -0.738 31.886 1.00 88.75 412 TYR A N 1
ATOM 3156 C CA . TYR A 1 412 ? -29.426 -1.258 32.049 1.00 88.75 412 TYR A CA 1
ATOM 3157 C C . TYR A 1 412 ? -28.587 -0.991 30.810 1.00 88.75 412 TYR A C 1
ATOM 3159 O O . TYR A 1 412 ? -29.055 -1.133 29.682 1.00 88.75 412 TYR A O 1
ATOM 3167 N N . VAL A 1 413 ? -27.316 -0.668 31.032 1.00 92.12 413 VAL A N 1
ATOM 3168 C CA . VAL A 1 413 ? -26.285 -0.731 29.997 1.00 92.12 413 VAL A CA 1
ATOM 3169 C C . VAL A 1 413 ? -25.293 -1.815 30.385 1.00 92.12 413 VAL A C 1
ATOM 3171 O O . VAL A 1 413 ? -24.694 -1.774 31.460 1.00 92.12 413 VAL A O 1
ATOM 3174 N N . LEU A 1 414 ? -25.142 -2.808 29.518 1.00 91.25 414 LEU A N 1
ATOM 3175 C CA . LEU A 1 414 ? -24.215 -3.915 29.705 1.00 91.25 414 LEU A CA 1
ATOM 3176 C C . LEU A 1 414 ? -22.929 -3.625 28.941 1.00 91.25 414 LEU A C 1
ATOM 3178 O O . LEU A 1 414 ? -22.993 -3.249 27.774 1.00 91.25 414 LEU A O 1
ATOM 3182 N N . ALA A 1 415 ? -21.776 -3.844 29.571 1.00 92.25 415 ALA A N 1
ATOM 3183 C CA . ALA A 1 415 ? -20.498 -3.899 28.873 1.00 92.25 415 ALA A CA 1
ATOM 3184 C C . ALA A 1 415 ? -20.095 -5.360 28.680 1.00 92.25 415 ALA A C 1
ATOM 3186 O O . ALA A 1 415 ? -19.827 -6.086 29.648 1.00 92.25 415 ALA A O 1
ATOM 3187 N N . LEU A 1 416 ? -20.063 -5.789 27.424 1.00 89.56 416 LEU A N 1
ATOM 3188 C CA . LEU A 1 416 ? -19.790 -7.163 27.042 1.00 89.56 416 LEU A CA 1
ATOM 3189 C C . LEU A 1 416 ? -18.397 -7.249 26.414 1.00 89.56 416 LEU A C 1
ATOM 3191 O O . LEU A 1 416 ? -18.147 -6.642 25.383 1.00 89.56 416 LEU A O 1
ATOM 3195 N N . ALA A 1 417 ? -17.481 -8.006 27.009 1.00 89.75 417 ALA A N 1
ATOM 3196 C CA . ALA A 1 417 ? -16.179 -8.280 26.419 1.00 89.75 417 ALA A CA 1
ATOM 3197 C C . ALA A 1 417 ? -16.327 -8.947 25.051 1.00 89.75 417 ALA A C 1
ATOM 3199 O O . ALA A 1 417 ? -16.981 -9.986 24.940 1.00 89.75 417 ALA A O 1
ATOM 3200 N N . VAL A 1 418 ? -15.664 -8.379 24.046 1.00 88.81 418 VAL A N 1
ATOM 3201 C CA . VAL A 1 418 ? -15.724 -8.839 22.657 1.00 88.81 418 VAL A CA 1
ATOM 3202 C C . VAL A 1 418 ? -14.694 -9.944 22.451 1.00 88.81 418 VAL A C 1
ATOM 3204 O O . VAL A 1 418 ? -13.487 -9.687 22.432 1.00 88.81 418 VAL A O 1
ATOM 3207 N N . THR A 1 419 ? -15.158 -11.182 22.284 1.00 85.06 419 THR A N 1
ATOM 3208 C CA . THR A 1 419 ? -14.307 -12.285 21.804 1.00 85.06 419 THR A CA 1
ATOM 3209 C C . THR A 1 419 ? -14.492 -12.528 20.319 1.00 85.06 419 THR A C 1
ATOM 3211 O O . THR A 1 419 ? -13.598 -13.076 19.710 1.00 85.06 419 THR A O 1
ATOM 3214 N N . GLY A 1 420 ? -15.600 -12.092 19.734 1.00 86.56 420 GLY A N 1
ATOM 3215 C CA . GLY A 1 420 ? -15.870 -11.998 18.304 1.00 86.56 420 GLY A CA 1
ATOM 3216 C C . GLY A 1 420 ? -17.142 -11.174 18.127 1.00 86.56 420 GLY A C 1
ATOM 3217 O O . GLY A 1 420 ? -17.807 -10.855 19.109 1.00 86.56 420 GLY A O 1
ATOM 3218 N N . TRP A 1 421 ? -17.523 -10.821 16.904 1.00 86.38 421 TRP A N 1
ATOM 3219 C CA . TRP A 1 421 ? -18.692 -9.956 16.718 1.00 86.38 421 TRP A CA 1
ATOM 3220 C C . TRP A 1 421 ? -20.025 -10.661 17.015 1.00 86.38 421 TRP A C 1
ATOM 3222 O O . TRP A 1 421 ? -21.032 -9.973 17.155 1.00 86.38 421 TRP A O 1
ATOM 3232 N N . GLN A 1 422 ? -20.056 -11.994 17.137 1.00 84.50 422 GLN A N 1
ATOM 3233 C CA . GLN A 1 422 ? -21.211 -12.738 17.671 1.00 84.50 422 GLN A CA 1
ATOM 3234 C C . GLN A 1 422 ? -21.023 -13.144 19.138 1.00 84.50 422 GLN A C 1
ATOM 3236 O O . GLN A 1 422 ? -21.981 -13.217 19.902 1.00 84.50 422 GLN A O 1
ATOM 3241 N N . LYS A 1 423 ? -19.781 -13.370 19.575 1.00 81.38 423 LYS A N 1
ATOM 3242 C CA . LYS A 1 423 ? -19.489 -13.931 20.899 1.00 81.38 423 LYS A CA 1
ATOM 3243 C C . LYS A 1 423 ? -19.043 -12.866 21.884 1.00 81.38 423 LYS A C 1
ATOM 3245 O O . LYS A 1 423 ? -18.020 -12.207 21.696 1.00 81.38 423 LYS A O 1
ATOM 3250 N N . HIS A 1 424 ? -19.780 -12.769 22.985 1.00 83.38 424 HIS A N 1
ATOM 3251 C CA . HIS A 1 424 ? -19.466 -11.822 24.040 1.00 83.38 424 HIS A CA 1
ATOM 3252 C C . HIS A 1 424 ? -19.629 -12.423 25.430 1.00 83.38 424 HIS A C 1
ATOM 3254 O O . HIS A 1 424 ? -20.358 -13.392 25.625 1.00 83.38 424 HIS A O 1
ATOM 3260 N N . ARG A 1 425 ? -18.967 -11.808 26.411 1.00 83.19 425 ARG A N 1
ATOM 3261 C CA . ARG A 1 425 ? -19.072 -12.173 27.828 1.00 83.19 425 ARG A CA 1
ATOM 3262 C C . ARG A 1 425 ? -19.337 -10.932 28.664 1.00 83.19 425 ARG A C 1
ATOM 3264 O O . ARG A 1 425 ? -18.619 -9.951 28.516 1.00 83.19 425 ARG A O 1
ATOM 3271 N N . LEU A 1 426 ? -20.304 -10.966 29.576 1.00 86.25 426 LEU A N 1
ATOM 3272 C CA . LEU A 1 426 ? -20.545 -9.822 30.457 1.00 86.25 426 LEU A CA 1
ATOM 3273 C C . LEU A 1 426 ? -19.313 -9.509 31.328 1.00 86.25 426 LEU A C 1
ATOM 3275 O O . LEU A 1 426 ? -18.718 -10.406 31.930 1.00 86.25 426 LEU A O 1
ATOM 3279 N N . VAL A 1 427 ? -18.956 -8.224 31.403 1.00 86.88 427 VAL A N 1
ATOM 3280 C CA . VAL A 1 427 ? -17.883 -7.694 32.263 1.00 86.88 427 VAL A CA 1
ATOM 3281 C C . VAL A 1 427 ? -18.453 -6.817 33.371 1.00 86.88 427 VAL A C 1
ATOM 3283 O O . VAL A 1 427 ? -18.108 -6.976 34.544 1.00 86.88 427 VAL A O 1
ATOM 3286 N N . CYS A 1 428 ? -19.339 -5.889 33.014 1.00 88.56 428 CYS A N 1
ATOM 3287 C CA . CYS A 1 428 ? -20.002 -5.032 33.985 1.00 88.56 428 CYS A CA 1
ATOM 3288 C C . CYS A 1 428 ? -21.401 -4.627 33.527 1.00 88.56 428 CYS A C 1
ATOM 3290 O O . CYS A 1 428 ? -21.748 -4.698 32.347 1.00 88.56 428 CYS A O 1
ATOM 3292 N N . CYS A 1 429 ? -22.202 -4.212 34.500 1.00 90.62 429 CYS A N 1
ATOM 3293 C CA . CYS A 1 429 ? -23.552 -3.716 34.315 1.00 90.62 429 CYS A CA 1
ATOM 3294 C C . CYS A 1 429 ? -23.669 -2.323 34.940 1.00 90.62 429 CYS A C 1
ATOM 3296 O O . CYS A 1 429 ? -23.193 -2.076 36.052 1.00 90.62 429 CYS A O 1
ATOM 3298 N N . ILE A 1 430 ? -24.307 -1.414 34.213 1.00 91.88 430 ILE A N 1
ATOM 3299 C CA . ILE A 1 430 ? -24.618 -0.058 34.643 1.00 91.88 430 ILE A CA 1
ATOM 3300 C C . ILE A 1 430 ? -26.134 0.007 34.819 1.00 91.88 430 ILE A C 1
ATOM 3302 O O . ILE A 1 430 ? -26.877 0.035 33.840 1.00 91.88 430 ILE A O 1
ATOM 3306 N N . ASP A 1 431 ? -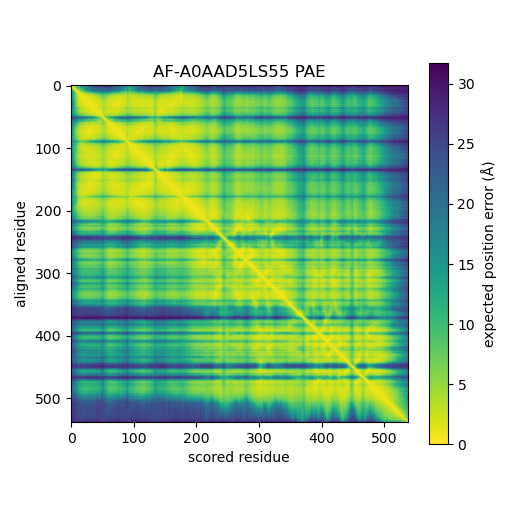26.589 0.020 36.069 1.00 90.81 431 ASP A N 1
ATOM 3307 C CA . ASP A 1 431 ? -28.000 0.205 36.407 1.00 90.81 431 ASP A CA 1
ATOM 3308 C C . ASP A 1 431 ? -28.361 1.694 36.311 1.00 90.81 431 ASP A C 1
ATOM 3310 O O . ASP A 1 431 ? -28.082 2.478 37.223 1.00 90.81 431 ASP A O 1
ATOM 3314 N N . THR A 1 432 ? -28.991 2.099 35.206 1.00 90.69 432 THR A N 1
ATOM 3315 C CA . THR A 1 432 ? -29.399 3.497 34.977 1.00 90.69 432 THR A CA 1
ATOM 3316 C C . THR A 1 432 ? -30.565 3.913 35.881 1.00 90.69 432 THR A C 1
ATOM 3318 O O . THR A 1 432 ? -30.911 5.093 35.966 1.00 90.69 432 THR A O 1
ATOM 3321 N N . THR A 1 433 ? -31.158 2.969 36.619 1.00 88.75 433 THR A N 1
ATOM 3322 C CA . THR A 1 433 ? -32.170 3.241 37.643 1.00 88.75 433 THR A CA 1
ATOM 3323 C C . THR A 1 433 ? -31.571 3.496 39.024 1.00 88.75 433 THR A C 1
ATOM 3325 O O . THR A 1 433 ? -32.272 3.994 39.909 1.00 88.75 433 THR A O 1
ATOM 3328 N N . SER A 1 434 ? -30.277 3.234 39.211 1.00 88.94 434 SER A N 1
ATOM 3329 C CA . SER A 1 434 ? -29.565 3.517 40.454 1.00 88.94 434 SER A CA 1
ATOM 3330 C C . SER A 1 434 ? -29.356 5.022 40.658 1.00 88.94 434 SER A C 1
ATOM 3332 O O . SER A 1 434 ? -29.311 5.821 39.727 1.00 88.94 434 SER A O 1
ATOM 3334 N N . GLU A 1 435 ? -29.292 5.453 41.917 1.00 86.06 435 GLU A N 1
ATOM 3335 C CA . GLU A 1 435 ? -28.928 6.828 42.308 1.00 86.06 435 GLU A CA 1
ATOM 3336 C C . GLU A 1 435 ? -27.413 6.995 42.495 1.00 86.06 435 GLU A C 1
ATOM 3338 O O . GLU A 1 435 ? -26.926 8.116 42.584 1.00 86.06 435 GLU A O 1
ATOM 3343 N N . ALA A 1 436 ? -26.679 5.880 42.556 1.00 89.19 436 ALA A N 1
ATOM 3344 C CA . ALA A 1 436 ? -25.232 5.862 42.746 1.00 89.19 436 ALA A CA 1
ATOM 3345 C C . ALA A 1 436 ? -24.448 6.003 41.432 1.00 89.19 436 ALA A C 1
ATOM 3347 O O . ALA A 1 436 ? -23.222 6.105 41.472 1.00 89.19 436 ALA A O 1
ATOM 3348 N N . VAL A 1 437 ? -25.134 5.957 40.284 1.00 92.81 437 VAL A N 1
ATOM 3349 C CA . VAL A 1 437 ? -24.492 6.024 38.971 1.00 92.81 437 VAL A CA 1
ATOM 3350 C C . VAL A 1 437 ? -24.289 7.474 38.551 1.00 92.81 437 VAL A C 1
ATOM 3352 O O . VAL A 1 437 ? -25.239 8.249 38.458 1.00 92.81 437 VAL A O 1
ATOM 3355 N N . GLU A 1 438 ? -23.039 7.816 38.252 1.00 93.62 438 GLU A N 1
ATOM 3356 C CA . GLU A 1 438 ? -22.640 9.109 37.698 1.00 93.62 438 GLU A CA 1
ATOM 3357 C C . GLU A 1 438 ? -21.810 8.879 36.438 1.00 93.62 438 GLU A C 1
ATOM 3359 O O . GLU A 1 438 ? -20.957 7.987 36.408 1.00 93.62 438 GLU A O 1
ATOM 3364 N N . ILE A 1 439 ? -22.021 9.710 35.417 1.00 95.88 439 ILE A N 1
ATOM 3365 C CA . ILE A 1 439 ? -21.229 9.681 34.187 1.00 95.88 439 ILE A CA 1
ATOM 3366 C C . ILE A 1 439 ? -20.554 11.024 33.933 1.00 95.88 439 ILE A C 1
ATOM 3368 O O . ILE A 1 439 ? -21.087 12.083 34.260 1.00 95.88 439 ILE A O 1
ATOM 3372 N N . SER A 1 440 ? -19.359 10.975 33.357 1.00 95.31 440 SER A N 1
ATOM 3373 C CA . SER A 1 440 ? -18.595 12.159 32.966 1.00 95.31 440 SER A CA 1
ATOM 3374 C C . SER A 1 440 ? -17.704 11.841 31.779 1.00 95.31 440 SER A C 1
ATOM 3376 O O . SER A 1 440 ? -17.256 10.708 31.622 1.00 95.31 440 SER A O 1
ATOM 3378 N N . GLU A 1 441 ? -17.416 12.852 30.973 1.00 94.38 441 GLU A N 1
ATOM 3379 C CA . GLU A 1 441 ? -16.475 12.752 29.864 1.00 94.38 441 GLU A CA 1
ATOM 3380 C C . GLU A 1 441 ? -15.149 13.407 30.233 1.00 94.38 441 GLU A C 1
ATOM 3382 O O . GLU A 1 441 ? -15.121 14.454 30.886 1.00 94.38 441 GLU A O 1
ATOM 3387 N N . GLN A 1 442 ? -14.043 12.807 29.802 1.00 91.88 442 GLN A N 1
ATOM 3388 C CA . GLN A 1 442 ? -12.706 13.332 30.043 1.00 91.88 442 GLN A CA 1
ATOM 3389 C C . GLN A 1 442 ? -11.869 13.240 28.758 1.00 91.88 442 GLN A C 1
ATOM 3391 O O . GLN A 1 442 ? -11.767 12.160 28.169 1.00 91.88 442 GLN A O 1
ATOM 3396 N N . PRO A 1 443 ? -11.262 14.348 28.292 1.00 87.69 443 PRO A N 1
ATOM 3397 C CA . PRO A 1 443 ? -10.290 14.284 27.208 1.00 87.69 443 PRO A CA 1
ATOM 3398 C C . PRO A 1 443 ? -9.002 13.623 27.708 1.00 87.69 443 PRO A C 1
ATOM 3400 O O . PRO A 1 443 ? -8.522 13.933 28.804 1.00 87.69 443 PRO A O 1
ATOM 3403 N N . ARG A 1 444 ? -8.407 12.742 26.900 1.00 82.19 444 ARG A N 1
ATOM 3404 C CA . ARG A 1 444 ? -7.069 12.200 27.152 1.00 82.19 444 ARG A CA 1
ATOM 3405 C C . ARG A 1 444 ? -6.081 12.898 26.214 1.00 82.19 444 ARG A C 1
ATOM 3407 O O . ARG A 1 444 ? -6.187 12.729 25.003 1.00 82.19 444 ARG A O 1
ATOM 3414 N N . PRO A 1 445 ? -5.126 13.686 26.737 1.00 68.50 445 PRO A N 1
ATOM 3415 C CA . PRO A 1 445 ? -4.066 14.219 25.895 1.00 68.50 445 PRO A CA 1
ATOM 3416 C C . PRO A 1 445 ? -3.207 13.054 25.399 1.00 68.50 445 PRO A C 1
ATOM 3418 O O . PRO A 1 445 ? -2.688 12.279 26.207 1.00 68.50 445 PRO A O 1
ATOM 3421 N N . GLU A 1 446 ? -3.071 12.914 24.084 1.00 65.06 446 GLU A N 1
ATOM 3422 C CA . GLU A 1 446 ? -2.098 11.991 23.511 1.00 65.06 446 GLU A CA 1
ATOM 3423 C C . GLU A 1 446 ? -0.694 12.575 23.658 1.00 65.06 446 GLU A C 1
ATOM 3425 O O . GLU A 1 446 ? -0.466 13.774 23.502 1.00 65.06 446 GLU A O 1
ATOM 3430 N N . THR A 1 447 ? 0.266 11.723 24.005 1.00 55.28 447 THR A N 1
ATOM 3431 C CA . THR A 1 447 ? 1.662 12.120 24.212 1.00 55.28 447 THR A CA 1
ATOM 3432 C C . THR A 1 447 ? 2.397 12.437 22.906 1.00 55.28 447 THR A C 1
ATOM 3434 O O . THR A 1 447 ? 3.480 13.017 22.970 1.00 55.28 447 THR A O 1
ATOM 3437 N N . HIS A 1 448 ? 1.828 12.125 21.732 1.00 49.22 448 HIS A N 1
ATOM 3438 C CA . HIS A 1 448 ? 2.480 12.317 20.434 1.00 49.22 448 HIS A CA 1
ATOM 3439 C C . HIS A 1 448 ? 1.491 12.624 19.288 1.00 49.22 448 HIS A C 1
ATOM 3441 O O . HIS A 1 448 ? 0.976 11.703 18.670 1.00 49.22 448 HIS A O 1
ATOM 3447 N N . GLY A 1 449 ? 1.329 13.906 18.933 1.00 47.62 449 GLY A N 1
ATOM 3448 C CA . GLY A 1 449 ? 0.752 14.337 17.645 1.00 47.62 449 GLY A CA 1
ATOM 3449 C C . GLY A 1 449 ? -0.652 14.952 17.712 1.00 47.62 449 GLY A C 1
ATOM 3450 O O . GLY A 1 449 ? -1.443 14.624 18.585 1.00 47.62 449 GLY A O 1
ATOM 3451 N N . ASP A 1 450 ? -0.921 15.882 16.791 1.00 44.62 450 ASP A N 1
ATOM 3452 C CA . ASP A 1 450 ? -2.048 16.838 16.783 1.00 44.62 450 ASP A CA 1
ATOM 3453 C C . ASP A 1 450 ? -3.394 16.283 16.257 1.00 44.62 450 ASP A C 1
ATOM 3455 O O . ASP A 1 450 ? -4.377 17.021 16.198 1.00 44.62 450 ASP A O 1
ATOM 3459 N N . ASP A 1 451 ? -3.485 14.999 15.900 1.00 52.75 451 ASP A N 1
ATOM 3460 C CA . ASP A 1 451 ? -4.692 14.437 15.280 1.00 52.75 451 ASP A CA 1
ATOM 3461 C C . ASP A 1 451 ? -5.525 13.616 16.275 1.00 52.75 451 ASP A C 1
ATOM 3463 O O . ASP A 1 451 ? -5.335 12.419 16.450 1.00 52.75 451 ASP A O 1
ATOM 3467 N N . GLY A 1 452 ? -6.506 14.279 16.895 1.00 57.91 452 GLY A N 1
ATOM 3468 C CA . GLY A 1 452 ? -7.695 13.626 17.456 1.00 57.91 452 GLY A CA 1
ATOM 3469 C C . GLY A 1 452 ? -7.455 12.723 18.667 1.00 57.91 452 GLY A C 1
ATOM 3470 O O . GLY A 1 452 ? -7.732 11.530 18.609 1.00 57.91 452 GLY A O 1
ATOM 3471 N N . GLY A 1 453 ? -7.013 13.303 19.787 1.00 71.38 453 GLY A N 1
ATOM 3472 C CA . GLY A 1 453 ? -6.790 12.549 21.021 1.00 71.38 453 GLY A CA 1
ATOM 3473 C C . GLY A 1 453 ? -8.007 11.742 21.492 1.00 71.38 453 GLY A C 1
ATOM 3474 O O . GLY A 1 453 ? -9.157 12.174 21.360 1.00 71.38 453 GLY A O 1
ATOM 3475 N N . ALA A 1 454 ? -7.743 10.566 22.064 1.00 84.50 454 ALA A N 1
ATOM 3476 C CA . ALA A 1 454 ? -8.778 9.701 22.619 1.00 84.50 454 ALA A CA 1
ATOM 3477 C C . ALA A 1 454 ? -9.616 10.387 23.721 1.00 84.50 454 ALA A C 1
ATOM 3479 O O . ALA A 1 454 ? -9.168 11.274 24.452 1.00 84.50 454 ALA A O 1
ATOM 3480 N N . TRP A 1 455 ? -10.853 9.929 23.879 1.00 92.44 455 TRP A N 1
ATOM 3481 C CA . TRP A 1 455 ? -11.792 10.422 24.884 1.00 92.44 455 TRP A CA 1
ATOM 3482 C C . TRP A 1 455 ? -12.262 9.278 25.763 1.00 92.44 455 TRP A C 1
ATOM 3484 O O . TRP A 1 455 ? -12.470 8.163 25.275 1.00 92.44 455 TRP A O 1
ATOM 3494 N N . SER A 1 456 ? -12.447 9.558 27.052 1.00 93.69 456 SER A N 1
ATOM 3495 C CA . SER A 1 456 ? -12.997 8.587 27.985 1.00 93.69 456 SER A CA 1
ATOM 3496 C C . SER A 1 456 ? -14.354 8.996 28.543 1.00 93.69 456 SER A C 1
ATOM 3498 O O . SER A 1 456 ? -14.595 10.153 28.889 1.00 93.69 456 SER A O 1
ATOM 3500 N N . LEU A 1 457 ? -15.243 8.010 28.635 1.00 95.88 457 LEU A N 1
ATOM 3501 C CA . LEU A 1 457 ? -16.481 8.053 29.394 1.00 95.88 457 LEU A CA 1
ATOM 3502 C C . LEU A 1 457 ? -16.219 7.337 30.721 1.00 95.88 457 LEU A C 1
ATOM 3504 O O . LEU A 1 457 ? -15.964 6.133 30.763 1.00 95.88 457 LEU A O 1
ATOM 3508 N N . VAL A 1 458 ? -16.244 8.091 31.813 1.00 95.62 458 VAL A N 1
ATOM 3509 C CA . VAL A 1 458 ? -16.030 7.575 33.165 1.00 95.62 458 VAL A CA 1
ATOM 3510 C C . VAL A 1 458 ? -17.382 7.362 33.819 1.00 95.62 458 VAL A C 1
ATOM 3512 O O . VAL A 1 458 ? -18.140 8.318 33.990 1.00 95.62 458 VAL A O 1
ATOM 3515 N N . VAL A 1 459 ? -17.657 6.118 34.208 1.00 95.12 459 VAL A N 1
ATOM 3516 C CA . VAL A 1 459 ? -18.893 5.720 34.886 1.00 95.12 459 VAL A CA 1
ATOM 3517 C C . VAL A 1 459 ? -18.557 5.290 36.307 1.00 95.12 459 VAL A C 1
ATOM 3519 O O . VAL A 1 459 ? -17.861 4.297 36.530 1.00 95.12 459 VAL A O 1
ATOM 3522 N N . ARG A 1 460 ? -19.055 6.040 37.285 1.00 93.12 460 ARG A N 1
ATOM 3523 C CA . ARG A 1 460 ? -19.028 5.666 38.704 1.00 93.12 460 ARG A CA 1
ATOM 3524 C C . ARG A 1 460 ? -20.330 4.962 39.041 1.00 93.12 460 ARG A C 1
ATOM 3526 O O . ARG A 1 460 ? -21.357 5.304 38.468 1.00 93.12 460 ARG A O 1
ATOM 3533 N N . GLY A 1 461 ? -20.303 4.007 39.966 1.00 88.69 461 GLY A N 1
ATOM 3534 C CA . GLY A 1 461 ? -21.523 3.303 40.371 1.00 88.69 461 GLY A CA 1
ATOM 3535 C C . GLY A 1 461 ? -21.797 2.007 39.599 1.00 88.69 461 GLY A C 1
ATOM 3536 O O . GLY A 1 461 ? -22.826 1.378 39.836 1.00 88.69 461 GLY A O 1
ATOM 3537 N N . ALA A 1 462 ? -20.911 1.603 38.681 1.00 86.69 462 ALA A N 1
ATOM 3538 C CA . ALA A 1 462 ? -21.084 0.395 37.875 1.00 86.69 462 ALA A CA 1
ATOM 3539 C C . ALA A 1 462 ? -20.865 -0.870 38.720 1.00 86.69 462 ALA A C 1
ATOM 3541 O O . ALA A 1 462 ? -20.012 -0.885 39.603 1.00 86.69 462 ALA A O 1
ATOM 3542 N N . THR A 1 463 ? -21.612 -1.942 38.451 1.00 84.38 463 THR A N 1
ATOM 3543 C CA . THR A 1 463 ? -21.452 -3.235 39.136 1.00 84.38 463 THR A CA 1
ATOM 3544 C C . THR A 1 463 ? -20.652 -4.193 38.260 1.00 84.38 463 THR A C 1
ATOM 3546 O O . THR A 1 463 ? -21.047 -4.482 37.128 1.00 84.38 463 THR A O 1
ATOM 3549 N N . THR A 1 464 ? -19.525 -4.694 38.764 1.00 79.25 464 THR A N 1
ATOM 3550 C CA . THR A 1 464 ? -18.657 -5.628 38.027 1.00 79.25 464 THR A CA 1
ATOM 3551 C C . THR A 1 464 ? -18.958 -7.081 38.385 1.00 79.25 464 THR A C 1
ATOM 3553 O O . THR A 1 464 ? -19.355 -7.401 39.508 1.00 79.25 464 THR A O 1
ATOM 3556 N N . THR A 1 465 ? -18.772 -7.993 37.426 1.00 70.00 465 THR A N 1
ATOM 3557 C CA . THR A 1 465 ? -19.084 -9.420 37.626 1.00 70.00 465 THR A CA 1
ATOM 3558 C C . THR A 1 465 ? -18.124 -10.127 38.582 1.00 70.00 465 THR A C 1
ATOM 3560 O O . THR A 1 465 ? -18.463 -11.184 39.102 1.00 70.00 465 THR A O 1
ATOM 3563 N N . SER A 1 466 ? -16.915 -9.596 38.790 1.00 59.41 466 SER A N 1
ATOM 3564 C CA . SER A 1 466 ? -15.873 -10.262 39.580 1.00 59.41 466 SER A CA 1
ATOM 3565 C C . SER A 1 466 ? -16.148 -10.249 41.083 1.00 59.41 466 SER A C 1
ATOM 3567 O O . SER A 1 466 ? -15.726 -11.179 41.762 1.00 59.41 466 SER A O 1
ATOM 3569 N N . GLU A 1 467 ? -16.866 -9.247 41.606 1.00 59.34 467 GLU A N 1
ATOM 3570 C CA . GLU A 1 467 ? -17.098 -9.114 43.057 1.00 59.34 467 GLU A CA 1
ATOM 3571 C C . GLU A 1 467 ? -18.485 -8.557 43.429 1.00 59.34 467 GLU A C 1
ATOM 3573 O O . GLU A 1 467 ? -18.790 -8.416 44.613 1.00 59.34 467 GLU A O 1
ATOM 3578 N N . GLY A 1 468 ? -19.333 -8.196 42.453 1.00 65.06 468 GLY A N 1
ATOM 3579 C CA . GLY A 1 468 ? -20.573 -7.451 42.723 1.00 65.06 468 GLY A CA 1
ATOM 3580 C C . GLY A 1 468 ? -20.321 -6.081 43.370 1.00 65.06 468 GLY A C 1
ATOM 3581 O O . GLY A 1 468 ? -21.247 -5.447 43.875 1.00 65.06 468 GLY A O 1
ATOM 3582 N N . ALA A 1 469 ? -19.061 -5.640 43.384 1.00 73.19 469 ALA A N 1
ATOM 3583 C CA . ALA A 1 469 ? -18.632 -4.390 43.971 1.00 73.19 469 ALA A CA 1
ATOM 3584 C C . ALA A 1 469 ? -19.006 -3.224 43.055 1.00 73.19 469 ALA A C 1
ATOM 3586 O O . ALA A 1 469 ? -18.990 -3.328 41.825 1.00 73.19 469 ALA A O 1
ATOM 3587 N N . ILE A 1 470 ? -19.329 -2.098 43.685 1.00 79.25 470 ILE A N 1
ATOM 3588 C CA . ILE A 1 470 ? -19.510 -0.834 42.987 1.00 79.25 470 ILE A CA 1
ATOM 3589 C C . ILE A 1 470 ? -18.125 -0.315 42.603 1.00 79.25 470 ILE A C 1
ATOM 3591 O O . ILE A 1 470 ? -17.303 -0.024 43.473 1.00 79.25 470 ILE A O 1
ATOM 3595 N N . ALA A 1 471 ? -17.886 -0.184 41.304 1.00 85.31 471 ALA A N 1
ATOM 3596 C CA . ALA A 1 471 ? -16.618 0.221 40.729 1.00 85.31 471 ALA A CA 1
ATOM 3597 C C . ALA A 1 471 ? -16.733 1.545 39.960 1.00 85.31 471 ALA A C 1
ATOM 3599 O O . ALA A 1 471 ? -17.823 2.039 39.643 1.00 85.31 471 ALA A O 1
ATOM 3600 N N . THR A 1 472 ? -15.572 2.129 39.667 1.00 90.94 472 THR A N 1
ATOM 3601 C CA . THR A 1 472 ? -15.441 3.208 38.684 1.00 90.94 472 THR A CA 1
ATOM 3602 C C . THR A 1 472 ? -14.785 2.626 37.448 1.00 90.94 472 THR A C 1
ATOM 3604 O O . THR A 1 472 ? -13.615 2.249 37.498 1.00 90.94 472 THR A O 1
ATOM 3607 N N . ILE A 1 473 ? -15.531 2.573 36.350 1.00 94.00 473 ILE A N 1
ATOM 3608 C CA . ILE A 1 473 ? -15.026 2.091 35.068 1.00 94.00 473 ILE A CA 1
ATOM 3609 C C . ILE A 1 473 ? -14.688 3.267 34.156 1.00 94.00 473 ILE A C 1
ATOM 3611 O O . ILE A 1 473 ? -15.335 4.317 34.185 1.00 94.00 473 ILE A O 1
ATOM 3615 N N . GLU A 1 474 ? -13.674 3.070 33.329 1.00 94.56 474 GLU A N 1
ATOM 3616 C CA . GLU A 1 474 ? -13.275 3.989 32.274 1.00 94.56 474 GLU A CA 1
ATOM 3617 C C . GLU A 1 474 ? -13.459 3.308 30.919 1.00 94.56 474 GLU A C 1
ATOM 3619 O O . GLU A 1 474 ? -12.912 2.232 30.689 1.00 94.56 474 GLU A O 1
ATOM 3624 N N . LEU A 1 475 ? -14.222 3.946 30.033 1.00 95.12 475 LEU A N 1
ATOM 3625 C CA . LEU A 1 475 ? -14.491 3.501 28.668 1.00 95.12 475 LEU A CA 1
ATOM 3626 C C . LEU A 1 475 ? -13.803 4.456 27.697 1.00 95.12 475 LEU A C 1
ATOM 3628 O O . LEU A 1 475 ? -14.172 5.622 27.620 1.00 95.12 475 LEU A O 1
ATOM 3632 N N . LEU A 1 476 ? -12.801 3.981 26.971 1.00 94.00 476 LEU A N 1
ATOM 3633 C CA . LEU A 1 476 ? -11.958 4.784 26.093 1.00 94.00 476 LEU A CA 1
ATOM 3634 C C . LEU A 1 476 ? -12.259 4.486 24.617 1.00 94.00 476 LEU A C 1
ATOM 3636 O O . LEU A 1 476 ? -12.397 3.327 24.224 1.00 94.00 476 LEU A O 1
ATOM 3640 N N . SER A 1 477 ? -12.319 5.536 23.799 1.00 92.69 477 SER A N 1
ATOM 3641 C CA . SER A 1 477 ? -12.503 5.460 22.346 1.00 92.69 477 SER A CA 1
ATOM 3642 C C . SER A 1 477 ? -11.694 6.558 21.648 1.00 92.69 477 SER A C 1
ATOM 3644 O O . SER A 1 477 ? -11.586 7.671 22.164 1.00 92.69 477 SER A O 1
ATOM 3646 N N . SER A 1 478 ? -11.152 6.270 20.461 1.00 89.44 478 SER A N 1
ATOM 3647 C CA . SER A 1 478 ? -10.586 7.294 19.564 1.00 89.44 478 SER A CA 1
ATOM 3648 C C . SER A 1 478 ? -11.677 8.094 18.840 1.00 89.44 478 SER A C 1
ATOM 3650 O O . SER A 1 478 ? -11.441 9.199 18.360 1.00 89.44 478 SER A O 1
ATOM 3652 N N . ARG A 1 479 ? -12.910 7.573 18.790 1.00 89.94 479 ARG A N 1
ATOM 3653 C CA . ARG A 1 479 ? -14.054 8.224 18.145 1.00 89.94 479 ARG A CA 1
ATOM 3654 C C . ARG A 1 479 ? -14.880 9.005 19.156 1.00 89.94 479 ARG A C 1
ATOM 3656 O O . ARG A 1 479 ? -15.577 8.412 19.985 1.00 89.94 479 ARG A O 1
ATOM 3663 N N . ARG A 1 480 ? -14.856 10.335 19.041 1.00 90.38 480 ARG A N 1
ATOM 3664 C CA . ARG A 1 480 ? -15.648 11.247 19.883 1.00 90.38 480 ARG A CA 1
ATOM 3665 C C . ARG A 1 480 ? -17.159 11.025 19.736 1.00 90.38 480 ARG A C 1
ATOM 3667 O O . ARG A 1 480 ? -17.866 11.052 20.735 1.00 90.38 480 ARG A O 1
ATOM 3674 N N . THR A 1 481 ? -17.631 10.697 18.535 1.00 91.69 481 THR A N 1
ATOM 3675 C CA . THR A 1 481 ? -19.051 10.418 18.256 1.00 91.69 481 THR A CA 1
ATOM 3676 C C . THR A 1 481 ? -19.617 9.276 19.104 1.00 91.69 481 THR A C 1
ATOM 3678 O O . THR A 1 481 ? -20.751 9.375 19.568 1.00 91.69 481 THR A O 1
ATOM 3681 N N . ARG A 1 482 ? -18.827 8.223 19.381 1.00 93.31 482 ARG A N 1
ATOM 3682 C CA . ARG A 1 482 ? -19.229 7.131 20.287 1.00 93.31 482 ARG A CA 1
ATOM 3683 C C . ARG A 1 482 ? -19.408 7.619 21.723 1.00 93.31 482 ARG A C 1
ATOM 3685 O O . ARG A 1 482 ? -20.364 7.226 22.387 1.00 93.31 482 ARG A O 1
ATOM 3692 N N . ILE A 1 483 ? -18.496 8.472 22.192 1.00 94.12 483 ILE A N 1
ATOM 3693 C CA . ILE A 1 483 ? -18.533 9.044 23.545 1.00 94.12 483 ILE A CA 1
ATOM 3694 C C . ILE A 1 483 ? -19.765 9.935 23.697 1.00 94.12 483 ILE A C 1
ATOM 3696 O O . ILE A 1 483 ? -20.545 9.703 24.614 1.00 94.12 483 ILE A O 1
ATOM 3700 N N . ASP A 1 484 ? -19.981 10.865 22.761 1.00 93.44 484 ASP A N 1
ATOM 3701 C CA . ASP A 1 484 ? -21.149 11.756 22.755 1.00 93.44 484 ASP A CA 1
ATOM 3702 C C . ASP A 1 484 ? -22.462 10.962 22.757 1.00 93.44 484 ASP A C 1
ATOM 3704 O O . ASP A 1 484 ? -23.366 11.236 23.549 1.00 93.44 484 ASP A O 1
ATOM 3708 N N . TYR A 1 485 ? -22.558 9.949 21.888 1.00 94.31 485 TYR A N 1
ATOM 3709 C CA . TYR A 1 485 ? -23.741 9.101 21.789 1.00 94.31 485 TYR A CA 1
ATOM 3710 C C . TYR A 1 485 ? -24.035 8.397 23.117 1.00 94.31 485 TYR A C 1
ATOM 3712 O O . TYR A 1 485 ? -25.140 8.515 23.644 1.00 94.31 485 TYR A O 1
ATOM 3720 N N . TRP A 1 486 ? -23.060 7.683 23.688 1.00 95.38 486 TRP A N 1
ATOM 3721 C CA . TRP A 1 486 ? -23.294 6.923 24.918 1.00 95.38 486 TRP A CA 1
ATOM 3722 C C . TRP A 1 486 ? -23.457 7.808 26.150 1.00 95.38 486 TRP A C 1
ATOM 3724 O O . TRP A 1 486 ? -24.256 7.471 27.024 1.00 95.38 486 TRP A O 1
ATOM 3734 N N . TYR A 1 487 ? -22.781 8.956 26.210 1.00 95.94 487 TYR A N 1
ATOM 3735 C CA . TYR A 1 487 ? -23.028 9.948 27.250 1.00 95.94 487 TYR A CA 1
ATOM 3736 C C . TYR A 1 487 ? -24.481 10.435 27.211 1.00 95.94 487 TYR A C 1
ATOM 3738 O O . TYR A 1 487 ? -25.149 10.454 28.247 1.00 95.94 487 TYR A O 1
ATOM 3746 N N . ASP A 1 488 ? -25.004 10.771 26.029 1.00 94.81 488 ASP A N 1
ATOM 3747 C CA . ASP A 1 488 ? -26.391 11.208 25.851 1.00 94.81 488 ASP A CA 1
ATOM 3748 C C . ASP A 1 488 ? -27.397 10.093 26.188 1.00 94.81 488 ASP A C 1
ATOM 3750 O O . ASP A 1 488 ? -28.333 10.324 26.958 1.00 94.81 488 ASP A O 1
ATOM 3754 N N . GLN A 1 489 ? -27.182 8.865 25.696 1.00 93.19 489 GLN A N 1
ATOM 3755 C CA . GLN A 1 489 ? -28.064 7.723 25.982 1.00 93.19 489 GLN A CA 1
ATOM 3756 C C . GLN A 1 489 ? -28.133 7.398 27.479 1.00 93.19 489 GLN A C 1
ATOM 3758 O O . GLN A 1 489 ? -29.224 7.250 28.045 1.00 93.19 489 GLN A O 1
ATOM 3763 N N . VAL A 1 490 ? -26.981 7.332 28.153 1.00 93.44 490 VAL A N 1
ATOM 3764 C CA . VAL A 1 490 ? -26.936 7.044 29.591 1.00 93.44 490 VAL A CA 1
ATOM 3765 C C . VAL A 1 490 ? -27.512 8.214 30.394 1.00 93.44 490 VAL A C 1
ATOM 3767 O O . VAL A 1 490 ? -28.305 7.986 31.308 1.00 93.44 490 VAL A O 1
ATOM 3770 N N . SER A 1 491 ? -27.212 9.465 30.024 1.00 94.12 491 SER A N 1
ATOM 3771 C CA . SER A 1 491 ? -27.753 10.659 30.696 1.00 94.12 491 SER A CA 1
ATOM 3772 C C . SER A 1 491 ? -29.277 10.725 30.614 1.00 94.12 491 SER A C 1
ATOM 3774 O O . SER A 1 491 ? -29.945 10.983 31.617 1.00 94.12 491 SER A O 1
ATOM 3776 N N . LYS A 1 492 ? -29.844 10.457 29.431 1.00 94.19 492 LYS A N 1
ATOM 3777 C CA . LYS A 1 492 ? -31.297 10.400 29.221 1.00 94.19 492 LYS A CA 1
ATOM 3778 C C . LYS A 1 492 ? -31.946 9.319 30.075 1.00 94.19 492 LYS A C 1
ATOM 3780 O O . LYS A 1 492 ? -32.973 9.585 30.697 1.00 94.19 492 LYS A O 1
ATOM 3785 N N . SER A 1 493 ? -31.333 8.140 30.141 1.00 91.56 493 SER A N 1
ATOM 3786 C CA . SER A 1 493 ? -31.832 7.016 30.938 1.00 91.56 493 SER A CA 1
ATOM 3787 C C . SER A 1 493 ? -31.817 7.335 32.439 1.00 91.56 493 SER A C 1
ATOM 3789 O O . SER A 1 493 ? -32.824 7.147 33.125 1.00 91.56 493 SER A O 1
ATOM 3791 N N . LEU A 1 494 ? -30.724 7.926 32.939 1.00 92.50 494 LEU A N 1
ATOM 3792 C CA . LEU A 1 494 ? -30.602 8.378 34.331 1.00 92.50 494 LEU A CA 1
ATOM 3793 C C . LEU A 1 494 ? -31.658 9.437 34.687 1.00 92.50 494 LEU A C 1
ATOM 3795 O O . LEU A 1 494 ? -32.322 9.335 35.724 1.00 92.50 494 LEU A O 1
ATOM 3799 N N . GLU A 1 495 ? -31.860 10.441 33.828 1.00 92.56 495 GLU A N 1
ATOM 3800 C CA . GLU A 1 495 ? -32.855 11.492 34.069 1.00 92.56 495 GLU A CA 1
ATOM 3801 C C . GLU A 1 495 ? -34.288 10.942 33.985 1.00 92.56 495 GLU A C 1
ATOM 3803 O O . GLU A 1 495 ? -35.122 11.251 34.841 1.00 92.56 495 GLU A O 1
ATOM 3808 N N . ALA A 1 496 ? -34.579 10.053 33.030 1.00 90.88 496 ALA A N 1
ATOM 3809 C CA . ALA A 1 496 ? -35.870 9.373 32.940 1.00 90.88 496 ALA A CA 1
ATOM 3810 C C . ALA A 1 496 ? -36.169 8.561 34.212 1.00 90.88 496 ALA A C 1
ATOM 3812 O O . ALA A 1 496 ? -37.258 8.685 34.790 1.00 90.88 496 ALA A O 1
ATOM 3813 N N . ALA A 1 497 ? -35.191 7.801 34.714 1.00 89.31 497 ALA A N 1
ATOM 3814 C CA . ALA A 1 497 ? -35.315 7.057 35.962 1.00 89.31 497 ALA A CA 1
ATOM 3815 C C . ALA A 1 497 ? -35.501 7.982 37.176 1.00 89.31 497 ALA A C 1
ATOM 3817 O O . ALA A 1 497 ? -36.290 7.685 38.081 1.00 89.31 497 ALA A O 1
ATOM 3818 N N . ARG A 1 498 ? -34.815 9.129 37.209 1.00 90.31 498 ARG A N 1
ATOM 3819 C CA . ARG A 1 498 ? -34.982 10.147 38.256 1.00 90.31 498 ARG A CA 1
ATOM 3820 C C . ARG A 1 498 ? -36.397 10.728 38.255 1.00 90.31 498 ARG A C 1
ATOM 3822 O O . ARG A 1 498 ? -37.031 10.809 39.311 1.00 90.31 498 ARG A O 1
ATOM 3829 N N . VAL A 1 499 ? -36.926 11.084 37.084 1.00 90.88 499 VAL A N 1
ATOM 3830 C CA . VAL A 1 499 ? -38.299 11.587 36.921 1.00 90.88 499 VAL A CA 1
ATOM 3831 C C . VAL A 1 499 ? -39.324 10.524 37.329 1.00 90.88 499 VAL A C 1
ATOM 3833 O O . VAL A 1 499 ? -40.274 10.831 38.058 1.00 90.88 499 VAL A O 1
ATOM 3836 N N . ALA A 1 500 ? -39.125 9.264 36.928 1.00 88.38 500 ALA A N 1
ATOM 3837 C CA . ALA A 1 500 ? -39.998 8.151 37.298 1.00 88.38 500 ALA A CA 1
ATOM 3838 C C . ALA A 1 500 ? -40.044 7.937 38.821 1.00 88.38 500 ALA A C 1
ATOM 3840 O O . ALA A 1 500 ? -41.132 7.825 39.398 1.00 88.38 500 ALA A O 1
ATOM 3841 N N . ARG A 1 501 ? -38.888 7.981 39.496 1.00 86.62 501 ARG A N 1
ATOM 3842 C CA . ARG A 1 501 ? -38.784 7.908 40.964 1.00 86.62 501 ARG A CA 1
ATOM 3843 C C . ARG A 1 501 ? -39.510 9.059 41.654 1.00 86.62 501 ARG A C 1
ATOM 3845 O O . ARG A 1 501 ? -40.311 8.827 42.561 1.00 86.62 501 ARG A O 1
ATOM 3852 N N . GLN A 1 502 ? -39.307 10.297 41.199 1.00 88.75 502 GLN A N 1
ATOM 3853 C CA . GLN A 1 502 ? -40.016 11.459 41.747 1.00 88.75 502 GLN A CA 1
ATOM 3854 C C . GLN A 1 502 ? -41.534 11.345 41.567 1.00 88.75 502 GLN A C 1
ATOM 3856 O O . GLN A 1 502 ? -42.298 11.667 42.482 1.00 88.75 502 GLN A O 1
ATOM 3861 N N . LYS A 1 503 ? -41.989 10.866 40.403 1.00 91.06 503 LYS A N 1
ATOM 3862 C CA . LYS A 1 503 ? -43.411 10.633 40.126 1.00 91.06 503 LYS A CA 1
ATOM 3863 C C . LYS A 1 503 ? -43.987 9.561 41.048 1.00 91.06 503 LYS A C 1
ATOM 3865 O O . LYS A 1 503 ? -45.049 9.790 41.626 1.00 91.06 503 LYS A O 1
ATOM 3870 N N . ARG A 1 504 ? -43.280 8.443 41.236 1.00 88.50 504 ARG A N 1
ATOM 3871 C CA . ARG A 1 504 ? -43.681 7.361 42.144 1.00 88.50 504 ARG A CA 1
ATOM 3872 C C . ARG A 1 504 ? -43.770 7.846 43.591 1.00 88.50 504 ARG A C 1
ATOM 3874 O O . ARG A 1 504 ? -44.804 7.656 44.218 1.00 88.50 504 ARG A O 1
ATOM 3881 N N . ARG A 1 505 ? -42.770 8.588 44.077 1.00 89.50 505 ARG A N 1
ATOM 3882 C CA . ARG A 1 505 ? -42.790 9.188 45.421 1.00 89.50 505 ARG A CA 1
ATOM 3883 C C . ARG A 1 505 ? -43.984 10.126 45.617 1.00 89.50 505 ARG A C 1
ATOM 3885 O O . ARG A 1 505 ? -44.675 10.042 46.625 1.00 89.50 505 ARG A O 1
ATOM 3892 N N . ARG A 1 506 ? -44.292 10.978 44.630 1.00 90.88 506 ARG A N 1
ATOM 3893 C CA . ARG A 1 506 ? -45.486 11.846 44.674 1.00 90.88 506 ARG A CA 1
ATOM 3894 C C . ARG A 1 506 ? -46.787 11.042 44.687 1.00 90.88 506 ARG A C 1
ATOM 3896 O O . ARG A 1 506 ? -47.726 11.430 45.376 1.00 90.88 506 ARG A O 1
ATOM 3903 N N . GLN A 1 507 ? -46.863 9.950 43.929 1.00 88.75 507 GLN A N 1
ATOM 3904 C CA . GLN A 1 507 ? -48.031 9.066 43.916 1.00 88.75 507 GLN A CA 1
ATOM 3905 C C . GLN A 1 507 ? -48.203 8.335 45.250 1.00 88.75 507 GLN A C 1
ATOM 3907 O O . GLN A 1 507 ? -49.318 8.284 45.760 1.00 88.75 507 GLN A O 1
ATOM 3912 N N . GLU A 1 508 ? -47.120 7.837 45.843 1.00 90.06 508 GLU A N 1
ATOM 3913 C CA . GLU A 1 508 ? -47.118 7.192 47.159 1.00 90.06 508 GLU A CA 1
ATOM 3914 C C . GLU A 1 508 ? -47.501 8.185 48.267 1.00 90.06 508 GLU A C 1
ATOM 3916 O O . GLU A 1 508 ? -48.368 7.883 49.083 1.00 90.06 508 GLU A O 1
ATOM 3921 N N . GLU A 1 509 ? -46.971 9.412 48.247 1.00 89.56 509 GLU A N 1
ATOM 3922 C CA . GLU A 1 509 ? -47.368 10.483 49.174 1.00 89.56 509 GLU A CA 1
ATOM 3923 C C . GLU A 1 509 ? -48.848 10.877 49.000 1.00 89.56 509 GLU A C 1
ATOM 3925 O O . GLU A 1 509 ? -49.566 11.089 49.983 1.00 89.56 509 GLU A O 1
ATOM 3930 N N . GLN A 1 510 ? -49.349 10.948 47.760 1.00 87.69 510 GLN A N 1
ATOM 3931 C CA . GLN A 1 510 ? -50.769 11.195 47.489 1.00 87.69 510 GLN A CA 1
ATOM 3932 C C . GLN A 1 510 ? -51.657 10.030 47.944 1.00 87.69 510 GLN A C 1
ATOM 3934 O O . GLN A 1 510 ? -52.728 10.274 48.505 1.00 87.69 510 GLN A O 1
ATOM 3939 N N . ALA A 1 511 ? -51.231 8.785 47.732 1.00 87.25 511 ALA A N 1
ATOM 3940 C CA . ALA A 1 511 ? -51.936 7.590 48.181 1.00 87.25 511 ALA A CA 1
ATOM 3941 C C . ALA A 1 511 ? -51.966 7.507 49.714 1.00 87.25 511 ALA A C 1
ATOM 3943 O O . ALA A 1 511 ? -53.030 7.281 50.285 1.00 87.25 511 ALA A O 1
ATOM 3944 N N . ALA A 1 512 ? -50.848 7.800 50.384 1.00 88.06 512 ALA A N 1
ATOM 3945 C CA . ALA A 1 512 ? -50.756 7.860 51.840 1.00 88.06 512 ALA A CA 1
ATOM 3946 C C . ALA A 1 512 ? -51.687 8.934 52.422 1.00 88.06 512 ALA A C 1
ATOM 3948 O O . ALA A 1 512 ? -52.465 8.644 53.329 1.00 88.06 512 ALA A O 1
ATOM 3949 N N . ARG A 1 513 ? -51.708 10.145 51.842 1.00 88.75 513 ARG A N 1
ATOM 3950 C CA . ARG A 1 513 ? -52.640 11.214 52.252 1.00 88.75 513 ARG A CA 1
ATOM 3951 C C . ARG A 1 513 ? -54.107 10.846 52.016 1.00 88.75 513 ARG A C 1
ATOM 3953 O O . ARG A 1 513 ? -54.967 11.242 52.801 1.00 88.75 513 ARG A O 1
ATOM 3960 N N . ARG A 1 514 ? -54.425 10.119 50.937 1.00 85.75 514 ARG A N 1
ATOM 3961 C CA . ARG A 1 514 ? -55.787 9.609 50.689 1.00 85.75 514 ARG A CA 1
ATOM 3962 C C . ARG A 1 514 ? -56.174 8.558 51.728 1.00 85.75 514 ARG A C 1
ATOM 3964 O O . ARG A 1 514 ? -57.238 8.690 52.321 1.00 85.75 514 ARG A O 1
ATOM 3971 N N . ALA A 1 515 ? -55.292 7.602 52.010 1.00 85.56 515 ALA A N 1
ATOM 3972 C CA . ALA A 1 515 ? -55.505 6.582 53.032 1.00 85.56 515 ALA A CA 1
ATOM 3973 C C . ALA A 1 515 ? -55.658 7.192 54.437 1.00 85.56 515 ALA A C 1
ATOM 3975 O O . ALA A 1 515 ? -56.506 6.757 55.211 1.00 85.56 515 ALA A O 1
ATOM 3976 N N . GLU A 1 516 ? -54.895 8.236 54.768 1.00 84.69 516 GLU A N 1
ATOM 3977 C CA . GLU A 1 516 ? -55.022 8.959 56.038 1.00 84.69 516 GLU A CA 1
ATOM 3978 C C . GLU A 1 516 ? -56.357 9.713 56.141 1.00 84.69 516 GLU A C 1
ATOM 3980 O O . GLU A 1 516 ? -57.032 9.637 57.167 1.00 84.69 516 GLU A O 1
ATOM 3985 N N . ARG A 1 517 ? -56.801 10.371 55.059 1.00 84.56 517 ARG A N 1
ATOM 3986 C CA . ARG A 1 517 ? -58.127 11.012 54.999 1.00 84.56 517 ARG A CA 1
ATOM 3987 C C . ARG A 1 517 ? -59.268 10.003 55.112 1.00 84.56 517 ARG A C 1
ATOM 3989 O O . ARG A 1 517 ? -60.263 10.306 55.763 1.00 84.56 517 ARG A O 1
ATOM 3996 N N . GLU A 1 518 ? -59.144 8.828 54.501 1.00 83.12 518 GLU A N 1
ATOM 3997 C CA . GLU A 1 518 ? -60.131 7.754 54.660 1.00 83.12 518 GLU A CA 1
ATOM 3998 C C . GLU A 1 518 ? -60.136 7.190 56.081 1.00 83.12 518 GLU A C 1
ATOM 4000 O O . GLU A 1 518 ? -61.207 7.032 56.659 1.00 83.12 518 GLU A O 1
ATOM 4005 N N . ARG A 1 519 ? -58.967 6.996 56.704 1.00 82.31 519 ARG A N 1
ATOM 4006 C CA . ARG A 1 519 ? -58.880 6.608 58.122 1.00 82.31 519 ARG A CA 1
ATOM 4007 C C . ARG A 1 519 ? -59.518 7.650 59.042 1.00 82.31 519 ARG A C 1
ATOM 4009 O O . ARG A 1 519 ? -60.247 7.275 59.955 1.00 82.31 519 ARG A O 1
ATOM 4016 N N . ALA A 1 520 ? -59.301 8.942 58.791 1.00 80.50 520 ALA A N 1
ATOM 4017 C CA . ALA A 1 520 ? -59.918 10.022 59.563 1.00 80.50 520 ALA A CA 1
ATOM 4018 C C . ALA A 1 520 ? -61.446 10.072 59.383 1.00 80.50 520 ALA A C 1
ATOM 4020 O O . ALA A 1 520 ? -62.169 10.250 60.361 1.00 80.50 520 ALA A O 1
ATOM 4021 N N . LYS A 1 521 ? -61.947 9.863 58.158 1.00 81.75 521 LYS A N 1
ATOM 4022 C CA . LYS A 1 521 ? -63.390 9.766 57.882 1.00 81.75 521 LYS A CA 1
ATOM 4023 C C . LYS A 1 521 ? -64.027 8.545 58.541 1.00 81.75 521 LYS A C 1
ATOM 4025 O O . LYS A 1 521 ? -65.090 8.684 59.135 1.00 81.75 521 LYS A O 1
ATOM 4030 N N . ASN A 1 522 ? -63.378 7.384 58.477 1.00 80.25 522 ASN A N 1
ATOM 4031 C CA . ASN A 1 522 ? -63.874 6.165 59.117 1.00 80.25 522 ASN A CA 1
ATOM 4032 C C . ASN A 1 522 ? -63.911 6.317 60.641 1.00 80.25 522 ASN A C 1
ATOM 4034 O O . ASN A 1 522 ? -64.907 5.960 61.257 1.00 80.25 522 ASN A O 1
ATOM 4038 N N . LYS A 1 523 ? -62.888 6.940 61.239 1.00 81.50 523 LYS A N 1
ATOM 4039 C CA . LYS A 1 523 ? -62.870 7.243 62.676 1.00 81.50 523 LYS A CA 1
ATOM 4040 C C . LYS A 1 523 ? -63.985 8.216 63.083 1.00 81.50 523 LYS A C 1
ATOM 4042 O O . LYS A 1 523 ? -64.680 7.969 64.059 1.00 81.50 523 LYS A O 1
ATOM 4047 N N . ALA A 1 524 ? -64.214 9.275 62.304 1.00 77.50 524 ALA A N 1
ATOM 4048 C CA . ALA A 1 524 ? -65.317 10.207 62.547 1.00 77.50 524 ALA A CA 1
ATOM 4049 C C . ALA A 1 524 ? -66.696 9.532 62.415 1.00 77.50 524 ALA A C 1
ATOM 4051 O O . ALA A 1 524 ? -67.594 9.799 63.210 1.00 77.50 524 ALA A O 1
ATOM 4052 N N . ALA A 1 525 ? -66.866 8.630 61.444 1.00 77.56 525 ALA A N 1
ATOM 4053 C CA . ALA A 1 525 ? -68.088 7.843 61.293 1.00 77.56 525 ALA A CA 1
ATOM 4054 C C . ALA A 1 525 ? -68.306 6.883 62.477 1.00 77.56 525 ALA A C 1
ATOM 4056 O O . ALA A 1 525 ? -69.426 6.793 62.975 1.00 77.56 525 ALA A O 1
ATOM 4057 N N . GLU A 1 526 ? -67.252 6.223 62.969 1.00 77.38 526 GLU A N 1
ATOM 4058 C CA . GLU A 1 526 ? -67.307 5.374 64.168 1.00 77.38 526 GLU A CA 1
ATOM 4059 C C . GLU A 1 526 ? -67.664 6.165 65.433 1.00 77.38 526 GLU A C 1
ATOM 4061 O O . GLU A 1 526 ? -68.471 5.696 66.237 1.00 77.38 526 GLU A O 1
ATOM 4066 N N . ASP A 1 527 ? -67.108 7.366 65.607 1.00 77.19 527 ASP A N 1
ATOM 4067 C CA . ASP A 1 527 ? -67.405 8.227 66.757 1.00 77.19 527 ASP A CA 1
ATOM 4068 C C . ASP A 1 527 ? -68.857 8.743 66.703 1.00 77.19 527 ASP A C 1
ATOM 4070 O O . ASP A 1 527 ? -69.569 8.678 67.704 1.00 77.19 527 ASP A O 1
ATOM 4074 N N . THR A 1 528 ? -69.359 9.100 65.514 1.00 74.25 528 THR A N 1
ATOM 4075 C CA . THR A 1 528 ? -70.772 9.485 65.313 1.00 74.25 528 THR A CA 1
ATOM 4076 C C . THR A 1 528 ? -71.726 8.307 65.582 1.00 74.25 528 THR A C 1
ATOM 4078 O O . THR A 1 528 ? -72.810 8.477 66.138 1.00 74.25 528 THR A O 1
ATOM 4081 N N . GLN A 1 529 ? -71.327 7.077 65.231 1.00 70.12 529 GLN A N 1
ATOM 4082 C CA . GLN A 1 529 ? -72.093 5.859 65.530 1.00 70.12 529 GLN A CA 1
ATOM 4083 C C . GLN A 1 529 ? -72.102 5.514 67.025 1.00 70.12 529 GLN A C 1
ATOM 4085 O O . GLN A 1 529 ? -73.097 4.989 67.528 1.00 70.12 529 GLN A O 1
ATOM 4090 N N . LYS A 1 530 ? -71.007 5.791 67.743 1.00 68.56 530 LYS A N 1
ATOM 4091 C CA . LYS A 1 530 ? -70.946 5.644 69.203 1.00 68.56 530 LYS A CA 1
ATOM 4092 C C . LYS A 1 530 ? -71.830 6.673 69.901 1.00 68.56 530 LYS A C 1
ATOM 4094 O O . LYS A 1 530 ? -72.572 6.279 70.795 1.00 68.56 530 LYS A O 1
ATOM 4099 N N . GLU A 1 531 ? -71.821 7.928 69.450 1.00 63.94 531 GLU A N 1
ATOM 4100 C CA . GLU A 1 531 ? -72.704 8.981 69.971 1.00 63.94 531 GLU A CA 1
ATOM 4101 C C . GLU A 1 531 ? -74.191 8.654 69.754 1.00 63.94 531 GLU A C 1
ATOM 4103 O O . GLU A 1 531 ? -74.995 8.784 70.680 1.00 63.94 531 GLU A O 1
ATOM 4108 N N . ALA A 1 532 ? -74.555 8.127 68.579 1.00 60.12 532 ALA A N 1
ATOM 4109 C CA . ALA A 1 532 ? -75.918 7.667 68.303 1.00 60.12 532 ALA A CA 1
ATOM 4110 C C . ALA A 1 532 ? -76.350 6.500 69.218 1.00 60.12 532 ALA A C 1
ATOM 4112 O O . ALA A 1 532 ? -77.485 6.468 69.684 1.00 60.12 532 ALA A O 1
ATOM 4113 N N . ARG A 1 533 ? -75.443 5.568 69.549 1.00 58.56 533 ARG A N 1
ATOM 4114 C CA . ARG A 1 533 ? -75.730 4.453 70.476 1.00 58.56 533 ARG A CA 1
ATOM 4115 C C . ARG A 1 533 ? -75.862 4.879 71.938 1.00 58.56 533 ARG A C 1
ATOM 4117 O O . ARG A 1 533 ? -76.562 4.209 72.688 1.00 58.56 533 ARG A O 1
ATOM 4124 N N . THR A 1 534 ? -75.214 5.965 72.357 1.00 56.75 534 THR A N 1
ATOM 4125 C CA . THR A 1 534 ? -75.412 6.539 73.701 1.00 56.75 534 THR A CA 1
ATOM 4126 C C . THR A 1 534 ? -76.744 7.277 73.855 1.00 56.75 534 THR A C 1
ATOM 4128 O O . THR A 1 534 ? -77.229 7.392 74.976 1.00 56.75 534 THR A O 1
ATOM 4131 N N . LEU A 1 535 ? -77.354 7.737 72.757 1.00 55.00 535 LEU A N 1
ATOM 4132 C CA . LEU A 1 535 ? -78.648 8.433 72.768 1.00 55.00 535 LEU A CA 1
ATOM 4133 C C . LEU A 1 535 ? -79.861 7.483 72.752 1.00 55.00 535 LEU A C 1
ATOM 4135 O O . LEU A 1 535 ? -80.894 7.842 73.301 1.00 55.00 535 LEU A O 1
ATOM 4139 N N . ASP A 1 536 ? -79.726 6.268 72.213 1.00 53.25 536 ASP A N 1
ATOM 4140 C CA . ASP A 1 536 ? -80.788 5.236 72.205 1.00 53.25 536 ASP A CA 1
ATOM 4141 C C . ASP A 1 536 ? -80.842 4.371 73.488 1.00 53.25 536 ASP A C 1
ATOM 4143 O O . ASP A 1 536 ? -81.666 3.465 73.603 1.00 53.25 536 ASP A O 1
ATOM 4147 N N . GLY A 1 537 ? -79.947 4.613 74.453 1.00 53.00 537 GLY A N 1
ATOM 4148 C CA . GLY A 1 537 ? -79.858 3.864 75.715 1.00 53.00 537 GLY A CA 1
ATOM 4149 C C . GLY A 1 537 ? -80.352 4.608 76.962 1.00 53.00 537 GLY A C 1
ATOM 4150 O O . GLY A 1 537 ? -80.086 4.130 78.065 1.00 53.00 537 GLY A O 1
ATOM 4151 N N . SER A 1 538 ? -80.995 5.773 76.804 1.00 42.16 538 SER A N 1
ATOM 4152 C CA . SER A 1 538 ? -81.547 6.587 77.906 1.00 42.16 538 SER A CA 1
ATOM 4153 C C . SER A 1 538 ? -83.061 6.473 78.013 1.00 42.16 538 SER A C 1
ATOM 4155 O O . SER A 1 538 ? -83.726 6.559 76.958 1.00 42.16 538 SER A O 1
#

Nearest PDB structures (foldseek):
  2q13-assembly1_A-2  TM=2.004E-01  e=5.727E-05  Homo sapiens
  5c5b-assembly2_D  TM=2.029E-01  e=1.071E-04  Homo sapiens
  2z0o-assembly1_A-2  TM=1.791E-01  e=3.866E-03  Homo sapiens
  6vnw-assembly1_C  TM=1.627E-01  e=1.352E-02  Bos taurus
  6voa-assembly1_C  TM=1.627E-01  e=2.835E-02  Bos taurus

pLDDT: mean 85.75, std 12.43, range [31.91, 98.38]